Protein AF-A0A158PK05-F1 (afdb_monomer_lite)

Radius of gyration: 30.32 Å; chains: 1; bounding box: 82×63×77 Å

Structure (mmCIF, N/CA/C/O backbone):
data_AF-A0A158PK05-F1
#
_entry.id   AF-A0A158PK05-F1
#
loop_
_atom_site.group_PDB
_atom_site.id
_atom_site.type_symbol
_atom_site.label_atom_id
_atom_site.label_alt_id
_atom_site.label_comp_id
_atom_site.label_asym_id
_atom_site.label_entity_id
_atom_site.label_seq_id
_atom_site.pdbx_PDB_ins_code
_atom_site.Cartn_x
_atom_site.Cartn_y
_atom_site.Cartn_z
_atom_site.occupancy
_atom_site.B_iso_or_equiv
_atom_site.auth_seq_id
_atom_site.auth_comp_id
_atom_site.auth_asym_id
_atom_site.auth_atom_id
_atom_site.pdbx_PDB_model_num
ATOM 1 N N . MET A 1 1 ? 29.310 -20.499 -6.138 1.00 39.72 1 MET A N 1
ATOM 2 C CA . MET A 1 1 ? 27.861 -20.457 -6.446 1.00 39.72 1 MET A CA 1
ATOM 3 C C . MET A 1 1 ? 27.700 -20.170 -7.944 1.00 39.72 1 MET A C 1
ATOM 5 O O . MET A 1 1 ? 26.761 -19.496 -8.342 1.00 39.72 1 MET A O 1
ATOM 9 N N . ASP A 1 2 ? 28.603 -20.720 -8.777 1.00 41.84 2 ASP A N 1
ATOM 10 C CA . ASP A 1 2 ? 29.086 -19.992 -9.966 1.00 41.84 2 ASP A CA 1
ATOM 11 C C . ASP A 1 2 ? 28.727 -20.669 -11.306 1.00 41.84 2 ASP A C 1
ATOM 13 O O . ASP A 1 2 ? 28.604 -19.988 -12.319 1.00 41.84 2 ASP A O 1
ATOM 17 N N . ASP A 1 3 ? 28.425 -21.976 -11.323 1.00 44.12 3 ASP A N 1
ATOM 18 C CA . ASP A 1 3 ? 28.106 -22.715 -12.565 1.00 44.12 3 ASP A CA 1
ATOM 19 C C . ASP A 1 3 ? 26.630 -22.684 -12.991 1.00 44.12 3 ASP A C 1
ATOM 21 O O . ASP A 1 3 ? 26.297 -22.935 -14.155 1.00 44.12 3 ASP A O 1
ATOM 25 N N . ILE A 1 4 ? 25.715 -22.372 -12.068 1.00 48.41 4 ILE A N 1
ATOM 26 C CA . ILE A 1 4 ? 24.276 -22.293 -12.374 1.00 48.41 4 ILE A CA 1
ATOM 27 C C . ILE A 1 4 ? 23.980 -21.051 -13.235 1.00 48.41 4 ILE A C 1
ATOM 29 O O . ILE A 1 4 ? 23.039 -21.058 -14.029 1.00 48.41 4 ILE A O 1
ATOM 33 N N . GLU A 1 5 ? 24.799 -20.003 -13.135 1.00 58.31 5 GLU A N 1
ATOM 34 C CA . GLU A 1 5 ? 24.549 -18.687 -13.742 1.00 58.31 5 GLU A CA 1
ATOM 35 C C . GLU A 1 5 ? 24.821 -18.668 -15.250 1.00 58.31 5 GLU A C 1
ATOM 37 O O . GLU A 1 5 ? 24.042 -18.099 -16.015 1.00 58.31 5 GLU A O 1
ATOM 42 N N . LEU A 1 6 ? 25.864 -19.379 -15.684 1.00 63.91 6 LEU A N 1
ATOM 43 C CA . LEU A 1 6 ? 26.192 -19.594 -17.095 1.00 63.91 6 LEU A CA 1
ATOM 44 C C . LEU A 1 6 ? 25.562 -20.874 -17.664 1.00 63.91 6 LEU A C 1
ATOM 46 O O . LEU A 1 6 ? 25.792 -21.208 -18.822 1.00 63.91 6 LEU A O 1
ATOM 50 N N . SER A 1 7 ? 24.732 -21.588 -16.890 1.00 65.94 7 SER A N 1
ATOM 51 C CA . SER A 1 7 ? 24.124 -22.862 -17.314 1.00 65.94 7 SER A CA 1
ATOM 52 C C . SER A 1 7 ? 23.304 -22.769 -18.603 1.00 65.94 7 SER A C 1
ATOM 54 O O . SER A 1 7 ? 23.146 -23.766 -19.304 1.00 65.94 7 SER A O 1
ATOM 56 N N . ARG A 1 8 ? 22.797 -21.571 -18.915 1.00 68.19 8 ARG A N 1
ATOM 57 C CA . ARG A 1 8 ? 22.002 -21.267 -20.110 1.00 68.19 8 ARG A CA 1
ATOM 58 C C . ARG A 1 8 ? 22.757 -20.441 -21.153 1.00 68.19 8 ARG A C 1
ATOM 60 O O . ARG A 1 8 ? 22.140 -20.077 -22.146 1.00 68.19 8 ARG A O 1
ATOM 67 N N . ALA A 1 9 ? 24.021 -20.097 -20.917 1.00 82.44 9 ALA A N 1
ATOM 68 C CA . ALA A 1 9 ? 24.831 -19.308 -21.837 1.00 82.44 9 ALA A CA 1
ATOM 69 C C . ALA A 1 9 ? 25.669 -20.219 -22.746 1.00 82.44 9 ALA A C 1
ATOM 71 O O . ALA A 1 9 ? 26.063 -21.315 -22.343 1.00 82.44 9 ALA A O 1
ATOM 72 N N . GLU A 1 10 ? 25.927 -19.769 -23.971 1.00 89.62 10 GLU A N 1
ATOM 73 C CA . GLU A 1 10 ? 26.719 -20.507 -24.960 1.00 89.62 10 GLU A CA 1
ATOM 74 C C . GLU A 1 10 ? 28.079 -19.849 -25.198 1.00 89.62 10 GLU A C 1
ATOM 76 O O . GLU A 1 10 ? 28.255 -18.651 -24.971 1.00 89.62 10 GLU A O 1
ATOM 81 N N . VAL A 1 11 ? 29.034 -20.630 -25.709 1.00 94.88 11 VAL A N 1
ATOM 82 C CA . VAL A 1 11 ? 30.303 -20.088 -26.209 1.00 94.88 11 VAL A CA 1
ATOM 83 C C . VAL A 1 11 ? 30.006 -19.029 -27.274 1.00 94.88 11 VAL A C 1
ATOM 85 O O . VAL A 1 11 ? 29.136 -19.206 -28.131 1.00 94.88 11 VAL A O 1
ATOM 88 N N . GLY A 1 12 ? 30.713 -17.909 -27.176 1.00 94.44 12 GLY A N 1
ATOM 89 C CA . GLY A 1 12 ? 30.579 -16.712 -27.996 1.00 94.44 12 GLY A CA 1
ATOM 90 C C . GLY A 1 12 ? 29.423 -15.781 -27.625 1.00 94.44 12 GLY A C 1
ATOM 91 O O . GLY A 1 12 ? 29.354 -14.692 -28.197 1.00 94.44 12 GLY A O 1
ATOM 92 N N . ASP A 1 13 ? 28.549 -16.138 -26.674 1.00 95.44 13 ASP A N 1
ATOM 93 C CA . ASP A 1 13 ? 27.589 -15.178 -26.115 1.00 95.44 13 ASP A CA 1
ATOM 94 C C . ASP A 1 13 ? 28.340 -14.019 -25.427 1.00 95.44 13 ASP A C 1
ATOM 96 O O . ASP A 1 13 ? 29.465 -14.169 -24.938 1.00 95.44 13 ASP A O 1
ATOM 100 N N . LEU A 1 14 ? 27.717 -12.839 -25.406 1.00 96.62 14 LEU A N 1
ATOM 101 C CA . LEU A 1 14 ? 28.330 -11.621 -24.879 1.00 96.62 14 LEU A CA 1
ATOM 102 C C . LEU A 1 14 ? 27.766 -11.278 -23.505 1.00 96.62 14 LEU A C 1
ATOM 104 O O . LEU A 1 14 ? 26.553 -11.324 -23.295 1.00 96.62 14 LEU A O 1
ATOM 108 N N . ILE A 1 15 ? 28.639 -10.867 -22.590 1.00 94.25 15 ILE A N 1
ATOM 109 C CA . ILE A 1 15 ? 28.258 -10.370 -21.269 1.00 94.25 15 ILE A CA 1
ATOM 110 C C . ILE A 1 15 ? 28.493 -8.868 -21.235 1.00 94.25 15 ILE A C 1
ATOM 112 O O . ILE A 1 15 ? 29.621 -8.401 -21.366 1.00 94.25 15 ILE A O 1
ATOM 116 N N . PHE A 1 16 ? 27.429 -8.107 -21.027 1.00 93.12 16 PHE A N 1
ATOM 117 C CA . PHE A 1 16 ? 27.481 -6.667 -20.843 1.00 93.12 16 PHE A CA 1
ATOM 118 C C . PHE A 1 16 ? 27.377 -6.340 -19.364 1.00 93.12 16 PHE A C 1
ATOM 120 O O . PHE A 1 16 ? 26.488 -6.834 -18.666 1.00 93.12 16 PHE A O 1
ATOM 127 N N . LEU A 1 17 ? 28.272 -5.478 -18.899 1.00 91.00 17 LEU A N 1
ATOM 128 C CA . LEU A 1 17 ? 28.229 -4.957 -17.546 1.00 91.00 17 LEU A CA 1
ATOM 129 C C . LEU A 1 17 ? 27.672 -3.549 -17.555 1.00 91.00 17 LEU A C 1
ATOM 131 O O . LEU A 1 17 ? 28.110 -2.691 -18.329 1.00 91.00 17 LEU A O 1
ATOM 135 N N . ALA A 1 18 ? 26.733 -3.318 -16.650 1.00 82.94 18 ALA A N 1
ATOM 136 C CA . ALA A 1 18 ? 26.210 -2.005 -16.363 1.00 82.94 18 ALA A CA 1
ATOM 137 C C . ALA A 1 18 ? 26.573 -1.565 -14.944 1.00 82.94 18 ALA A C 1
ATOM 139 O O . ALA A 1 18 ? 26.436 -2.320 -13.977 1.00 82.94 18 ALA A O 1
ATOM 140 N N . LYS A 1 19 ? 27.002 -0.310 -14.832 1.00 78.00 19 LYS A N 1
ATOM 141 C CA . LYS A 1 19 ? 27.128 0.44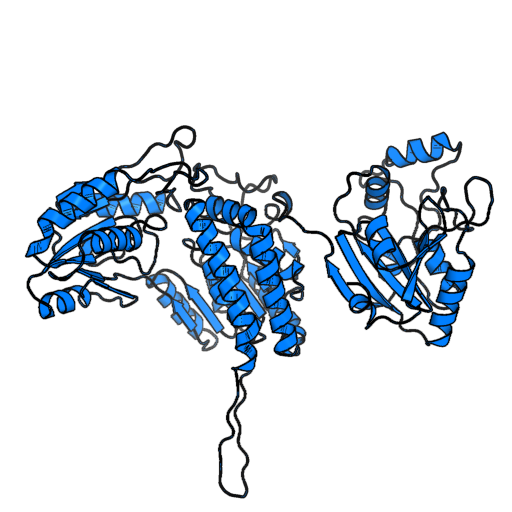3 -13.585 1.00 78.00 19 LYS A CA 1
ATOM 142 C C . LYS A 1 19 ? 26.245 1.679 -13.743 1.00 78.00 19 LYS A C 1
ATOM 144 O O . LYS A 1 19 ? 26.075 2.225 -14.825 1.00 78.00 19 LYS A O 1
ATOM 149 N N . PHE A 1 20 ? 25.611 2.076 -12.655 1.00 64.19 20 PHE A N 1
ATOM 150 C CA . PHE A 1 20 ? 24.653 3.190 -12.642 1.00 64.19 20 PHE A CA 1
ATOM 151 C C . PHE A 1 20 ? 25.165 4.370 -11.810 1.00 64.19 20 PHE A C 1
ATOM 153 O O . PHE A 1 20 ? 24.603 5.453 -11.891 1.00 64.19 20 PHE A O 1
ATOM 160 N N . VAL A 1 21 ? 26.213 4.145 -11.006 1.00 59.41 21 VAL A N 1
ATOM 161 C CA . VAL A 1 21 ? 26.987 5.126 -10.233 1.00 59.41 21 VAL A CA 1
ATOM 162 C C . VAL A 1 21 ? 28.388 4.546 -10.047 1.00 59.41 21 VAL A C 1
ATOM 164 O O . VAL A 1 21 ? 28.521 3.334 -9.900 1.00 59.41 21 VAL A O 1
ATOM 167 N N . THR A 1 22 ? 29.408 5.395 -10.031 1.00 57.25 22 THR A N 1
ATOM 168 C CA . THR A 1 22 ? 30.789 5.008 -9.735 1.00 57.25 22 THR A CA 1
ATOM 169 C C . THR A 1 22 ? 31.480 6.111 -8.932 1.00 57.25 22 THR A C 1
ATOM 171 O O . THR A 1 22 ? 31.166 7.288 -9.094 1.00 57.25 22 THR A O 1
ATOM 174 N N . SER A 1 23 ? 32.385 5.734 -8.029 1.00 55.31 23 SER A N 1
ATOM 175 C CA . SER A 1 23 ? 33.307 6.655 -7.348 1.00 55.31 23 SER A CA 1
ATOM 176 C C . SER A 1 23 ? 34.626 6.830 -8.112 1.00 55.31 23 SER A C 1
ATOM 178 O O . SER A 1 23 ? 35.442 7.673 -7.741 1.00 55.31 23 SER A O 1
ATOM 180 N N . SER A 1 24 ? 34.845 6.051 -9.177 1.00 67.44 24 SER A N 1
ATOM 181 C CA . SER A 1 24 ? 36.038 6.129 -10.014 1.00 67.44 24 SER A CA 1
ATOM 182 C C . SER A 1 24 ? 35.914 7.271 -11.018 1.00 67.44 24 SER A C 1
ATOM 184 O O . SER A 1 24 ? 35.003 7.292 -11.846 1.00 67.44 24 SER A O 1
ATOM 186 N N . LEU A 1 25 ? 36.875 8.201 -10.984 1.00 67.88 25 LEU A N 1
ATOM 187 C CA . LEU A 1 25 ? 36.969 9.306 -11.946 1.00 67.88 25 LEU A CA 1
ATOM 188 C C . LEU A 1 25 ? 37.069 8.803 -13.394 1.00 67.88 25 LEU A C 1
ATOM 190 O O . LEU A 1 25 ? 36.477 9.401 -14.287 1.00 67.88 25 LEU A O 1
ATOM 194 N N . PHE A 1 26 ? 37.762 7.682 -13.616 1.00 70.25 26 PHE A N 1
ATOM 195 C CA . PHE A 1 26 ? 37.892 7.067 -14.937 1.00 70.25 26 PHE A CA 1
ATOM 196 C C . PHE A 1 26 ? 36.560 6.492 -15.427 1.00 70.25 26 PHE A C 1
ATOM 198 O O . PHE A 1 26 ? 36.132 6.783 -16.540 1.00 70.25 26 PHE A O 1
ATOM 205 N N . GLU A 1 27 ? 35.869 5.712 -14.592 1.00 67.62 27 GLU A N 1
ATOM 206 C CA . GLU A 1 27 ? 34.582 5.127 -14.979 1.00 67.62 27 GLU A CA 1
ATOM 207 C C . GLU A 1 27 ? 33.523 6.218 -15.195 1.00 67.62 27 GLU A C 1
ATOM 209 O O . GLU A 1 27 ? 32.768 6.146 -16.162 1.00 67.62 27 GLU A O 1
ATOM 214 N N . GLN A 1 28 ? 33.505 7.263 -14.356 1.00 68.94 28 GLN A N 1
ATOM 215 C CA . GLN A 1 28 ? 32.616 8.415 -14.526 1.00 68.94 28 GLN A CA 1
ATOM 216 C C . GLN A 1 28 ? 32.878 9.133 -15.856 1.00 68.94 28 GLN A C 1
ATOM 218 O O . GLN A 1 28 ? 31.937 9.463 -16.576 1.00 68.94 28 GLN A O 1
ATOM 223 N N . ALA A 1 29 ? 34.148 9.310 -16.227 1.00 70.69 29 ALA A N 1
ATOM 224 C CA . ALA A 1 29 ? 34.514 9.911 -17.501 1.00 70.69 29 ALA A CA 1
ATOM 225 C C . ALA A 1 29 ? 34.097 9.045 -18.705 1.00 70.69 29 ALA A C 1
ATOM 227 O O . ALA A 1 29 ? 33.740 9.596 -19.742 1.00 70.69 29 ALA A O 1
ATOM 228 N N . VAL A 1 30 ? 34.090 7.711 -18.577 1.00 70.00 30 VAL A N 1
ATOM 229 C CA . VAL A 1 30 ? 33.549 6.789 -19.598 1.00 70.00 30 VAL A CA 1
ATOM 230 C C . VAL A 1 30 ? 32.020 6.898 -19.696 1.00 70.00 30 VAL A C 1
ATOM 232 O O . VAL A 1 30 ? 31.480 6.936 -20.804 1.00 70.00 30 VAL A O 1
ATOM 235 N N . PHE A 1 31 ? 31.308 7.011 -18.567 1.00 67.31 31 PHE A N 1
ATOM 236 C CA . PHE A 1 31 ? 29.850 7.213 -18.544 1.00 67.31 31 PHE A CA 1
ATOM 237 C C . PHE A 1 31 ? 29.410 8.458 -19.313 1.00 67.31 31 PHE A C 1
ATOM 239 O O . PHE A 1 31 ? 28.460 8.411 -20.108 1.00 67.31 31 PHE A O 1
ATOM 246 N N . ASP A 1 32 ? 30.119 9.559 -19.085 1.00 68.00 32 ASP A N 1
ATOM 247 C CA . ASP A 1 32 ? 29.810 10.857 -19.675 1.00 68.00 32 ASP A CA 1
ATOM 248 C C . ASP A 1 32 ? 29.960 10.848 -21.210 1.00 68.00 32 ASP A C 1
ATOM 250 O O . ASP A 1 32 ? 29.235 11.570 -21.899 1.00 68.00 32 ASP A O 1
ATOM 254 N N . CYS A 1 33 ? 30.804 9.966 -21.765 1.00 67.94 33 CYS A N 1
ATOM 255 C CA . CYS A 1 33 ? 31.030 9.834 -23.208 1.00 67.94 33 CYS A CA 1
ATOM 256 C C . CYS A 1 33 ? 29.825 9.258 -23.980 1.00 67.94 33 CYS A C 1
ATOM 258 O O . CYS A 1 33 ? 29.550 9.676 -25.110 1.00 67.94 33 CYS A O 1
ATOM 260 N N . ALA A 1 34 ? 29.097 8.295 -23.396 1.00 63.81 34 ALA A N 1
ATOM 261 C CA . ALA A 1 34 ? 28.083 7.504 -24.107 1.00 63.81 34 ALA A CA 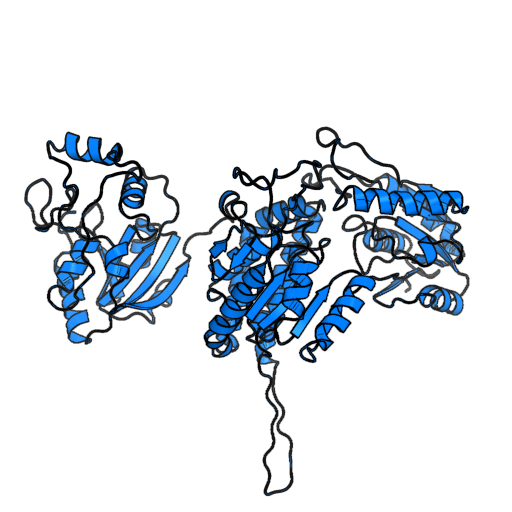1
ATOM 262 C C . ALA A 1 34 ? 26.641 7.675 -23.597 1.00 63.81 34 ALA A C 1
ATOM 264 O O . ALA A 1 34 ? 25.718 7.159 -24.232 1.00 63.81 34 ALA A O 1
ATOM 265 N N . SER A 1 35 ? 26.421 8.381 -22.475 1.00 68.69 35 SER A N 1
ATOM 266 C CA . SER A 1 35 ? 25.092 8.528 -21.844 1.00 68.69 35 SER A CA 1
ATOM 267 C C . SER A 1 35 ? 24.364 7.181 -21.660 1.00 68.69 35 SER A C 1
ATOM 269 O O . SER A 1 35 ? 23.158 7.071 -21.883 1.00 68.69 35 SER A O 1
ATOM 271 N N . SER A 1 36 ? 25.105 6.132 -21.296 1.00 75.88 36 SER A N 1
ATOM 272 C CA . SER A 1 36 ? 24.605 4.760 -21.180 1.00 75.88 36 SER A CA 1
ATOM 273 C C . SER A 1 36 ? 25.179 4.082 -19.937 1.00 75.88 36 SER A C 1
ATOM 275 O O . SER A 1 36 ? 26.353 4.295 -19.649 1.00 75.88 36 SER A O 1
ATOM 277 N N . PRO A 1 37 ? 24.404 3.239 -19.223 1.00 73.38 37 PRO A N 1
ATOM 278 C CA . PRO A 1 37 ? 24.898 2.536 -18.043 1.00 73.38 37 PRO A CA 1
ATOM 279 C C . PRO A 1 37 ? 25.897 1.410 -18.376 1.00 73.38 37 PRO A C 1
ATOM 281 O O . PRO A 1 37 ? 26.565 0.898 -17.481 1.00 73.38 37 PRO A O 1
ATOM 284 N N . PHE A 1 38 ? 26.007 0.999 -19.645 1.00 85.81 38 PHE A N 1
ATOM 285 C CA . PHE A 1 38 ? 26.894 -0.086 -20.067 1.00 85.81 38 PHE A CA 1
ATOM 286 C C . PHE A 1 38 ? 28.310 0.420 -20.316 1.00 85.81 38 PHE A C 1
ATOM 288 O O . PHE A 1 38 ? 28.552 1.107 -21.309 1.00 85.81 38 PHE A O 1
ATOM 295 N N . TYR A 1 39 ? 29.234 0.030 -19.443 1.00 86.25 39 TYR A N 1
ATOM 296 C CA . TYR A 1 39 ? 30.624 0.497 -19.446 1.00 86.25 39 TYR A CA 1
ATOM 297 C C . TYR A 1 39 ? 31.622 -0.594 -19.843 1.00 86.25 39 TYR A C 1
ATOM 299 O O . TYR A 1 39 ? 32.767 -0.286 -20.167 1.00 86.25 39 TYR A O 1
ATOM 307 N N . HIS A 1 40 ? 31.201 -1.865 -19.847 1.00 92.69 40 HIS A N 1
ATOM 308 C CA . HIS A 1 40 ? 32.083 -2.989 -20.154 1.00 92.69 40 HIS A CA 1
ATOM 309 C C . HIS A 1 40 ? 31.369 -4.095 -20.929 1.00 92.69 40 HIS A C 1
ATOM 311 O O . HIS A 1 40 ? 30.158 -4.285 -20.795 1.00 92.69 40 HIS A O 1
ATOM 317 N N . VAL A 1 41 ? 32.131 -4.841 -21.726 1.00 95.75 41 VAL A N 1
ATOM 318 C CA . VAL A 1 41 ? 31.659 -6.029 -22.443 1.00 95.75 41 VAL A CA 1
ATOM 319 C C . VAL A 1 41 ? 32.721 -7.128 -22.405 1.00 95.75 41 VAL A C 1
ATOM 321 O O . VAL A 1 41 ? 33.918 -6.847 -22.405 1.00 95.75 41 VAL A O 1
ATOM 324 N N . ALA A 1 42 ? 32.272 -8.375 -22.360 1.00 97.31 42 ALA A N 1
ATOM 325 C CA . ALA A 1 42 ? 33.099 -9.570 -22.386 1.00 97.31 42 ALA A CA 1
ATOM 326 C C . ALA A 1 42 ? 32.479 -10.637 -23.297 1.00 97.31 42 ALA A C 1
ATOM 328 O O . ALA A 1 42 ? 31.287 -10.572 -23.610 1.00 97.31 42 ALA A O 1
ATOM 329 N N . ILE A 1 43 ? 33.275 -11.628 -23.695 1.00 97.50 43 ILE A N 1
ATOM 330 C CA . ILE A 1 43 ? 32.817 -12.805 -24.443 1.00 97.50 43 ILE A CA 1
ATOM 331 C C . ILE A 1 43 ? 32.970 -14.061 -23.592 1.00 97.50 43 ILE A C 1
ATOM 333 O O . ILE A 1 43 ? 33.944 -14.212 -22.851 1.00 97.50 43 ILE A O 1
ATOM 337 N N . ILE A 1 44 ? 31.997 -14.961 -23.700 1.00 96.06 44 ILE A N 1
ATOM 338 C CA . ILE A 1 44 ? 32.059 -16.286 -23.088 1.00 96.06 44 ILE A CA 1
ATOM 339 C C . ILE A 1 44 ? 32.885 -17.188 -24.001 1.00 96.06 44 ILE A C 1
ATOM 341 O O . ILE A 1 44 ? 32.532 -17.402 -25.158 1.00 96.06 44 ILE A O 1
ATOM 345 N N . ALA A 1 45 ? 33.985 -17.709 -23.482 1.00 93.62 45 ALA A N 1
ATOM 346 C CA . ALA A 1 45 ? 34.882 -18.606 -24.185 1.00 93.62 45 ALA A CA 1
ATOM 347 C C . ALA A 1 45 ? 34.640 -20.075 -23.812 1.00 93.62 45 ALA A C 1
ATOM 349 O O . ALA A 1 45 ? 33.646 -20.418 -23.157 1.00 93.62 45 ALA A O 1
ATOM 350 N N . ASN A 1 46 ? 35.537 -20.951 -24.267 1.00 85.94 46 ASN A N 1
ATOM 351 C CA . ASN A 1 46 ? 35.496 -22.368 -23.933 1.00 85.94 46 ASN A CA 1
ATOM 352 C C . ASN A 1 46 ? 35.557 -22.577 -22.412 1.00 85.94 46 ASN A C 1
ATOM 354 O O . ASN A 1 46 ? 36.014 -21.715 -21.656 1.00 85.94 46 ASN A O 1
ATOM 358 N N . ASP A 1 47 ? 35.003 -23.699 -21.952 1.00 85.62 47 ASP A N 1
ATOM 359 C CA . ASP A 1 47 ? 34.884 -24.033 -20.526 1.00 85.62 47 ASP A CA 1
ATOM 360 C C . ASP A 1 47 ? 34.203 -22.939 -19.680 1.00 85.62 47 ASP A C 1
ATOM 362 O O . ASP A 1 47 ? 34.402 -22.852 -18.469 1.00 85.62 47 ASP A O 1
ATOM 366 N N . ARG A 1 48 ? 33.378 -22.093 -20.322 1.00 85.56 48 ARG A N 1
ATOM 367 C CA . ARG A 1 48 ? 32.645 -20.972 -19.707 1.00 85.56 48 ARG A CA 1
ATOM 368 C C . ARG A 1 48 ? 33.542 -19.931 -19.034 1.00 85.56 48 ARG A C 1
ATOM 370 O O . ARG A 1 48 ? 33.095 -19.211 -18.138 1.00 85.56 48 ARG A O 1
ATOM 377 N N . ARG A 1 49 ? 34.792 -19.813 -19.478 1.00 92.94 49 ARG A N 1
ATOM 378 C CA . ARG A 1 49 ? 35.666 -18.711 -19.067 1.00 92.94 49 ARG A CA 1
ATOM 379 C C . ARG A 1 49 ? 35.241 -17.409 -19.730 1.00 92.94 49 ARG A C 1
ATOM 381 O O . ARG A 1 49 ? 34.632 -17.406 -20.796 1.00 92.94 49 ARG A O 1
ATOM 388 N N . ILE A 1 50 ? 35.560 -16.293 -19.092 1.00 96.12 50 ILE A N 1
ATOM 389 C CA . ILE A 1 50 ? 35.218 -14.956 -19.566 1.00 96.12 50 ILE A CA 1
ATOM 390 C C . ILE A 1 50 ? 36.471 -14.275 -20.083 1.00 96.12 50 ILE A C 1
ATOM 392 O O . ILE A 1 50 ? 37.442 -14.141 -19.336 1.00 96.12 50 ILE A O 1
ATOM 396 N N . VAL A 1 51 ? 36.431 -13.821 -21.337 1.00 97.75 51 VAL A N 1
ATOM 397 C CA . VAL A 1 51 ? 37.523 -13.059 -21.949 1.00 97.75 51 VAL A CA 1
ATOM 398 C C . VAL A 1 51 ? 37.114 -11.601 -22.123 1.00 97.75 51 VAL A C 1
ATOM 400 O O . VAL A 1 51 ? 36.055 -11.293 -22.676 1.00 97.75 51 VAL A O 1
ATOM 403 N N . HIS A 1 52 ? 37.948 -10.691 -21.630 1.00 97.25 52 HIS A N 1
ATOM 404 C CA . HIS A 1 52 ? 37.716 -9.245 -21.644 1.00 97.25 52 HIS A CA 1
ATOM 405 C C . HIS A 1 52 ? 39.034 -8.482 -21.474 1.00 97.25 52 HIS A C 1
ATOM 407 O O . HIS A 1 52 ? 40.059 -9.079 -21.163 1.00 97.25 52 HIS A O 1
ATOM 413 N N . ALA A 1 53 ? 39.015 -7.161 -21.666 1.00 95.81 53 ALA A N 1
ATOM 414 C CA . ALA A 1 53 ? 40.200 -6.318 -21.508 1.00 95.81 53 ALA A CA 1
ATOM 415 C C . ALA A 1 53 ? 39.995 -5.245 -20.433 1.00 95.81 53 ALA A C 1
ATOM 417 O O . ALA A 1 53 ? 39.052 -4.460 -20.527 1.00 95.81 53 ALA A O 1
ATOM 418 N N . LEU A 1 54 ? 40.891 -5.193 -19.450 1.00 91.06 54 LEU A N 1
ATOM 419 C CA . LEU A 1 54 ? 40.959 -4.200 -18.372 1.00 91.06 54 LEU A CA 1
ATOM 420 C C . LEU A 1 54 ? 42.287 -3.434 -18.442 1.00 91.06 54 LEU A C 1
ATOM 422 O O . LEU A 1 54 ? 43.168 -3.860 -19.181 1.00 91.06 54 LEU A O 1
ATOM 426 N N . PRO A 1 55 ? 42.491 -2.341 -17.677 1.00 89.00 55 PRO A N 1
ATOM 427 C CA . PRO A 1 55 ? 43.761 -1.603 -17.680 1.00 89.00 55 PRO A CA 1
ATOM 428 C C . PRO A 1 55 ? 45.016 -2.454 -17.410 1.00 89.00 55 PRO A C 1
ATOM 430 O O . PRO A 1 55 ? 46.109 -2.070 -17.815 1.00 89.00 55 PRO A O 1
ATOM 433 N N . CYS A 1 56 ? 44.869 -3.611 -16.758 1.00 88.69 56 CYS A N 1
ATOM 434 C CA . CYS A 1 56 ? 45.933 -4.593 -16.531 1.00 88.69 56 CYS A CA 1
ATOM 435 C C . CYS A 1 56 ? 46.229 -5.512 -17.739 1.00 88.69 56 CYS A C 1
ATOM 437 O O . CYS A 1 56 ? 47.220 -6.236 -17.704 1.00 88.69 56 CYS A O 1
ATOM 439 N N . GLY A 1 57 ? 45.417 -5.477 -18.802 1.00 94.50 57 GLY A N 1
ATOM 440 C CA . GLY A 1 57 ? 45.568 -6.269 -20.026 1.00 94.50 57 GLY A CA 1
ATOM 441 C C . GLY A 1 57 ? 44.308 -7.049 -20.418 1.00 94.50 57 GLY A C 1
ATOM 442 O O . GLY A 1 57 ? 43.233 -6.896 -19.833 1.00 94.50 57 GLY A O 1
ATOM 443 N N . VAL A 1 58 ? 44.440 -7.897 -21.440 1.00 97.19 58 VAL A N 1
ATOM 444 C CA . VAL A 1 58 ? 43.409 -8.867 -21.833 1.00 97.19 58 VAL A CA 1
ATOM 445 C C . VAL A 1 58 ? 43.482 -10.082 -20.912 1.00 97.19 58 VAL A C 1
ATOM 447 O O . VAL A 1 58 ? 44.506 -10.762 -20.843 1.00 97.19 58 VAL A O 1
ATOM 450 N N . LEU A 1 59 ? 42.382 -10.376 -20.227 1.00 96.62 59 LEU A N 1
ATOM 451 C CA . LEU A 1 59 ? 42.267 -11.454 -19.254 1.00 96.62 59 LEU A CA 1
ATOM 452 C C . LEU A 1 59 ? 41.318 -12.536 -19.762 1.00 96.62 59 LEU A C 1
ATOM 454 O O . LEU A 1 59 ? 40.318 -12.241 -20.416 1.00 96.62 59 LEU A O 1
ATOM 458 N N . CYS A 1 60 ? 41.603 -13.778 -19.383 1.00 96.44 60 CYS A N 1
ATOM 459 C CA . CYS A 1 60 ? 40.679 -14.900 -19.462 1.00 96.44 60 CYS A CA 1
ATOM 460 C C . CYS A 1 60 ? 40.520 -15.441 -18.042 1.00 96.44 60 CYS A C 1
ATOM 462 O O . CYS A 1 60 ? 41.509 -15.874 -17.454 1.00 96.44 60 CYS A O 1
ATOM 464 N N . GLN A 1 61 ? 39.322 -15.418 -17.461 1.00 93.75 61 GLN A N 1
ATOM 465 C CA . GLN A 1 61 ? 39.121 -15.755 -16.043 1.00 93.75 61 GLN A CA 1
ATOM 466 C C . GLN A 1 61 ? 37.759 -16.391 -15.753 1.00 93.75 61 GLN A C 1
ATOM 468 O O . GLN A 1 61 ? 36.945 -16.563 -16.661 1.00 93.75 61 GLN A O 1
ATOM 473 N N . SER A 1 62 ? 37.528 -16.810 -14.505 1.00 90.88 62 SER A N 1
ATOM 474 C CA . SER A 1 62 ? 36.226 -17.340 -14.094 1.00 90.88 62 SER A CA 1
ATOM 475 C C . SER A 1 62 ? 35.167 -16.230 -14.083 1.00 90.88 62 SER A C 1
ATOM 477 O O . SER A 1 62 ? 35.490 -15.044 -13.993 1.00 90.88 62 SER A O 1
ATOM 479 N N . PHE A 1 63 ? 33.883 -16.598 -14.151 1.00 86.06 63 PHE A N 1
ATOM 480 C CA . PHE A 1 63 ? 32.803 -15.613 -14.040 1.00 86.06 63 PHE A CA 1
ATOM 481 C C . PHE A 1 63 ? 32.817 -14.903 -12.678 1.00 86.06 63 PHE A C 1
ATOM 483 O O . PHE A 1 63 ? 32.605 -13.698 -12.624 1.00 86.06 63 PHE A O 1
ATOM 490 N N . GLY A 1 64 ? 33.127 -15.615 -11.590 1.00 77.06 64 GLY A N 1
ATOM 491 C CA . GLY A 1 64 ? 33.216 -15.032 -10.248 1.00 77.06 64 GLY A CA 1
ATOM 492 C C . GLY A 1 64 ? 34.324 -13.984 -10.123 1.00 77.06 64 GLY A C 1
ATOM 493 O O . GLY A 1 64 ? 34.069 -12.890 -9.615 1.00 77.06 64 GLY A O 1
ATOM 494 N N . ASP A 1 65 ? 35.518 -14.276 -10.644 1.00 84.38 65 ASP A N 1
ATOM 495 C CA . ASP A 1 65 ? 36.644 -13.329 -10.640 1.00 84.38 65 ASP A CA 1
ATOM 496 C C . ASP A 1 65 ? 36.328 -12.111 -11.511 1.00 84.38 65 ASP A C 1
ATOM 498 O O . ASP A 1 65 ? 36.494 -10.975 -11.074 1.00 84.38 65 ASP A O 1
ATOM 502 N N . PHE A 1 66 ? 35.737 -12.341 -12.690 1.00 88.88 66 PHE A N 1
ATOM 503 C CA . PHE A 1 66 ? 35.272 -11.281 -13.584 1.00 88.88 66 PHE A CA 1
ATOM 504 C C . PHE A 1 66 ? 34.295 -10.314 -12.900 1.00 88.88 66 PHE A C 1
ATOM 506 O O . PHE A 1 66 ? 34.436 -9.096 -13.028 1.00 88.88 66 PHE A O 1
ATOM 513 N N . LEU A 1 67 ? 33.310 -10.832 -12.157 1.00 83.94 67 LEU A N 1
ATOM 514 C CA . LEU A 1 67 ? 32.366 -9.991 -11.417 1.00 83.94 67 LEU A CA 1
ATOM 515 C C . LEU A 1 67 ? 33.014 -9.290 -10.224 1.00 83.94 67 LEU A C 1
ATOM 517 O O . LEU A 1 67 ? 32.660 -8.149 -9.938 1.00 83.94 67 LEU A O 1
ATOM 521 N N . THR A 1 68 ? 33.945 -9.958 -9.545 1.00 79.38 68 THR A N 1
ATOM 522 C CA . THR A 1 68 ? 34.668 -9.393 -8.399 1.00 79.38 68 THR A CA 1
ATOM 523 C C . THR A 1 68 ? 35.558 -8.236 -8.834 1.00 79.38 68 THR A C 1
ATOM 525 O O . THR A 1 68 ? 35.585 -7.209 -8.173 1.00 79.38 68 THR A O 1
ATOM 528 N N . GLU A 1 69 ? 36.241 -8.368 -9.968 1.00 83.12 69 GLU A N 1
ATOM 529 C CA . GLU A 1 69 ? 37.156 -7.347 -10.475 1.00 83.12 69 GLU A CA 1
ATOM 530 C C . GLU A 1 69 ? 36.417 -6.172 -11.125 1.00 83.12 69 GLU A C 1
ATOM 532 O O . GLU A 1 69 ? 36.804 -5.016 -10.963 1.00 83.12 69 GLU A O 1
ATOM 537 N N . CYS A 1 70 ? 35.332 -6.444 -11.857 1.00 83.88 70 CYS A N 1
ATOM 538 C CA . CYS A 1 70 ? 34.593 -5.386 -12.544 1.00 83.88 70 CYS A CA 1
ATOM 539 C C . CYS A 1 70 ? 33.563 -4.684 -11.646 1.00 83.88 70 CYS A C 1
ATOM 541 O O . CYS A 1 70 ? 33.124 -3.583 -11.987 1.00 83.88 70 CYS A O 1
ATOM 543 N N . GLU A 1 71 ? 33.144 -5.322 -10.549 1.00 82.38 71 GLU A N 1
ATOM 544 C CA . GLU A 1 71 ? 32.126 -4.856 -9.596 1.00 82.38 71 GLU A CA 1
ATOM 545 C C . GLU A 1 71 ? 30.841 -4.292 -10.254 1.00 82.38 71 GLU A C 1
ATOM 547 O O . GLU A 1 71 ? 30.432 -3.162 -9.972 1.00 82.38 71 GLU A O 1
ATOM 552 N N . PRO A 1 72 ? 30.180 -5.014 -11.180 1.00 81.12 72 PRO A N 1
ATOM 553 C CA . PRO A 1 72 ? 29.037 -4.469 -11.905 1.00 81.12 72 PRO A CA 1
ATOM 554 C C . PRO A 1 72 ? 27.770 -4.380 -11.047 1.00 81.12 72 PRO A C 1
ATOM 556 O O . PRO A 1 72 ? 27.484 -5.244 -10.217 1.00 81.12 72 PRO A O 1
ATOM 559 N N . HIS A 1 73 ? 26.922 -3.386 -11.328 1.00 70.81 73 HIS A N 1
ATOM 560 C CA . HIS A 1 73 ? 25.582 -3.320 -10.734 1.00 70.81 73 HIS A CA 1
ATOM 561 C C . HIS A 1 73 ? 24.607 -4.288 -11.408 1.00 70.81 73 HIS A C 1
ATOM 563 O O . HIS A 1 73 ? 23.718 -4.836 -10.755 1.00 70.81 73 HIS A O 1
ATOM 569 N N . CYS A 1 74 ? 24.762 -4.493 -12.713 1.00 77.81 74 CYS A N 1
ATOM 570 C CA . CYS A 1 74 ? 23.938 -5.386 -13.512 1.00 77.81 74 CYS A CA 1
ATOM 571 C C . CYS A 1 74 ? 24.802 -6.112 -14.544 1.00 77.81 74 CYS A C 1
ATOM 573 O O . CYS A 1 74 ? 25.674 -5.510 -15.170 1.00 77.81 74 CYS A O 1
ATOM 575 N N . THR A 1 75 ? 24.526 -7.397 -14.739 1.00 86.69 75 THR A N 1
ATOM 576 C CA . THR A 1 75 ? 25.004 -8.191 -15.867 1.00 86.69 75 THR A CA 1
ATOM 577 C C . THR A 1 75 ? 23.859 -8.505 -16.806 1.00 86.69 75 THR A C 1
ATOM 579 O O . THR A 1 75 ? 22.789 -8.954 -16.392 1.00 86.69 75 THR A O 1
ATOM 582 N N . GLU A 1 76 ? 24.103 -8.324 -18.095 1.00 88.19 76 GLU A N 1
ATOM 583 C CA . GLU A 1 76 ? 23.237 -8.851 -19.138 1.00 88.19 76 GLU A CA 1
ATOM 584 C C . GLU A 1 76 ? 24.016 -9.841 -19.993 1.00 88.19 76 GLU A C 1
ATOM 586 O O . GLU A 1 76 ? 25.072 -9.511 -20.525 1.00 88.19 76 GLU A O 1
ATOM 591 N N . ILE A 1 77 ? 23.483 -11.048 -20.146 1.00 90.06 77 ILE A N 1
ATOM 592 C CA . ILE A 1 77 ? 24.001 -12.033 -21.092 1.00 90.06 77 ILE A CA 1
ATOM 593 C C . ILE A 1 77 ? 23.124 -11.962 -22.334 1.00 90.06 77 ILE A C 1
ATOM 595 O O . ILE A 1 77 ? 21.914 -12.214 -22.273 1.00 90.06 77 ILE A O 1
ATOM 599 N N . LEU A 1 78 ? 23.730 -11.581 -23.452 1.00 88.44 78 LEU A N 1
ATOM 600 C CA . LEU A 1 78 ? 23.079 -11.488 -24.748 1.00 88.44 78 LEU A CA 1
ATOM 601 C C . LEU A 1 78 ? 23.561 -12.642 -25.623 1.00 88.44 78 LEU A C 1
ATOM 603 O O . LEU A 1 78 ? 24.756 -12.822 -25.859 1.00 88.44 78 LEU A O 1
ATOM 607 N N . HIS A 1 79 ? 22.597 -13.405 -26.121 1.00 92.31 79 HIS A N 1
ATOM 608 C CA . HIS A 1 79 ? 22.819 -14.439 -27.107 1.00 92.31 79 HIS A CA 1
ATOM 609 C C . HIS A 1 79 ? 23.183 -13.833 -28.458 1.00 92.31 79 HIS A C 1
ATOM 611 O O . HIS A 1 79 ? 22.467 -12.956 -28.951 1.00 92.31 79 HIS A O 1
ATOM 617 N N . VAL A 1 80 ? 24.246 -14.339 -29.077 1.00 94.75 80 VAL A N 1
ATOM 618 C CA . VAL A 1 80 ? 24.658 -13.928 -30.423 1.00 94.75 80 VAL A CA 1
ATOM 619 C C . VAL A 1 80 ? 24.020 -14.853 -31.462 1.00 94.75 80 VAL A C 1
ATOM 621 O O . VAL A 1 80 ? 24.315 -16.045 -31.511 1.00 94.75 80 VAL A O 1
ATOM 624 N N . LYS A 1 81 ? 23.154 -14.308 -32.322 1.00 93.56 81 LYS A N 1
ATOM 625 C CA . LYS A 1 81 ? 22.395 -15.046 -33.349 1.00 93.56 81 LYS A CA 1
ATOM 626 C C . LYS A 1 81 ? 23.216 -15.310 -34.616 1.00 93.56 81 LYS A C 1
ATOM 628 O O . LYS A 1 81 ? 22.845 -14.886 -35.708 1.00 93.56 81 LYS A O 1
ATOM 633 N N . VAL A 1 82 ? 24.333 -16.012 -34.472 1.00 93.50 82 VAL A N 1
ATOM 634 C CA . VAL A 1 82 ? 25.150 -16.509 -35.592 1.00 93.50 82 VAL A CA 1
ATOM 635 C C . VAL A 1 82 ? 25.410 -18.004 -35.416 1.00 93.50 82 VAL A C 1
ATOM 637 O O . VAL A 1 82 ? 25.118 -18.565 -34.359 1.00 93.50 82 VAL A O 1
ATOM 640 N N . SER A 1 83 ? 25.925 -18.672 -36.451 1.00 95.19 83 SER A N 1
ATOM 641 C CA . SER A 1 83 ? 26.227 -20.104 -36.372 1.00 95.19 83 SER A CA 1
ATOM 642 C C . SER A 1 83 ? 27.239 -20.406 -35.266 1.00 95.19 83 SER A C 1
ATOM 644 O O . SER A 1 83 ? 28.159 -19.628 -35.010 1.00 95.19 83 SER A O 1
ATOM 646 N N . GLU A 1 84 ? 27.098 -21.572 -34.642 1.00 93.75 84 GLU A N 1
ATOM 647 C CA . GLU A 1 84 ? 27.952 -22.025 -33.540 1.00 93.75 84 GLU A CA 1
ATOM 648 C C . GLU A 1 84 ? 29.447 -21.989 -33.893 1.00 93.75 84 GLU A C 1
ATOM 650 O O . GLU A 1 84 ? 30.250 -21.469 -33.124 1.00 93.75 84 GLU A O 1
ATOM 655 N N . GLU A 1 85 ? 29.810 -22.408 -35.109 1.00 95.62 85 GLU A N 1
ATOM 656 C CA . GLU A 1 85 ? 31.185 -22.345 -35.622 1.00 95.62 85 GLU A CA 1
ATOM 657 C C . GLU A 1 85 ? 31.780 -20.925 -35.573 1.00 95.62 85 GLU A C 1
ATOM 659 O O . GLU A 1 85 ? 32.937 -20.736 -35.198 1.00 95.62 85 GLU A O 1
ATOM 664 N N . LEU A 1 86 ? 30.982 -19.901 -35.896 1.00 96.25 86 LEU A N 1
ATOM 665 C CA . LEU A 1 86 ? 31.438 -18.509 -35.899 1.00 96.25 86 LEU A CA 1
ATOM 666 C C . LEU A 1 86 ? 31.592 -17.963 -34.478 1.00 96.25 86 LEU A C 1
ATOM 668 O O . LEU A 1 86 ? 32.498 -17.169 -34.229 1.00 96.25 86 LEU A O 1
ATOM 672 N N . LYS A 1 87 ? 30.747 -18.415 -33.548 1.00 95.88 87 LYS A N 1
ATOM 673 C CA . LYS A 1 87 ? 30.853 -18.077 -32.125 1.00 95.88 87 LYS A CA 1
ATOM 674 C C . LYS A 1 87 ? 32.091 -18.688 -31.482 1.00 95.88 87 LYS A C 1
ATOM 676 O O . LYS A 1 87 ? 32.824 -17.985 -30.793 1.00 95.88 87 LYS A O 1
ATOM 681 N N . ILE A 1 88 ? 32.364 -19.961 -31.769 1.00 95.62 88 ILE A N 1
ATOM 682 C CA . ILE A 1 88 ? 33.580 -20.651 -31.320 1.00 95.62 88 ILE A CA 1
ATOM 683 C C . ILE A 1 88 ? 34.818 -19.961 -31.900 1.00 95.62 88 ILE A C 1
ATOM 685 O O . ILE A 1 88 ? 35.779 -19.705 -31.180 1.00 95.62 88 ILE A O 1
ATOM 689 N N . ARG A 1 89 ? 34.790 -19.580 -33.183 1.00 96.94 89 ARG A N 1
ATOM 690 C CA . ARG A 1 89 ? 35.889 -18.831 -33.804 1.00 96.94 89 ARG A CA 1
ATOM 691 C C . ARG A 1 89 ? 36.144 -17.489 -33.111 1.00 96.94 89 ARG A C 1
ATOM 693 O O . ARG A 1 89 ? 37.301 -17.150 -32.878 1.00 96.94 89 ARG A O 1
ATOM 700 N N . ALA A 1 90 ? 35.088 -16.741 -32.788 1.00 97.12 90 ALA A N 1
ATOM 701 C CA . ALA A 1 90 ? 35.197 -15.470 -32.074 1.00 97.12 90 ALA A CA 1
ATOM 702 C C . ALA A 1 90 ? 35.758 -15.659 -30.653 1.00 97.12 90 ALA A C 1
ATOM 704 O O . ALA A 1 90 ? 36.679 -14.946 -30.263 1.00 97.12 90 ALA A O 1
ATOM 705 N N . ALA A 1 91 ? 35.271 -16.661 -29.916 1.00 96.56 91 ALA A N 1
ATOM 706 C CA . ALA A 1 91 ? 35.801 -17.030 -28.605 1.00 96.56 91 ALA A CA 1
ATOM 707 C C . ALA A 1 91 ? 37.298 -17.387 -28.663 1.00 96.56 91 ALA A C 1
ATOM 709 O O . ALA A 1 91 ? 38.091 -16.793 -27.937 1.00 96.56 91 ALA A O 1
ATOM 710 N N . ASN A 1 92 ? 37.698 -18.270 -29.586 1.00 97.19 92 ASN A N 1
ATOM 711 C CA . ASN A 1 92 ? 39.095 -18.675 -29.773 1.00 97.19 92 ASN A CA 1
ATOM 712 C C . ASN A 1 92 ? 39.993 -17.490 -30.156 1.00 97.19 92 ASN A C 1
ATOM 714 O O . ASN A 1 92 ? 41.131 -17.394 -29.693 1.00 97.19 92 ASN A O 1
ATOM 718 N N . PHE A 1 93 ? 39.490 -16.574 -30.993 1.00 97.56 93 PHE A N 1
ATOM 719 C CA . PHE A 1 93 ? 40.203 -15.341 -31.309 1.00 97.56 93 PHE A CA 1
ATOM 720 C C . PHE A 1 93 ? 40.444 -14.532 -30.036 1.00 97.56 93 PHE A C 1
ATOM 722 O O . PHE A 1 93 ? 41.589 -14.187 -29.762 1.00 97.56 93 PHE A O 1
ATOM 729 N N . SER A 1 94 ? 39.409 -14.265 -29.236 1.00 97.19 94 SER A N 1
ATOM 730 C CA . SER A 1 94 ? 39.563 -13.498 -28.000 1.00 97.19 94 SER A CA 1
ATOM 731 C C . SER A 1 94 ? 40.510 -14.185 -27.012 1.00 97.19 94 SER A C 1
ATOM 733 O O . SER A 1 94 ? 41.382 -13.515 -26.465 1.00 97.19 94 SER A O 1
ATOM 735 N N . GLU A 1 95 ? 40.419 -15.508 -26.836 1.00 96.44 95 GLU A N 1
ATOM 736 C CA . GLU A 1 95 ? 41.347 -16.271 -25.986 1.00 96.44 95 GLU A CA 1
ATOM 737 C C . GLU A 1 95 ? 42.804 -16.122 -26.441 1.00 96.44 95 GLU A C 1
ATOM 739 O O . GLU A 1 95 ? 43.682 -15.924 -25.600 1.00 96.44 95 GLU A O 1
ATOM 744 N N . SER A 1 96 ? 43.063 -16.118 -27.757 1.00 96.94 96 SER A N 1
ATOM 745 C CA . SER A 1 96 ? 44.411 -15.933 -28.325 1.00 96.94 96 SER A CA 1
ATOM 746 C C . SER A 1 96 ? 45.040 -14.571 -28.017 1.00 96.94 96 SER A C 1
ATOM 748 O O . SER A 1 96 ? 46.249 -14.405 -28.168 1.00 96.94 96 SER A O 1
ATOM 750 N N . LYS A 1 97 ? 44.228 -13.595 -27.593 1.00 97.38 97 LYS A N 1
ATOM 751 C CA . LYS A 1 97 ? 44.670 -12.247 -27.216 1.00 97.38 97 LYS A CA 1
ATOM 752 C C . LYS A 1 97 ? 44.952 -12.104 -25.722 1.00 97.38 97 LYS A C 1
ATOM 754 O O . LYS A 1 97 ? 45.406 -11.042 -25.309 1.00 97.38 97 LYS A O 1
ATOM 759 N N . THR A 1 98 ? 44.707 -13.138 -24.915 1.00 96.62 98 THR A N 1
ATOM 760 C CA . THR A 1 98 ? 44.984 -13.117 -23.470 1.00 96.62 98 THR A CA 1
ATOM 761 C C . THR A 1 98 ? 46.453 -12.780 -23.203 1.00 96.62 98 THR A C 1
ATOM 763 O O . THR A 1 98 ? 47.349 -13.367 -23.805 1.00 96.62 98 THR A O 1
ATOM 766 N N . GLY A 1 99 ? 46.703 -11.843 -22.288 1.00 95.56 99 GLY A N 1
ATOM 767 C CA . GLY A 1 99 ? 48.040 -11.353 -21.944 1.00 95.56 99 GLY A CA 1
ATOM 768 C C . GLY A 1 99 ? 48.522 -10.156 -22.770 1.00 95.56 99 GLY A C 1
ATOM 769 O O . GLY A 1 99 ? 49.531 -9.558 -22.404 1.00 95.56 99 GLY A O 1
ATOM 770 N N . LEU A 1 100 ? 47.813 -9.764 -23.836 1.00 97.31 100 LEU A N 1
ATOM 771 C CA . LEU A 1 100 ? 48.117 -8.523 -24.552 1.00 97.31 100 LEU A CA 1
ATOM 772 C C . LEU A 1 100 ? 47.762 -7.282 -23.713 1.00 97.31 100 LEU A C 1
ATOM 774 O O . LEU A 1 100 ? 46.839 -7.337 -22.890 1.00 97.31 100 LEU A O 1
ATOM 778 N N . PRO A 1 101 ? 48.468 -6.154 -23.913 1.00 95.81 101 PRO A N 1
ATOM 779 C CA . PRO A 1 101 ? 48.239 -4.932 -23.154 1.00 95.81 101 PRO A CA 1
ATOM 780 C C . PRO A 1 101 ? 46.874 -4.293 -23.444 1.00 95.81 101 PRO A C 1
ATOM 782 O O . PRO A 1 101 ? 46.212 -4.550 -24.453 1.00 95.81 101 PRO A O 1
ATOM 785 N N . TYR A 1 102 ? 46.457 -3.414 -22.536 1.00 94.56 102 TYR A N 1
ATOM 786 C CA . TYR A 1 102 ? 45.256 -2.600 -22.691 1.00 94.56 102 TYR A CA 1
ATOM 787 C C . TYR A 1 102 ? 45.480 -1.462 -23.690 1.00 94.56 102 TYR A C 1
ATOM 789 O O . TYR A 1 102 ? 46.527 -0.812 -23.670 1.00 94.56 102 TYR A O 1
ATOM 797 N N . ASN A 1 103 ? 44.483 -1.185 -24.533 1.00 93.19 103 ASN A N 1
ATOM 798 C CA . ASN A 1 103 ? 44.530 -0.034 -25.435 1.00 93.19 103 ASN A CA 1
ATOM 799 C C . ASN A 1 103 ? 44.212 1.258 -24.668 1.00 93.19 103 ASN A C 1
ATOM 801 O O . ASN A 1 103 ? 43.061 1.685 -24.579 1.00 93.19 103 ASN A O 1
ATOM 805 N N . ASP A 1 104 ? 45.247 1.883 -24.111 1.00 88.88 104 ASP A N 1
ATOM 806 C CA . ASP A 1 104 ? 45.141 3.071 -23.260 1.00 88.88 104 ASP A CA 1
ATOM 807 C C . ASP A 1 104 ? 44.831 4.366 -24.027 1.00 88.88 104 ASP A C 1
ATOM 809 O O . ASP A 1 104 ? 44.562 5.390 -23.408 1.00 88.88 104 ASP A O 1
ATOM 813 N N . ILE A 1 105 ? 44.851 4.354 -25.357 1.00 89.06 105 ILE A N 1
ATOM 814 C CA . ILE A 1 105 ? 44.519 5.521 -26.195 1.00 89.06 105 ILE A CA 1
ATOM 815 C C . ILE A 1 105 ? 43.293 5.286 -27.075 1.00 89.06 105 ILE A C 1
ATOM 817 O O . ILE A 1 105 ? 42.977 6.123 -27.916 1.00 89.06 105 ILE A O 1
ATOM 821 N N . PHE A 1 106 ? 42.622 4.144 -26.901 1.00 89.38 106 PHE A N 1
ATOM 822 C CA . PHE A 1 106 ? 41.447 3.723 -27.666 1.00 89.38 106 PHE A CA 1
ATOM 823 C C . PHE A 1 106 ? 41.641 3.810 -29.192 1.00 89.38 106 PHE A C 1
ATOM 825 O O . PHE A 1 106 ? 40.687 4.059 -29.928 1.00 89.38 106 PHE A O 1
ATOM 832 N N . SER A 1 107 ? 42.875 3.604 -29.672 1.00 87.44 107 SER A N 1
ATOM 833 C CA . SER A 1 107 ? 43.221 3.723 -31.095 1.00 87.44 107 SER A CA 1
ATOM 834 C C . SER A 1 107 ? 42.400 2.743 -31.941 1.00 87.44 107 SER A C 1
ATOM 836 O O . SER A 1 107 ? 42.363 1.561 -31.574 1.00 87.44 107 SER A O 1
ATOM 838 N N . PRO A 1 108 ? 41.794 3.161 -33.071 1.00 86.69 108 PRO A N 1
ATOM 839 C CA . PRO A 1 108 ? 41.023 2.270 -33.943 1.00 86.69 108 PRO A CA 1
ATOM 840 C C . PRO A 1 108 ? 41.863 1.127 -34.532 1.00 86.69 108 PRO A C 1
ATOM 842 O O . PRO A 1 108 ? 41.319 0.068 -34.837 1.00 86.69 108 PRO A O 1
ATOM 845 N N . ASP A 1 109 ? 43.183 1.301 -34.606 1.00 89.94 109 ASP A N 1
ATOM 846 C CA . ASP A 1 109 ? 44.122 0.298 -35.117 1.00 89.94 109 ASP A CA 1
ATOM 847 C C . ASP A 1 109 ? 44.507 -0.768 -34.072 1.00 89.94 109 ASP A C 1
ATOM 849 O O . ASP A 1 109 ? 45.383 -1.590 -34.328 1.00 89.94 109 ASP A O 1
ATOM 853 N N . CYS A 1 110 ? 43.859 -0.773 -32.898 1.00 93.75 110 CYS A N 1
ATOM 854 C CA . CYS A 1 110 ? 44.119 -1.718 -31.802 1.00 93.75 110 CYS A CA 1
ATOM 855 C C . CYS A 1 110 ? 45.587 -1.699 -31.337 1.00 93.75 110 CYS A C 1
ATOM 857 O O . CYS A 1 110 ? 46.217 -2.736 -31.132 1.00 93.75 110 CYS A O 1
ATOM 859 N N . VAL A 1 111 ? 46.139 -0.493 -31.167 1.00 93.25 111 VAL A N 1
ATOM 860 C CA . VAL A 1 111 ? 47.495 -0.263 -30.650 1.00 93.25 111 VAL A CA 1
ATOM 861 C C . VAL A 1 111 ? 47.494 0.720 -29.485 1.00 93.25 111 VAL A C 1
ATOM 863 O O . VAL A 1 111 ? 46.728 1.686 -29.490 1.00 93.25 111 VAL A O 1
ATOM 866 N N . ASN A 1 112 ? 48.352 0.483 -28.494 1.00 92.38 112 ASN A N 1
ATOM 867 C CA . ASN A 1 112 ? 48.449 1.323 -27.301 1.00 92.38 112 ASN A CA 1
ATOM 868 C C . ASN A 1 112 ? 49.343 2.553 -27.560 1.00 92.38 112 ASN A C 1
ATOM 870 O O . ASN A 1 112 ? 49.866 2.772 -28.659 1.00 92.38 112 ASN A O 1
ATOM 874 N N . SER A 1 113 ? 49.548 3.379 -26.536 1.00 89.38 113 SER A N 1
ATOM 875 C CA . SER A 1 113 ? 50.366 4.593 -26.616 1.00 89.38 113 SER A CA 1
ATOM 876 C C . SER A 1 113 ? 51.832 4.357 -26.993 1.00 89.38 113 SER A C 1
ATOM 878 O O . SER A 1 113 ? 52.453 5.292 -27.515 1.00 89.38 113 SER A O 1
ATOM 880 N N . VAL A 1 114 ? 52.358 3.143 -26.793 1.00 89.69 114 VAL A N 1
ATOM 881 C CA . VAL A 1 114 ? 53.732 2.735 -27.138 1.00 89.69 114 VAL A CA 1
ATOM 882 C C . VAL A 1 114 ? 53.831 1.955 -28.457 1.00 89.69 114 VAL A C 1
ATOM 884 O O . VAL A 1 114 ? 54.936 1.640 -28.890 1.00 89.69 114 VAL A O 1
ATOM 887 N N . GLY A 1 115 ? 52.708 1.725 -29.148 1.00 90.00 115 GLY A N 1
ATOM 888 C CA . GLY A 1 115 ? 52.665 1.103 -30.477 1.00 90.00 115 GLY A CA 1
ATOM 889 C C . GLY A 1 115 ? 52.580 -0.426 -30.477 1.00 90.00 115 GLY A C 1
ATOM 890 O O . GLY A 1 115 ? 52.795 -1.039 -31.519 1.00 90.00 115 GLY A O 1
ATOM 891 N N . GLU A 1 116 ? 52.269 -1.043 -29.339 1.00 94.75 116 GLU A N 1
ATOM 892 C CA . GLU A 1 116 ? 52.061 -2.490 -29.227 1.00 94.75 116 GLU A CA 1
ATOM 893 C C . GLU A 1 116 ? 50.605 -2.860 -29.526 1.00 94.75 116 GLU A C 1
ATOM 895 O O . GLU A 1 116 ? 49.692 -2.084 -29.230 1.00 94.75 116 GLU A O 1
ATOM 900 N N . GLU A 1 117 ? 50.382 -4.062 -30.071 1.00 96.94 117 GLU A N 1
ATOM 901 C CA . GLU A 1 117 ? 49.035 -4.619 -30.244 1.00 96.94 117 GLU A CA 1
ATOM 902 C C . GLU A 1 117 ? 48.320 -4.681 -28.889 1.00 96.94 117 GLU A C 1
ATOM 904 O O . GLU A 1 117 ? 48.840 -5.232 -27.922 1.00 96.94 117 GLU A O 1
ATOM 909 N N . SER A 1 118 ? 47.121 -4.111 -28.817 1.00 96.50 118 SER A N 1
ATOM 910 C CA . SER A 1 118 ? 46.390 -3.926 -27.567 1.00 96.50 118 SER A CA 1
ATOM 911 C C . SER A 1 118 ? 44.890 -3.815 -27.811 1.00 96.50 118 SER A C 1
ATOM 913 O O . SER A 1 118 ? 44.451 -3.433 -28.897 1.00 96.50 118 SER A O 1
ATOM 915 N N . TYR A 1 119 ? 44.084 -4.095 -26.788 1.00 96.56 119 TYR A N 1
ATOM 916 C CA . TYR A 1 119 ? 42.628 -4.077 -26.933 1.00 96.56 119 TYR A CA 1
ATOM 917 C C . TYR A 1 119 ? 41.942 -3.332 -25.790 1.00 96.56 119 TYR A C 1
ATOM 919 O O . TYR A 1 119 ? 42.281 -3.494 -24.620 1.00 96.56 119 TYR A O 1
ATOM 927 N N . TYR A 1 120 ? 40.930 -2.534 -26.136 1.00 94.19 120 TYR A N 1
ATOM 928 C CA . TYR A 1 120 ? 39.855 -2.149 -25.222 1.00 94.19 120 TYR A CA 1
ATOM 929 C C . TYR A 1 120 ? 38.733 -3.199 -25.274 1.00 94.19 120 TYR A C 1
ATOM 931 O O . TYR A 1 120 ? 38.588 -3.909 -26.272 1.00 94.19 120 TYR A O 1
ATOM 939 N N . CYS A 1 121 ? 37.912 -3.308 -24.226 1.00 94.25 121 CYS A N 1
ATOM 940 C CA . CYS A 1 121 ? 36.939 -4.395 -24.098 1.00 94.25 121 CYS A CA 1
ATOM 941 C C . CYS A 1 121 ? 35.961 -4.472 -25.280 1.00 94.25 121 CYS A C 1
ATOM 943 O O . CYS A 1 121 ? 35.714 -5.558 -25.793 1.00 94.25 121 CYS A O 1
ATOM 945 N N . SER A 1 122 ? 35.476 -3.338 -25.793 1.00 94.19 122 SER A N 1
ATOM 946 C CA . SER A 1 122 ? 34.608 -3.316 -26.974 1.00 94.19 122 SER A CA 1
ATOM 947 C C . SER A 1 122 ? 35.352 -3.599 -28.281 1.00 94.19 122 SER A C 1
ATOM 949 O O . SER A 1 122 ? 34.773 -4.224 -29.166 1.00 94.19 122 SER A O 1
ATOM 951 N N . GLN A 1 123 ? 36.628 -3.212 -28.389 1.00 95.50 123 GLN A N 1
ATOM 952 C CA . GLN A 1 123 ? 37.450 -3.503 -29.569 1.00 95.50 123 GLN A CA 1
ATOM 953 C C . GLN A 1 123 ? 37.709 -4.999 -29.702 1.00 95.50 123 GLN A C 1
ATOM 955 O O . GLN A 1 123 ? 37.574 -5.552 -30.787 1.00 95.50 123 GLN A O 1
ATOM 960 N N . LEU A 1 124 ? 37.998 -5.669 -28.583 1.00 96.75 124 LEU A N 1
ATOM 961 C CA . LEU A 1 124 ? 38.185 -7.116 -28.554 1.00 96.75 124 LEU A CA 1
ATOM 962 C C . LEU A 1 124 ? 36.981 -7.852 -29.164 1.00 96.75 124 LEU A C 1
ATOM 964 O O . LEU A 1 124 ? 37.161 -8.792 -29.933 1.00 96.75 124 LEU A O 1
ATOM 968 N N . ILE A 1 125 ? 35.760 -7.387 -28.873 1.00 97.19 125 ILE A N 1
ATOM 969 C CA . ILE A 1 125 ? 34.519 -7.968 -29.403 1.00 97.19 125 ILE A CA 1
ATOM 970 C C . ILE A 1 125 ? 34.299 -7.624 -30.877 1.00 97.19 125 ILE A C 1
ATOM 972 O O . ILE A 1 125 ? 33.938 -8.507 -31.659 1.00 97.19 125 ILE A O 1
ATOM 976 N N . THR A 1 126 ? 34.505 -6.364 -31.277 1.00 95.56 126 THR A N 1
ATOM 977 C CA . THR A 1 126 ? 34.347 -5.971 -32.687 1.00 95.56 126 THR A CA 1
ATOM 978 C C . THR A 1 126 ? 35.335 -6.700 -33.588 1.00 95.56 126 THR A C 1
ATOM 980 O O . THR A 1 126 ? 34.975 -7.070 -34.701 1.00 95.56 126 THR A O 1
ATOM 983 N N . GLU A 1 127 ? 36.544 -6.962 -33.090 1.00 96.25 127 GLU A N 1
ATOM 984 C CA . GLU A 1 127 ? 37.576 -7.716 -33.800 1.00 96.25 127 GLU A CA 1
ATOM 985 C C . GLU A 1 127 ? 37.278 -9.214 -33.853 1.00 96.25 127 GLU A C 1
ATOM 987 O O . GLU A 1 127 ? 37.347 -9.811 -34.927 1.00 96.25 127 GLU A O 1
ATOM 992 N N . ALA A 1 128 ? 36.838 -9.810 -32.740 1.00 96.75 128 ALA A N 1
ATOM 993 C CA . ALA A 1 128 ? 36.464 -11.225 -32.689 1.00 96.75 128 ALA A CA 1
ATOM 994 C C . ALA A 1 128 ? 35.369 -11.593 -33.703 1.00 96.75 128 ALA A C 1
ATOM 996 O O . ALA A 1 128 ? 35.395 -12.667 -34.309 1.00 96.75 128 ALA A O 1
ATOM 997 N N . TYR A 1 129 ? 34.427 -10.676 -33.926 1.00 97.19 129 TYR A N 1
ATOM 998 C CA . TYR A 1 129 ? 33.326 -10.834 -34.875 1.00 97.19 129 TYR A CA 1
ATOM 999 C C . TYR A 1 129 ? 33.509 -10.031 -36.171 1.00 97.19 129 TYR A C 1
ATOM 1001 O O . TYR A 1 129 ? 32.544 -9.854 -36.927 1.00 97.19 129 TYR A O 1
ATOM 1009 N N . ARG A 1 130 ? 34.730 -9.569 -36.475 1.00 94.62 130 ARG A N 1
ATOM 1010 C CA . ARG A 1 130 ? 35.021 -8.814 -37.699 1.00 94.62 130 ARG A CA 1
ATOM 1011 C C . ARG A 1 130 ? 34.617 -9.628 -38.933 1.00 94.62 130 ARG A C 1
ATOM 1013 O O . ARG A 1 130 ? 34.960 -10.801 -39.078 1.00 94.62 130 ARG A O 1
ATOM 1020 N N . GLY A 1 131 ? 33.845 -8.999 -39.819 1.00 91.88 131 GLY A N 1
ATOM 1021 C CA . GLY A 1 131 ? 33.303 -9.640 -41.024 1.00 91.88 131 GLY A CA 1
ATOM 1022 C C . GLY A 1 131 ? 32.147 -10.621 -40.778 1.00 91.88 131 GLY A C 1
ATOM 1023 O O . GLY A 1 131 ? 31.679 -11.229 -41.734 1.00 91.88 131 GLY A O 1
ATOM 1024 N N . VAL A 1 132 ? 31.679 -10.773 -39.532 1.00 93.62 132 VAL A N 1
ATOM 1025 C CA . VAL A 1 132 ? 30.525 -11.616 -39.166 1.00 93.62 132 VAL A CA 1
ATOM 1026 C C . VAL A 1 132 ? 29.347 -10.766 -38.722 1.00 93.62 132 VAL A C 1
ATOM 1028 O O . VAL A 1 132 ? 28.257 -10.898 -39.268 1.00 93.62 132 VAL A O 1
ATOM 1031 N N . ILE A 1 133 ? 29.566 -9.892 -37.738 1.00 92.62 133 ILE A N 1
ATOM 1032 C CA . ILE A 1 133 ? 28.535 -9.008 -37.191 1.00 92.62 133 ILE A CA 1
ATOM 1033 C C . ILE A 1 133 ? 28.876 -7.583 -37.587 1.00 92.62 133 ILE A C 1
ATOM 1035 O O . ILE A 1 133 ? 29.991 -7.108 -37.359 1.00 92.62 133 ILE A O 1
ATOM 1039 N N . LYS A 1 134 ? 27.901 -6.875 -38.154 1.00 91.19 134 LYS A N 1
ATOM 1040 C CA . LYS A 1 134 ? 28.034 -5.447 -38.424 1.00 91.19 134 LYS A CA 1
ATOM 1041 C C . LYS A 1 134 ? 27.545 -4.659 -37.210 1.00 91.19 134 LYS A C 1
ATOM 1043 O O . LYS A 1 134 ? 26.397 -4.223 -37.165 1.00 91.19 134 LYS A O 1
ATOM 1048 N N . PHE A 1 135 ? 28.418 -4.487 -36.217 1.00 91.69 135 PHE A N 1
ATOM 1049 C CA . PHE A 1 135 ? 28.089 -3.668 -35.051 1.00 91.69 135 PHE A CA 1
ATOM 1050 C C . PHE A 1 135 ? 27.803 -2.210 -35.452 1.00 91.69 135 PHE A C 1
ATOM 1052 O O . PHE A 1 135 ? 28.413 -1.707 -36.400 1.00 91.69 135 PHE A O 1
ATOM 1059 N N . PRO A 1 136 ? 26.894 -1.513 -34.744 1.00 88.38 136 PRO A N 1
ATOM 1060 C CA . PRO A 1 136 ? 26.635 -0.099 -34.983 1.00 88.38 136 PRO A CA 1
ATOM 1061 C C . PRO A 1 136 ? 27.911 0.740 -34.883 1.00 88.38 136 PRO A C 1
ATOM 1063 O O . PRO A 1 136 ? 28.681 0.585 -33.933 1.00 88.38 136 PRO A O 1
ATOM 1066 N N . GLU A 1 137 ? 28.101 1.655 -35.835 1.00 85.75 137 GLU A N 1
ATOM 1067 C CA . GLU A 1 137 ? 29.224 2.592 -35.809 1.00 85.75 137 GLU A CA 1
ATOM 1068 C C . GLU A 1 137 ? 29.200 3.440 -34.531 1.00 85.75 137 GLU A C 1
ATOM 1070 O O . GLU A 1 137 ? 28.144 3.875 -34.056 1.00 85.75 137 GLU A O 1
ATOM 1075 N N . HIS A 1 138 ? 30.383 3.692 -33.978 1.00 86.94 138 HIS A N 1
ATOM 1076 C CA . HIS A 1 138 ? 30.566 4.557 -32.825 1.00 86.94 138 HIS A CA 1
ATOM 1077 C C . HIS A 1 138 ? 31.681 5.557 -33.117 1.00 86.94 138 HIS A C 1
ATOM 1079 O O . HIS A 1 138 ? 32.752 5.184 -33.594 1.00 86.94 138 HIS A O 1
ATOM 1085 N N . LYS A 1 139 ? 31.418 6.829 -32.823 1.00 88.44 139 LYS A N 1
ATOM 1086 C CA . LYS A 1 139 ? 32.432 7.880 -32.824 1.00 88.44 139 LYS A CA 1
ATOM 1087 C C . LYS A 1 139 ? 32.834 8.161 -31.391 1.00 88.44 139 LYS A C 1
ATOM 1089 O O . LYS A 1 139 ? 31.954 8.304 -30.540 1.00 88.44 139 LYS A O 1
ATOM 1094 N N . LEU A 1 140 ? 34.134 8.243 -31.147 1.00 86.50 140 LEU A N 1
ATOM 1095 C CA . LEU A 1 140 ? 34.662 8.600 -29.841 1.00 86.50 140 LEU A CA 1
ATOM 1096 C C . LEU A 1 140 ? 34.197 10.010 -29.473 1.00 86.50 140 LEU A C 1
ATOM 1098 O O . LEU A 1 140 ? 34.350 10.953 -30.250 1.00 86.50 140 LEU A O 1
ATOM 1102 N N . ASN A 1 141 ? 33.610 10.151 -28.289 1.00 86.88 141 ASN A N 1
ATOM 1103 C CA . ASN A 1 141 ? 33.075 11.419 -27.821 1.00 86.88 141 ASN A CA 1
ATOM 1104 C C . ASN A 1 141 ? 33.531 11.692 -26.392 1.00 86.88 141 ASN A C 1
ATOM 1106 O O . ASN A 1 141 ? 33.043 11.053 -25.474 1.00 86.88 141 ASN A O 1
ATOM 1110 N N . PHE A 1 142 ? 34.415 12.668 -26.213 1.00 87.94 142 PHE A N 1
ATOM 1111 C CA . PHE A 1 142 ? 34.995 13.060 -24.927 1.00 87.94 142 PHE A CA 1
ATOM 1112 C C . PHE A 1 142 ? 34.476 14.426 -24.453 1.00 87.94 142 PHE A C 1
ATOM 1114 O O . PHE A 1 142 ? 35.113 15.092 -23.633 1.00 87.94 142 PHE A O 1
ATOM 1121 N N . ARG A 1 143 ? 33.333 14.870 -24.991 1.00 85.81 143 ARG A N 1
ATOM 1122 C CA . ARG A 1 143 ? 32.681 16.134 -24.637 1.00 85.81 143 ARG A CA 1
ATOM 1123 C C . ARG A 1 143 ? 31.463 15.928 -23.746 1.00 85.81 143 ARG A C 1
ATOM 1125 O O . ARG A 1 143 ? 30.699 14.979 -23.910 1.00 85.81 143 ARG A O 1
ATOM 1132 N N . LYS A 1 144 ? 31.245 16.894 -22.856 1.00 78.31 144 LYS A N 1
ATOM 1133 C CA . LYS A 1 144 ? 30.003 17.091 -22.106 1.00 78.31 144 LYS A CA 1
ATOM 1134 C C . LYS A 1 144 ? 28.877 17.543 -23.044 1.00 78.31 144 LYS A C 1
ATOM 1136 O O . LYS A 1 144 ? 29.100 17.964 -24.180 1.00 78.31 144 LYS A O 1
ATOM 1141 N N . LYS A 1 145 ? 27.640 17.522 -22.538 1.00 72.06 145 LYS A N 1
ATOM 1142 C CA . LYS A 1 145 ? 26.441 17.969 -23.279 1.00 72.06 145 LYS A CA 1
ATOM 1143 C C . LYS A 1 145 ? 26.469 19.448 -23.688 1.00 72.06 145 LYS A C 1
ATOM 1145 O O . LYS A 1 145 ? 25.768 19.818 -24.620 1.00 72.06 145 LYS A O 1
ATOM 1150 N N . ASP A 1 146 ? 27.252 20.274 -23.001 1.00 77.50 146 ASP A N 1
ATOM 1151 C CA . ASP A 1 146 ? 27.455 21.696 -23.313 1.00 77.50 146 ASP A CA 1
ATOM 1152 C C . ASP A 1 146 ? 28.541 21.940 -24.384 1.00 77.50 146 ASP A C 1
ATOM 1154 O O . ASP A 1 146 ? 28.780 23.082 -24.770 1.00 77.50 146 ASP A O 1
ATOM 1158 N N . GLY A 1 147 ? 29.174 20.876 -24.894 1.00 79.06 147 GLY A N 1
ATOM 1159 C CA . GLY A 1 147 ? 30.185 20.929 -25.948 1.00 79.06 147 GLY A CA 1
ATOM 1160 C C . GLY A 1 147 ? 31.625 21.110 -25.461 1.00 79.06 147 GLY A C 1
ATOM 1161 O O . GLY A 1 147 ? 32.534 21.052 -26.290 1.00 79.06 147 GLY A O 1
ATOM 1162 N N . GLN A 1 148 ? 31.860 21.287 -24.157 1.00 85.00 148 GLN A N 1
ATOM 1163 C CA . GLN A 1 148 ? 33.211 21.343 -23.587 1.00 85.00 148 GLN A CA 1
ATOM 1164 C C . GLN A 1 148 ? 33.804 19.941 -23.428 1.00 85.00 148 GLN A C 1
ATOM 1166 O O . GLN A 1 148 ? 33.067 18.971 -23.245 1.00 85.00 148 GLN A O 1
ATOM 1171 N N . PHE A 1 149 ? 35.131 19.815 -23.477 1.00 87.38 149 PHE A N 1
ATOM 1172 C CA . PHE A 1 149 ? 35.784 18.549 -23.154 1.00 87.38 149 PHE A CA 1
ATOM 1173 C C . PHE A 1 149 ? 35.597 18.196 -21.674 1.00 87.38 149 PHE A C 1
ATOM 1175 O O . PHE A 1 149 ? 35.429 19.052 -20.803 1.00 87.38 149 PHE A O 1
ATOM 1182 N N . ILE A 1 150 ? 35.549 16.899 -21.393 1.00 86.38 150 ILE A N 1
ATOM 1183 C CA . ILE A 1 150 ? 35.532 16.398 -20.024 1.00 86.38 150 ILE A CA 1
ATOM 1184 C C . ILE A 1 150 ? 36.958 16.531 -19.480 1.00 86.38 150 ILE A C 1
ATOM 1186 O O . ILE A 1 150 ? 37.880 15.922 -20.017 1.00 86.38 150 ILE A O 1
ATOM 1190 N N . GLU A 1 151 ? 37.114 17.289 -18.394 1.00 87.44 151 GLU A N 1
ATOM 1191 C CA . GLU A 1 151 ? 38.403 17.638 -17.773 1.00 87.44 151 GLU A CA 1
ATOM 1192 C C . GLU A 1 151 ? 39.323 16.426 -17.549 1.00 87.44 151 GLU A C 1
ATOM 1194 O O . GLU A 1 151 ? 40.525 16.490 -17.806 1.00 87.44 151 GLU A O 1
ATOM 1199 N N . PHE A 1 152 ? 38.751 15.287 -17.141 1.00 88.06 152 PHE A N 1
ATOM 1200 C CA . PHE A 1 152 ? 39.494 14.036 -16.989 1.00 88.06 152 PHE A CA 1
ATOM 1201 C C . PHE A 1 152 ? 40.224 13.634 -18.279 1.00 88.06 152 PHE A C 1
ATOM 1203 O O . PHE A 1 152 ? 41.404 13.294 -18.242 1.00 88.06 152 PHE A O 1
ATOM 1210 N N . TRP A 1 153 ? 39.539 13.680 -19.427 1.00 87.81 153 TRP A N 1
ATOM 1211 C CA . TRP A 1 153 ? 40.109 13.271 -20.710 1.00 87.81 153 TRP A CA 1
ATOM 1212 C C . TRP A 1 153 ? 41.136 14.275 -21.235 1.00 87.81 153 TRP A C 1
ATOM 1214 O O . TRP A 1 153 ? 42.112 13.863 -21.860 1.00 87.81 153 TRP A O 1
ATOM 1224 N N . GLU A 1 154 ? 40.977 15.565 -20.936 1.00 89.62 154 GLU A N 1
ATOM 1225 C CA . GLU A 1 154 ? 41.993 16.578 -21.247 1.00 89.62 154 GLU A CA 1
ATOM 1226 C C . GLU A 1 154 ? 43.312 16.263 -20.541 1.00 89.62 154 GLU A C 1
ATOM 1228 O O . GLU A 1 154 ? 44.333 16.069 -21.202 1.00 89.62 154 GLU A O 1
ATOM 1233 N N . GLN A 1 155 ? 43.264 16.074 -19.220 1.00 90.06 155 GLN A N 1
ATOM 1234 C CA . GLN A 1 155 ? 44.439 15.711 -18.423 1.00 90.06 155 GLN A CA 1
ATOM 1235 C C . GLN A 1 155 ? 45.025 14.356 -18.854 1.00 90.06 155 GLN A C 1
ATOM 1237 O O . GLN A 1 155 ? 46.244 14.183 -18.932 1.00 90.06 155 GLN A O 1
ATOM 1242 N N . TYR A 1 156 ? 44.160 13.388 -19.175 1.00 88.69 156 TYR A N 1
ATOM 1243 C CA . TYR A 1 156 ? 44.553 12.038 -19.574 1.00 88.69 156 TYR A CA 1
ATOM 1244 C C . TYR A 1 156 ? 45.402 12.006 -20.856 1.00 88.69 156 TYR A C 1
ATOM 1246 O O . TYR A 1 156 ? 46.418 11.299 -20.910 1.00 88.69 156 TYR A O 1
ATOM 1254 N N . TYR A 1 157 ? 44.989 12.754 -21.885 1.00 89.38 157 TYR A N 1
ATOM 1255 C CA . TYR A 1 157 ? 45.691 12.822 -23.170 1.00 89.38 157 TYR A CA 1
ATOM 1256 C C . TYR A 1 157 ? 46.873 13.800 -23.145 1.00 89.38 157 TYR A C 1
ATOM 1258 O O . TYR A 1 157 ? 47.902 13.522 -23.771 1.00 89.38 157 TYR A O 1
ATOM 1266 N N . GLU A 1 158 ? 46.785 14.884 -22.367 1.00 89.81 158 GLU A N 1
ATOM 1267 C CA . GLU A 1 158 ? 47.893 15.821 -22.156 1.00 89.81 158 GLU A CA 1
ATOM 1268 C C . GLU A 1 158 ? 49.097 15.133 -21.498 1.00 89.81 158 GLU A C 1
ATOM 1270 O O . GLU A 1 158 ? 50.216 15.228 -22.009 1.00 89.81 158 GLU A O 1
ATOM 1275 N N . ALA A 1 159 ? 48.869 14.340 -20.443 1.00 87.56 159 ALA A N 1
ATOM 1276 C CA . ALA A 1 159 ? 49.918 13.563 -19.775 1.00 87.56 159 ALA A CA 1
ATOM 1277 C C . ALA A 1 159 ? 50.657 12.602 -20.728 1.00 87.56 159 ALA A C 1
ATOM 1279 O O . ALA A 1 159 ? 51.820 12.259 -20.509 1.00 87.56 159 ALA A O 1
ATOM 1280 N N . ARG A 1 160 ? 49.996 12.193 -21.816 1.00 86.25 160 ARG A N 1
ATOM 1281 C CA . ARG A 1 160 ? 50.530 11.303 -22.856 1.00 86.25 160 ARG A CA 1
ATOM 1282 C C . ARG A 1 160 ? 51.065 12.048 -24.079 1.00 86.25 160 ARG A C 1
ATOM 1284 O O . ARG A 1 160 ? 51.477 11.399 -25.037 1.00 86.25 160 ARG A O 1
ATOM 1291 N N . LYS A 1 161 ? 51.075 13.388 -24.061 1.00 89.12 161 LYS A N 1
ATOM 1292 C CA . LYS A 1 161 ? 51.499 14.259 -25.173 1.00 89.12 161 LYS A CA 1
ATOM 1293 C C . LYS A 1 161 ? 50.771 13.940 -26.486 1.00 89.12 161 LYS A C 1
ATOM 1295 O O . LYS A 1 161 ? 51.378 13.933 -27.557 1.00 89.12 161 LYS A O 1
ATOM 1300 N N . ARG A 1 162 ? 49.470 13.647 -26.406 1.00 86.25 162 ARG A N 1
ATOM 1301 C CA . ARG A 1 162 ? 48.621 13.292 -27.554 1.00 86.25 162 ARG A CA 1
ATOM 1302 C C . ARG A 1 162 ? 47.394 14.198 -27.626 1.00 86.25 162 ARG A C 1
ATOM 1304 O O . ARG A 1 162 ? 46.958 14.746 -26.620 1.00 86.25 162 ARG A O 1
ATOM 1311 N N . ARG A 1 163 ? 46.824 14.346 -28.828 1.00 90.31 163 ARG A N 1
ATOM 1312 C CA . ARG A 1 163 ? 45.523 15.012 -28.996 1.00 90.31 163 ARG A CA 1
ATOM 1313 C C . ARG A 1 163 ? 44.399 14.069 -28.570 1.00 90.31 163 ARG A C 1
ATOM 1315 O O . ARG A 1 163 ? 44.508 12.865 -28.787 1.00 90.31 163 ARG A O 1
ATOM 1322 N N . ILE A 1 164 ? 43.307 14.629 -28.059 1.00 89.69 164 ILE A N 1
ATOM 1323 C CA . ILE A 1 164 ? 42.066 13.885 -27.817 1.00 89.69 164 ILE A CA 1
ATOM 1324 C C . ILE A 1 164 ? 41.477 13.456 -29.177 1.00 89.69 164 ILE A C 1
ATOM 1326 O O . ILE A 1 164 ? 41.236 14.333 -30.015 1.00 89.69 164 ILE A O 1
ATOM 1330 N N . PRO A 1 165 ? 41.223 12.157 -29.420 1.00 90.00 165 PRO A N 1
ATOM 1331 C CA . PRO A 1 165 ? 40.693 11.647 -30.686 1.00 90.00 165 PRO A CA 1
ATOM 1332 C C . PRO A 1 165 ? 39.168 11.836 -30.765 1.00 90.00 165 PRO A C 1
ATOM 1334 O O . PRO A 1 165 ? 38.397 10.889 -30.881 1.00 90.00 165 PRO A O 1
ATOM 1337 N N . GLN A 1 166 ? 38.711 13.083 -30.639 1.00 90.12 166 GLN A N 1
ATOM 1338 C CA . GLN A 1 166 ? 37.295 13.441 -30.716 1.00 90.12 166 GLN A CA 1
ATOM 1339 C C . GLN A 1 166 ? 36.743 13.210 -32.129 1.00 90.12 166 GLN A C 1
ATOM 1341 O O . GLN A 1 166 ? 37.361 13.612 -33.112 1.00 90.12 166 GLN A O 1
ATOM 1346 N N . ASP A 1 167 ? 35.549 12.621 -32.211 1.00 88.38 167 ASP A N 1
ATOM 1347 C CA . ASP A 1 167 ? 34.810 12.300 -33.440 1.00 88.38 167 ASP A CA 1
ATOM 1348 C C . ASP A 1 167 ? 35.489 11.270 -34.365 1.00 88.38 167 ASP A C 1
ATOM 1350 O O . ASP A 1 167 ? 34.971 10.977 -35.450 1.00 88.38 167 ASP A O 1
ATOM 1354 N N . GLU A 1 168 ? 36.607 10.680 -33.932 1.00 89.81 168 GLU A N 1
ATOM 1355 C CA . GLU A 1 168 ? 37.289 9.592 -34.634 1.00 89.81 168 GLU A CA 1
ATOM 1356 C C . GLU A 1 168 ? 36.513 8.263 -34.496 1.00 89.81 168 GLU A C 1
ATOM 1358 O O . GLU A 1 168 ? 35.739 8.087 -33.544 1.00 89.81 168 GLU A O 1
ATOM 1363 N N . PRO A 1 169 ? 36.674 7.313 -35.439 1.00 89.12 169 PRO A N 1
ATOM 1364 C CA . PRO A 1 169 ? 36.058 5.992 -35.335 1.00 89.12 169 PRO A CA 1
ATOM 1365 C C . PRO A 1 169 ? 36.508 5.251 -34.072 1.00 89.12 169 PRO A C 1
ATOM 1367 O O . PRO A 1 169 ? 37.689 5.235 -33.738 1.00 89.12 169 PRO A O 1
ATOM 1370 N N . GLY A 1 170 ? 35.573 4.587 -33.395 1.00 88.69 170 GLY A N 1
ATOM 1371 C CA . GLY A 1 170 ? 35.866 3.794 -32.207 1.00 88.69 170 GLY A CA 1
ATOM 1372 C C . GLY A 1 170 ? 34.821 2.716 -31.943 1.00 88.69 170 GLY A C 1
ATOM 1373 O O . GLY A 1 170 ? 34.011 2.365 -32.800 1.00 88.69 170 GLY A O 1
ATOM 1374 N N . SER A 1 171 ? 34.825 2.184 -30.724 1.00 89.00 171 SER A N 1
ATOM 1375 C CA . SER A 1 171 ? 33.825 1.223 -30.254 1.00 89.00 171 SER A CA 1
ATOM 1376 C C . SER A 1 171 ? 33.440 1.530 -28.810 1.00 89.00 171 SER A C 1
ATOM 1378 O O . SER A 1 171 ? 34.219 2.120 -28.067 1.00 89.00 171 SER A O 1
ATOM 1380 N N . HIS A 1 172 ? 32.225 1.146 -28.419 1.00 89.00 172 HIS A N 1
ATOM 1381 C CA . HIS A 1 172 ? 31.752 1.291 -27.044 1.00 89.00 172 HIS A CA 1
ATOM 1382 C C . HIS A 1 172 ? 30.750 0.178 -26.716 1.00 89.00 172 HIS A C 1
ATOM 1384 O O . HIS A 1 172 ? 29.906 -0.124 -27.573 1.00 89.00 172 HIS A O 1
ATOM 1390 N N . PRO A 1 173 ? 30.765 -0.400 -25.499 1.00 90.31 173 PRO A N 1
ATOM 1391 C CA . PRO A 1 173 ? 29.833 -1.459 -25.099 1.00 90.31 173 PRO A CA 1
ATOM 1392 C C . PRO A 1 173 ? 28.365 -1.116 -25.388 1.00 90.31 173 PRO A C 1
ATOM 1394 O O . PRO A 1 173 ? 27.656 -1.896 -26.019 1.00 90.31 173 PRO A O 1
ATOM 1397 N N . ALA A 1 174 ? 27.927 0.098 -25.039 1.00 86.06 174 ALA A N 1
ATOM 1398 C CA . ALA A 1 174 ? 26.573 0.586 -25.332 1.00 86.06 174 ALA A CA 1
ATOM 1399 C C . ALA A 1 174 ? 26.187 0.566 -26.826 1.00 86.06 174 ALA A C 1
ATOM 1401 O O . ALA A 1 174 ? 25.026 0.330 -27.160 1.00 86.06 174 ALA A O 1
ATOM 1402 N N . SER A 1 175 ? 27.138 0.815 -27.732 1.00 87.94 175 SER A N 1
ATOM 1403 C CA . SER A 1 175 ? 26.890 0.771 -29.178 1.00 87.94 175 SER A CA 1
ATOM 1404 C C . SER A 1 175 ? 26.772 -0.666 -29.668 1.00 87.94 175 SER A C 1
ATOM 1406 O O . SER A 1 175 ? 25.797 -0.988 -30.344 1.00 87.94 175 SER A O 1
ATOM 1408 N N . ILE A 1 176 ? 27.705 -1.530 -29.256 1.00 91.50 176 ILE A N 1
ATOM 1409 C CA . ILE A 1 176 ? 27.721 -2.965 -29.587 1.00 91.50 176 ILE A CA 1
ATOM 1410 C C . ILE A 1 176 ? 26.417 -3.630 -29.142 1.00 91.50 176 ILE A C 1
ATOM 1412 O O . ILE A 1 176 ? 25.803 -4.362 -29.913 1.00 91.50 176 ILE A O 1
ATOM 1416 N N . ARG A 1 177 ? 25.941 -3.307 -27.934 1.00 90.25 177 ARG A N 1
ATOM 1417 C CA . ARG A 1 177 ? 24.712 -3.858 -27.348 1.00 90.25 177 ARG A CA 1
ATOM 1418 C C . ARG A 1 177 ? 23.448 -3.617 -28.192 1.00 90.25 177 ARG A C 1
ATOM 1420 O O . ARG A 1 177 ? 22.444 -4.293 -27.993 1.00 90.25 177 ARG A O 1
ATOM 1427 N N . ARG A 1 178 ? 23.454 -2.638 -29.104 1.00 85.69 178 ARG A N 1
ATOM 1428 C CA . ARG A 1 178 ? 22.313 -2.322 -29.987 1.00 85.69 178 ARG A CA 1
ATOM 1429 C C . ARG A 1 178 ? 22.294 -3.144 -31.280 1.00 85.69 178 ARG A C 1
ATOM 1431 O O . ARG A 1 178 ? 21.399 -2.935 -32.094 1.00 85.69 178 ARG A O 1
ATOM 1438 N N . ALA A 1 179 ? 23.264 -4.034 -31.492 1.00 88.69 179 ALA A N 1
ATOM 1439 C CA . ALA A 1 179 ? 23.299 -4.870 -32.684 1.00 88.69 179 ALA A CA 1
ATOM 1440 C C . ALA A 1 179 ? 22.070 -5.802 -32.762 1.00 88.69 179 ALA A C 1
ATOM 1442 O O . ALA A 1 179 ? 21.734 -6.451 -31.766 1.00 88.69 179 ALA A O 1
ATOM 1443 N N . PRO A 1 180 ? 21.394 -5.886 -33.923 1.00 85.81 180 PRO A N 1
ATOM 1444 C CA . PRO A 1 180 ? 20.181 -6.693 -34.093 1.00 85.81 180 PRO A CA 1
ATOM 1445 C C . PRO A 1 180 ? 20.427 -8.207 -33.965 1.00 85.81 180 PRO A C 1
ATOM 1447 O O . PRO A 1 180 ? 19.502 -8.972 -33.669 1.00 85.81 180 PRO A O 1
ATOM 1450 N N . GLU A 1 181 ? 21.672 -8.642 -34.151 1.00 91.50 181 GLU A N 1
ATOM 1451 C CA . GLU A 1 181 ? 22.125 -10.021 -33.974 1.00 91.50 181 GLU A CA 1
ATOM 1452 C C . GLU A 1 181 ? 22.180 -10.439 -32.498 1.00 91.50 181 GLU A C 1
ATOM 1454 O O . GLU A 1 181 ? 22.339 -11.622 -32.210 1.00 91.50 181 GLU A O 1
ATOM 1459 N N . LEU A 1 182 ? 22.018 -9.509 -31.553 1.00 88.62 182 LEU A N 1
ATOM 1460 C CA . LEU A 1 182 ? 22.008 -9.811 -30.127 1.00 88.62 182 LEU A CA 1
ATOM 1461 C C . LEU A 1 182 ? 20.573 -9.986 -29.611 1.00 88.62 182 LEU A C 1
ATOM 1463 O O . LEU A 1 182 ? 19.704 -9.138 -29.813 1.00 88.62 182 LEU A O 1
ATOM 1467 N N . ALA A 1 183 ? 20.307 -11.088 -28.911 1.00 81.31 183 ALA A N 1
ATOM 1468 C CA . ALA A 1 183 ? 19.064 -11.307 -28.171 1.00 81.31 183 ALA A CA 1
ATOM 1469 C C . ALA A 1 183 ? 19.331 -11.388 -26.674 1.00 81.31 183 ALA A C 1
ATOM 1471 O O . ALA A 1 183 ? 20.181 -12.149 -26.230 1.00 81.31 183 ALA A O 1
ATOM 1472 N N . MET A 1 184 ? 18.551 -10.659 -25.880 1.00 79.94 184 MET A N 1
ATOM 1473 C CA . MET A 1 184 ? 18.586 -10.778 -24.425 1.00 79.94 184 MET A CA 1
ATOM 1474 C C . MET A 1 184 ? 18.322 -12.230 -24.003 1.00 79.94 184 MET A C 1
ATOM 1476 O O . MET A 1 184 ? 17.300 -12.806 -24.378 1.00 79.94 184 MET A O 1
ATOM 1480 N N . ARG A 1 185 ? 19.238 -12.806 -23.220 1.00 76.38 185 ARG A N 1
ATOM 1481 C CA . ARG A 1 185 ? 19.130 -14.180 -22.714 1.00 76.38 185 ARG A CA 1
ATOM 1482 C C . ARG A 1 185 ? 18.934 -14.222 -21.207 1.00 76.38 185 ARG A C 1
ATOM 1484 O O . ARG A 1 185 ? 18.087 -14.964 -20.715 1.00 76.38 185 ARG A O 1
ATOM 1491 N N . LEU A 1 186 ? 19.706 -13.418 -20.483 1.00 72.88 186 LEU A N 1
ATOM 1492 C CA . LEU A 1 186 ? 19.643 -13.314 -19.031 1.00 72.88 186 LEU A CA 1
ATOM 1493 C C . LEU A 1 186 ? 19.939 -11.875 -18.609 1.00 72.88 186 LEU A C 1
ATOM 1495 O O . LEU A 1 186 ? 20.849 -11.253 -19.148 1.00 72.88 186 LEU A O 1
ATOM 1499 N N . ILE A 1 187 ? 19.206 -11.373 -17.619 1.00 70.69 187 ILE A N 1
ATOM 1500 C CA . ILE A 1 187 ? 19.538 -10.137 -16.904 1.00 70.69 187 ILE A CA 1
ATOM 1501 C C . ILE A 1 187 ? 19.649 -10.477 -15.427 1.00 70.69 187 ILE A C 1
ATOM 1503 O O . ILE A 1 187 ? 18.787 -11.173 -14.880 1.00 70.69 187 ILE A O 1
ATOM 1507 N N . ARG A 1 188 ? 20.692 -9.967 -14.775 1.00 63.94 188 ARG A N 1
ATOM 1508 C CA . ARG A 1 188 ? 20.879 -10.107 -13.339 1.00 63.94 188 ARG A CA 1
ATOM 1509 C C . ARG A 1 188 ? 21.403 -8.821 -12.721 1.00 63.94 188 ARG A C 1
ATOM 1511 O O . ARG A 1 188 ? 22.488 -8.351 -13.031 1.00 63.94 188 ARG A O 1
ATOM 1518 N N . ASN A 1 189 ? 20.648 -8.309 -11.759 1.00 63.38 189 ASN A N 1
ATOM 1519 C CA . ASN A 1 189 ? 21.098 -7.236 -10.883 1.00 63.38 189 ASN A CA 1
ATOM 1520 C C . ASN A 1 189 ? 21.995 -7.846 -9.794 1.00 63.38 189 ASN A C 1
ATOM 1522 O O . ASN A 1 189 ? 21.548 -8.716 -9.044 1.00 63.38 189 ASN A O 1
ATOM 1526 N N . LEU A 1 190 ? 23.269 -7.450 -9.763 1.00 57.03 190 LEU A N 1
ATOM 1527 C CA . LEU A 1 190 ? 24.324 -8.067 -8.950 1.00 57.03 190 LEU A CA 1
ATOM 1528 C C . LEU A 1 190 ? 24.664 -7.284 -7.681 1.00 57.03 190 LEU A C 1
ATOM 1530 O O . LEU A 1 190 ? 25.056 -7.898 -6.692 1.00 57.03 190 LEU A O 1
ATOM 1534 N N . GLN A 1 191 ? 24.436 -5.969 -7.659 1.00 49.03 191 GLN A N 1
ATOM 1535 C CA . GLN A 1 191 ? 24.544 -5.173 -6.439 1.00 49.03 191 GLN A CA 1
ATOM 1536 C C . GLN A 1 191 ? 23.222 -4.524 -6.045 1.00 49.03 191 GLN A C 1
ATOM 1538 O O . GLN A 1 191 ? 22.428 -4.070 -6.871 1.00 49.03 191 GLN A O 1
ATOM 1543 N N . GLN A 1 192 ? 23.031 -4.514 -4.725 1.00 46.00 192 GLN A N 1
ATOM 1544 C CA . GLN A 1 192 ? 21.954 -3.895 -3.971 1.00 46.00 192 GLN A CA 1
ATOM 1545 C C . GLN A 1 192 ? 21.771 -2.441 -4.416 1.00 46.00 192 GLN A C 1
ATOM 1547 O O . GLN A 1 192 ? 22.466 -1.544 -3.941 1.00 46.00 192 GLN A O 1
ATOM 1552 N N . GLN A 1 193 ? 20.800 -2.165 -5.286 1.00 43.69 193 GLN A N 1
ATOM 1553 C CA . GLN A 1 193 ? 20.216 -0.835 -5.244 1.00 43.69 193 GLN A CA 1
ATOM 1554 C C . GLN A 1 193 ? 19.480 -0.725 -3.910 1.00 43.69 193 GLN A C 1
ATOM 1556 O O . GLN A 1 193 ? 18.363 -1.216 -3.754 1.00 43.69 193 GLN A O 1
ATOM 1561 N N . VAL A 1 194 ? 20.151 -0.073 -2.957 1.00 49.72 194 VAL A N 1
ATOM 1562 C CA . VAL A 1 194 ? 19.478 0.819 -2.019 1.00 49.72 194 VAL A CA 1
ATOM 1563 C C . VAL A 1 194 ? 18.574 1.687 -2.879 1.00 49.72 194 VAL A C 1
ATOM 1565 O O . VAL A 1 194 ? 19.049 2.301 -3.837 1.00 49.72 194 VAL A O 1
ATOM 1568 N N . LEU A 1 195 ? 17.280 1.684 -2.584 1.00 55.53 195 LEU A N 1
ATOM 1569 C CA . LEU A 1 195 ? 16.330 2.651 -3.115 1.00 55.53 195 LEU A CA 1
ATOM 1570 C C . LEU A 1 195 ? 16.919 4.059 -2.932 1.00 55.53 195 LEU A C 1
ATOM 1572 O O . LEU A 1 195 ? 16.885 4.618 -1.841 1.00 55.53 195 LEU A O 1
ATOM 1576 N N . LYS A 1 196 ? 17.556 4.616 -3.970 1.00 53.34 196 LYS A N 1
ATOM 1577 C CA . LYS A 1 196 ? 18.200 5.924 -3.853 1.00 53.34 196 LYS A CA 1
ATOM 1578 C C . LYS A 1 196 ? 17.104 6.976 -3.805 1.00 53.34 196 LYS A C 1
ATOM 1580 O O . LYS A 1 196 ? 16.336 7.117 -4.753 1.00 53.34 196 LYS A O 1
ATOM 1585 N N . VAL A 1 197 ? 17.094 7.758 -2.726 1.00 50.72 197 VAL A N 1
ATOM 1586 C CA . VAL A 1 197 ? 16.173 8.884 -2.482 1.00 50.72 197 VAL A CA 1
ATOM 1587 C C . VAL A 1 197 ? 15.986 9.766 -3.726 1.00 50.72 197 VAL A C 1
ATOM 1589 O O . VAL A 1 197 ? 14.868 10.169 -4.032 1.00 50.72 197 VAL A O 1
ATOM 1592 N N . ASN A 1 198 ? 17.060 10.023 -4.481 1.00 50.56 198 ASN A N 1
ATOM 1593 C CA . ASN A 1 198 ? 17.018 10.888 -5.662 1.00 50.56 198 ASN A CA 1
ATOM 1594 C C . ASN A 1 198 ? 16.247 10.287 -6.857 1.00 50.56 198 ASN A C 1
ATOM 1596 O O . ASN A 1 198 ? 15.766 11.054 -7.680 1.00 50.56 198 ASN A O 1
ATOM 1600 N N . ASP A 1 199 ? 16.104 8.962 -6.975 1.00 57.25 199 ASP A N 1
ATOM 1601 C CA . ASP A 1 199 ? 15.416 8.328 -8.116 1.00 57.25 199 ASP A CA 1
ATOM 1602 C C . ASP A 1 199 ? 13.897 8.234 -7.916 1.00 57.25 199 ASP A C 1
ATOM 1604 O O . ASP A 1 199 ? 13.138 8.190 -8.885 1.00 57.25 199 ASP A O 1
ATOM 1608 N N . ILE A 1 200 ? 13.446 8.219 -6.659 1.00 62.47 200 ILE A N 1
ATOM 1609 C CA . ILE A 1 200 ? 12.032 8.078 -6.282 1.00 62.47 200 ILE A CA 1
ATOM 1610 C C . ILE A 1 200 ? 11.282 9.404 -6.441 1.00 62.47 200 ILE A C 1
ATOM 1612 O O . ILE A 1 200 ? 10.098 9.421 -6.767 1.00 62.47 200 ILE A O 1
ATOM 1616 N N . THR A 1 201 ? 11.974 10.525 -6.236 1.00 64.12 201 THR A N 1
ATOM 1617 C CA . THR A 1 201 ? 11.343 11.838 -6.057 1.00 64.12 201 THR A CA 1
ATOM 1618 C C . THR A 1 201 ? 11.524 12.771 -7.251 1.00 64.12 201 THR A C 1
ATOM 1620 O O . THR A 1 201 ? 11.232 13.959 -7.167 1.00 64.12 201 THR A O 1
ATOM 1623 N N . ASN A 1 202 ? 11.977 12.251 -8.394 1.00 68.19 202 ASN A N 1
ATOM 1624 C CA . ASN A 1 202 ? 12.069 13.021 -9.640 1.00 68.19 202 ASN A CA 1
ATOM 1625 C C . ASN A 1 202 ? 10.749 13.060 -10.419 1.00 68.19 202 ASN A C 1
ATOM 1627 O O . ASN A 1 202 ? 10.499 14.008 -11.164 1.00 68.19 202 ASN A O 1
ATOM 1631 N N . ALA A 1 203 ? 9.929 12.018 -10.285 1.00 79.62 203 ALA A N 1
ATOM 1632 C CA . ALA A 1 203 ? 8.638 11.895 -10.943 1.00 79.62 203 ALA A CA 1
ATOM 1633 C C . ALA A 1 203 ? 7.783 10.852 -10.218 1.00 79.62 203 ALA A C 1
ATOM 1635 O O . ALA A 1 203 ? 8.277 9.781 -9.871 1.00 79.62 203 ALA A O 1
ATOM 1636 N N . LEU A 1 204 ? 6.496 11.151 -10.022 1.00 88.00 204 LEU A N 1
ATOM 1637 C CA . LEU A 1 204 ? 5.582 10.255 -9.305 1.00 88.00 204 LEU A CA 1
ATOM 1638 C C . LEU A 1 204 ? 4.722 9.363 -10.207 1.00 88.00 204 LEU A C 1
ATOM 1640 O O . LEU A 1 204 ? 4.067 8.446 -9.708 1.00 88.00 204 LEU A O 1
ATOM 1644 N N . HIS A 1 205 ? 4.688 9.613 -11.518 1.00 90.31 205 HIS A N 1
ATOM 1645 C CA . HIS A 1 205 ? 4.079 8.670 -12.459 1.00 90.31 205 HIS A CA 1
ATOM 1646 C C . HIS A 1 205 ? 5.119 7.641 -12.887 1.00 90.31 205 HIS A C 1
ATOM 1648 O O . HIS A 1 205 ? 6.306 7.951 -12.977 1.00 90.31 205 HIS A O 1
ATOM 1654 N N . PHE A 1 206 ? 4.675 6.422 -13.180 1.00 90.56 206 PHE A N 1
ATOM 1655 C CA . PHE A 1 206 ? 5.548 5.342 -13.632 1.00 90.56 206 PHE A CA 1
ATOM 1656 C C . PHE A 1 206 ? 4.871 4.582 -14.768 1.00 90.56 206 PHE A C 1
ATOM 1658 O O . PHE A 1 206 ? 3.851 3.939 -14.547 1.00 90.56 206 PHE A O 1
ATOM 1665 N N . ILE A 1 207 ? 5.392 4.664 -15.989 1.00 90.62 207 ILE A N 1
ATOM 1666 C CA . ILE A 1 207 ? 4.776 4.028 -17.161 1.00 90.62 207 ILE A CA 1
ATOM 1667 C C . ILE A 1 207 ? 5.861 3.340 -17.975 1.00 90.62 207 ILE A C 1
ATOM 1669 O O . ILE A 1 207 ? 6.903 3.934 -18.247 1.00 90.62 207 ILE A O 1
ATOM 1673 N N . GLY A 1 208 ? 5.622 2.084 -18.358 1.00 84.56 208 GLY A N 1
ATOM 1674 C CA . GLY A 1 208 ? 6.524 1.356 -19.254 1.00 84.56 208 GLY A CA 1
ATOM 1675 C C . GLY A 1 208 ? 7.938 1.181 -18.696 1.00 84.56 208 GLY A C 1
ATOM 1676 O O . GLY A 1 208 ? 8.894 1.230 -19.457 1.00 84.56 208 GLY A O 1
ATOM 1677 N N . GLY A 1 209 ? 8.082 1.043 -17.373 1.00 83.88 209 GLY A N 1
ATOM 1678 C CA . GLY A 1 209 ? 9.392 0.890 -16.727 1.00 83.88 209 GLY A CA 1
ATOM 1679 C C . GLY A 1 209 ? 10.113 2.204 -16.396 1.00 83.88 209 GLY A C 1
ATOM 1680 O O . GLY A 1 209 ? 11.190 2.187 -15.800 1.00 83.88 209 GLY A O 1
ATOM 1681 N N . ALA A 1 210 ? 9.547 3.361 -16.734 1.00 81.94 210 ALA A N 1
ATOM 1682 C CA . ALA A 1 210 ? 10.190 4.651 -16.506 1.00 81.94 210 ALA A CA 1
ATOM 1683 C C . ALA A 1 210 ? 9.359 5.551 -15.593 1.00 81.94 210 ALA A C 1
ATOM 1685 O O . ALA A 1 210 ? 8.130 5.526 -15.622 1.00 81.94 210 ALA A O 1
ATOM 1686 N N . ALA A 1 211 ? 10.042 6.382 -14.805 1.00 83.81 211 ALA A N 1
ATOM 1687 C CA . ALA A 1 211 ? 9.399 7.474 -14.087 1.00 83.81 211 ALA A CA 1
ATOM 1688 C C . ALA A 1 211 ? 9.074 8.599 -15.089 1.00 83.81 211 ALA A C 1
ATOM 1690 O O . ALA A 1 211 ? 9.915 8.943 -15.921 1.00 83.81 211 ALA A O 1
ATOM 1691 N N . VAL A 1 212 ? 7.857 9.144 -15.046 1.00 83.62 212 VAL A N 1
ATOM 1692 C CA . VAL A 1 212 ? 7.341 10.080 -16.059 1.00 83.62 212 VAL A CA 1
ATOM 1693 C C . VAL A 1 212 ? 6.804 11.345 -15.398 1.00 83.62 212 VAL A C 1
ATOM 1695 O O . VAL A 1 212 ? 6.034 11.284 -14.443 1.00 83.62 212 VAL A O 1
ATOM 1698 N N . ASN A 1 213 ? 7.178 12.507 -15.931 1.00 84.12 213 ASN A N 1
ATOM 1699 C CA . ASN A 1 213 ? 6.585 13.784 -15.548 1.00 84.12 213 ASN A CA 1
ATOM 1700 C C . ASN A 1 213 ? 5.532 14.206 -16.572 1.00 84.12 213 ASN A C 1
ATOM 1702 O O . ASN A 1 213 ? 5.763 14.148 -17.780 1.00 84.12 213 ASN A O 1
ATOM 1706 N N . PHE A 1 214 ? 4.385 14.649 -16.070 1.00 85.25 214 PHE A N 1
ATOM 1707 C CA . PHE A 1 214 ? 3.315 15.235 -16.868 1.00 85.25 214 PHE A CA 1
ATOM 1708 C C . PHE A 1 214 ? 3.269 16.744 -16.662 1.00 85.25 214 PHE A C 1
ATOM 1710 O O . PHE A 1 214 ? 3.650 17.245 -15.606 1.00 85.25 214 PHE A O 1
ATOM 1717 N N . THR A 1 215 ? 2.795 17.457 -17.681 1.00 82.94 215 THR A N 1
ATOM 1718 C CA . THR A 1 215 ? 2.733 18.928 -17.706 1.00 82.94 215 THR A CA 1
ATOM 1719 C C . THR A 1 215 ? 1.342 19.467 -18.042 1.00 82.94 215 THR A C 1
ATOM 1721 O O . THR A 1 215 ? 1.164 20.679 -18.110 1.00 82.94 215 THR A O 1
ATOM 1724 N N . THR A 1 216 ? 0.356 18.594 -18.286 1.00 82.31 216 THR A N 1
ATOM 1725 C CA . THR A 1 216 ? -0.933 18.994 -18.879 1.00 82.31 216 THR A CA 1
ATOM 1726 C C . THR A 1 216 ? -2.116 18.973 -17.913 1.00 82.31 216 THR A C 1
ATOM 1728 O O . THR A 1 216 ? -3.054 19.748 -18.088 1.00 82.31 216 THR A O 1
ATOM 1731 N N . GLY A 1 217 ? -2.104 18.108 -16.896 1.00 88.06 217 GLY A N 1
ATOM 1732 C CA . GLY A 1 217 ? -3.201 18.017 -15.932 1.00 88.06 217 GLY A CA 1
ATOM 1733 C C . GLY A 1 217 ? -3.153 19.063 -14.820 1.00 88.06 217 GLY A C 1
ATOM 1734 O O . GLY A 1 217 ? -2.165 19.763 -14.631 1.00 88.06 217 GLY A O 1
ATOM 1735 N N . GLN A 1 218 ? -4.228 19.160 -14.037 1.00 92.25 218 GLN A N 1
ATOM 1736 C CA . GLN A 1 218 ? -4.249 20.057 -12.882 1.00 92.25 218 GLN A CA 1
ATOM 1737 C C . GLN A 1 218 ? -3.172 19.659 -11.864 1.00 92.25 218 GLN A C 1
ATOM 1739 O O . GLN A 1 218 ? -3.040 18.485 -11.514 1.00 92.25 218 GLN A O 1
ATOM 1744 N N . LYS A 1 219 ? -2.432 20.654 -11.380 1.00 90.44 219 LYS A N 1
ATOM 1745 C CA . LYS A 1 219 ? -1.426 20.510 -10.330 1.00 90.44 219 LYS A CA 1
ATOM 1746 C C . LYS A 1 219 ? -2.052 20.194 -8.975 1.00 90.44 219 LYS A C 1
ATOM 1748 O O . LYS A 1 219 ? -3.119 20.714 -8.648 1.00 90.44 219 LYS A O 1
ATOM 1753 N N . PHE A 1 220 ? -1.358 19.395 -8.180 1.00 88.75 220 PHE A N 1
ATOM 1754 C CA . PHE A 1 220 ? -1.652 19.196 -6.772 1.00 88.75 220 PHE A CA 1
ATOM 1755 C C . PHE A 1 220 ? -0.371 19.086 -5.945 1.00 88.75 220 PHE A C 1
ATOM 1757 O O . PHE A 1 220 ? 0.659 18.589 -6.412 1.00 88.75 220 PHE A O 1
ATOM 1764 N N . GLU A 1 221 ? -0.473 19.553 -4.704 1.00 86.88 221 GLU A N 1
ATOM 1765 C CA . GLU A 1 221 ? 0.621 19.556 -3.739 1.00 86.88 221 GLU A CA 1
ATOM 1766 C C . GLU A 1 221 ? 0.744 18.187 -3.061 1.00 86.88 221 GLU A C 1
ATOM 1768 O O . GLU A 1 221 ? -0.261 17.546 -2.736 1.00 86.88 221 GLU A O 1
ATOM 1773 N N . VAL A 1 222 ? 1.983 17.775 -2.788 1.00 86.88 222 VAL A N 1
ATOM 1774 C CA . VAL A 1 222 ? 2.283 16.634 -1.915 1.00 86.88 222 VAL A CA 1
ATOM 1775 C C . VAL A 1 222 ? 2.871 17.185 -0.624 1.00 86.88 222 VAL A C 1
ATOM 1777 O O . VAL A 1 222 ? 3.871 17.910 -0.637 1.00 86.88 222 VAL A O 1
ATOM 1780 N N . VAL A 1 223 ? 2.230 16.872 0.497 1.00 89.88 223 VAL A N 1
ATOM 1781 C CA . VAL A 1 223 ? 2.550 17.450 1.806 1.00 89.88 223 VAL A CA 1
ATOM 1782 C C . VAL A 1 223 ? 3.054 16.353 2.727 1.00 89.88 223 VAL A C 1
ATOM 1784 O O . VAL A 1 223 ? 2.375 15.350 2.900 1.00 89.88 223 VAL A O 1
ATOM 1787 N N . GLU A 1 224 ? 4.219 16.560 3.340 1.00 92.31 224 GLU A N 1
ATOM 1788 C CA . GLU A 1 224 ? 4.749 15.654 4.364 1.00 92.31 224 GLU A CA 1
ATOM 1789 C C . GLU A 1 224 ? 3.949 15.851 5.669 1.00 92.31 224 GLU A C 1
ATOM 1791 O O . GLU A 1 224 ? 4.052 16.924 6.280 1.00 92.31 224 GLU A O 1
ATOM 1796 N N . PRO A 1 225 ? 3.179 14.856 6.153 1.00 95.31 225 PRO A N 1
ATOM 1797 C CA . PRO A 1 225 ? 2.281 15.050 7.296 1.00 95.31 225 PRO A CA 1
ATOM 1798 C C . PRO A 1 225 ? 3.011 15.394 8.601 1.00 95.31 225 PRO A C 1
ATOM 1800 O O . PRO A 1 225 ? 2.545 16.201 9.408 1.00 95.31 225 PRO A O 1
ATOM 1803 N N . ARG A 1 226 ? 4.204 14.812 8.772 1.00 95.00 226 ARG A N 1
ATOM 1804 C CA . ARG A 1 226 ? 5.099 15.004 9.919 1.00 95.00 226 ARG A CA 1
ATOM 1805 C C . ARG A 1 226 ? 5.487 16.467 10.134 1.00 95.00 226 ARG A C 1
ATOM 1807 O O . ARG A 1 226 ? 5.547 16.928 11.269 1.00 95.00 226 ARG A O 1
ATOM 1814 N N . SER A 1 227 ? 5.802 17.195 9.070 1.00 93.62 227 SER A N 1
ATOM 1815 C CA . SER A 1 227 ? 6.349 18.554 9.173 1.00 93.62 227 SER A CA 1
ATOM 1816 C C . SER A 1 227 ? 5.383 19.627 8.675 1.00 93.62 227 SER A C 1
ATOM 1818 O O . SER A 1 227 ? 5.637 20.813 8.877 1.00 93.62 227 SER A O 1
ATOM 1820 N N . GLY A 1 228 ? 4.314 19.232 7.975 1.00 91.69 228 GLY A N 1
ATOM 1821 C CA . GLY A 1 228 ? 3.437 20.137 7.234 1.00 91.69 228 GLY A CA 1
ATOM 1822 C C . GLY A 1 228 ? 4.124 20.814 6.046 1.00 91.69 228 GLY A C 1
ATOM 1823 O O . GLY A 1 228 ? 3.528 21.685 5.407 1.00 91.69 228 GLY A O 1
ATOM 1824 N N . ARG A 1 229 ? 5.380 20.452 5.743 1.00 86.62 229 ARG A N 1
ATOM 1825 C CA . ARG A 1 229 ? 6.127 21.032 4.631 1.00 86.62 229 ARG A CA 1
ATOM 1826 C C . ARG A 1 229 ? 5.580 20.494 3.322 1.00 86.62 229 ARG A C 1
ATOM 1828 O O . ARG A 1 229 ? 5.390 19.292 3.132 1.00 86.62 229 ARG A O 1
ATOM 1835 N N . ARG A 1 230 ? 5.375 21.416 2.394 1.00 80.88 230 ARG A N 1
ATOM 1836 C CA . ARG A 1 230 ? 5.048 21.100 1.008 1.00 80.88 230 ARG A CA 1
ATOM 1837 C C . ARG A 1 230 ? 6.323 20.668 0.301 1.00 80.88 230 ARG A C 1
ATOM 1839 O O . ARG A 1 230 ? 7.379 21.253 0.539 1.00 80.88 230 ARG A O 1
ATOM 1846 N N . ASN A 1 231 ? 6.218 19.656 -0.550 1.00 63.50 231 ASN A N 1
ATOM 1847 C CA . ASN A 1 231 ? 7.232 19.293 -1.537 1.00 63.50 231 ASN A CA 1
ATOM 1848 C C . ASN A 1 231 ? 8.616 18.906 -0.985 1.00 63.50 231 ASN A C 1
ATOM 1850 O O . ASN A 1 231 ? 9.544 18.753 -1.768 1.00 63.50 231 ASN A O 1
ATOM 1854 N N . LEU A 1 232 ? 8.779 18.668 0.326 1.00 54.38 232 LEU A N 1
ATOM 1855 C CA . LEU A 1 232 ? 10.074 18.265 0.900 1.00 54.38 232 LEU A CA 1
ATOM 1856 C C . LEU A 1 232 ? 10.535 16.877 0.426 1.00 54.38 232 LEU A C 1
ATOM 1858 O O . LEU A 1 232 ? 11.721 16.558 0.485 1.00 54.38 232 LEU A O 1
ATOM 1862 N N . ILE A 1 233 ? 9.594 16.059 -0.051 1.00 56.12 233 ILE A N 1
ATOM 1863 C CA . ILE A 1 233 ? 9.887 14.775 -0.685 1.00 56.12 233 ILE A CA 1
ATOM 1864 C C . ILE A 1 233 ? 10.619 15.002 -2.018 1.00 56.12 233 ILE A C 1
ATOM 1866 O O . ILE A 1 233 ? 11.560 14.280 -2.331 1.00 56.12 233 ILE A O 1
ATOM 1870 N N . PHE A 1 234 ? 10.277 16.047 -2.771 1.00 54.47 234 PHE A N 1
ATOM 1871 C CA . PHE A 1 234 ? 10.900 16.366 -4.051 1.00 54.47 234 PHE A CA 1
ATOM 1872 C C . PHE A 1 234 ? 12.161 17.210 -3.847 1.00 54.47 234 PHE A C 1
ATOM 1874 O O . PHE A 1 234 ? 12.105 18.363 -3.436 1.00 54.47 234 PHE A O 1
ATOM 1881 N N . ARG A 1 235 ? 13.333 16.660 -4.186 1.00 48.16 235 ARG A N 1
ATOM 1882 C CA . ARG A 1 235 ? 14.573 17.457 -4.301 1.00 48.16 235 ARG A CA 1
ATOM 1883 C C . ARG A 1 235 ? 14.674 18.220 -5.627 1.00 48.16 235 ARG A C 1
ATOM 1885 O O . ARG A 1 235 ? 15.565 19.053 -5.782 1.00 48.16 235 ARG A O 1
ATOM 1892 N N . SER A 1 236 ? 13.805 17.921 -6.594 1.00 42.91 236 SER A N 1
ATOM 1893 C CA . SER A 1 236 ? 13.781 18.595 -7.894 1.00 42.91 236 SER A CA 1
ATOM 1894 C C . SER A 1 236 ? 12.912 19.858 -7.846 1.00 42.91 236 SER A C 1
ATOM 1896 O O . SER A 1 236 ? 11.961 19.926 -7.077 1.00 42.91 236 SER A O 1
ATOM 1898 N N . LYS A 1 237 ? 13.205 20.844 -8.707 1.00 43.03 237 LYS A N 1
ATOM 1899 C CA . LYS A 1 237 ? 12.438 22.098 -8.903 1.00 43.03 237 LYS A CA 1
ATOM 1900 C C . LYS A 1 237 ? 10.995 21.895 -9.421 1.00 43.03 237 LYS A C 1
ATOM 1902 O O . LYS A 1 237 ? 10.411 22.809 -9.999 1.00 43.03 237 LYS A O 1
ATOM 1907 N N . VAL A 1 238 ? 10.444 20.688 -9.326 1.00 46.81 238 VAL A N 1
ATOM 1908 C CA . VAL A 1 238 ? 9.076 20.385 -9.744 1.00 46.81 238 VAL A CA 1
ATOM 1909 C C . VAL A 1 238 ? 8.195 20.557 -8.514 1.00 46.81 238 VAL A C 1
ATOM 1911 O O . VAL A 1 238 ? 7.937 19.608 -7.784 1.00 46.81 238 VAL A O 1
ATOM 1914 N N . ASP A 1 239 ? 7.774 21.798 -8.271 1.00 53.31 239 ASP A N 1
ATOM 1915 C CA . ASP A 1 239 ? 7.000 22.177 -7.083 1.00 53.31 239 ASP A CA 1
ATOM 1916 C C . ASP A 1 239 ? 5.594 21.537 -7.025 1.00 53.31 239 ASP A C 1
ATOM 1918 O O . ASP A 1 239 ? 4.931 21.651 -6.005 1.00 53.31 239 ASP A O 1
ATOM 1922 N N . ASP A 1 240 ? 5.118 20.842 -8.070 1.00 70.38 240 ASP A N 1
ATOM 1923 C CA . ASP A 1 240 ? 3.780 20.231 -8.090 1.00 70.38 240 ASP A CA 1
ATOM 1924 C C . ASP A 1 240 ? 3.709 18.948 -8.935 1.00 70.38 240 ASP A C 1
ATOM 1926 O O . ASP A 1 240 ? 4.243 18.884 -10.050 1.00 70.38 240 ASP A O 1
ATOM 1930 N N . CYS A 1 241 ? 2.940 17.953 -8.476 1.00 84.94 241 CYS A N 1
ATOM 1931 C CA . CYS A 1 241 ? 2.563 16.807 -9.305 1.00 84.94 241 CYS A CA 1
ATOM 1932 C C . CYS A 1 241 ? 1.326 17.155 -10.144 1.00 84.94 241 CYS A C 1
ATOM 1934 O O . CYS A 1 241 ? 0.399 17.795 -9.658 1.00 84.94 241 CYS A O 1
ATOM 1936 N N . HIS A 1 242 ? 1.280 16.735 -11.409 1.00 90.50 242 HIS A N 1
ATOM 1937 C CA . HIS A 1 242 ? 0.104 16.941 -12.259 1.00 90.50 242 HIS A CA 1
ATOM 1938 C C . HIS A 1 242 ? -0.783 15.696 -12.229 1.00 90.50 242 HIS A C 1
ATOM 1940 O O . HIS A 1 242 ? -0.285 14.571 -12.338 1.00 90.50 242 HIS A O 1
ATOM 1946 N N . ASN A 1 243 ? -2.098 15.896 -12.122 1.00 94.94 243 ASN A N 1
ATOM 1947 C CA . ASN A 1 243 ? -3.087 14.850 -12.356 1.00 94.94 243 ASN A CA 1
ATOM 1948 C C . ASN A 1 243 ? -2.852 14.230 -13.741 1.00 94.94 243 ASN A C 1
ATOM 1950 O O . ASN A 1 243 ? -2.682 14.952 -14.718 1.00 94.94 243 ASN A O 1
ATOM 1954 N N . ALA A 1 244 ? -2.914 12.907 -13.854 1.00 96.94 244 ALA A N 1
ATOM 1955 C CA . ALA A 1 244 ? -2.963 12.264 -15.155 1.00 96.94 244 ALA A CA 1
ATOM 1956 C C . ALA A 1 244 ? -4.324 12.549 -15.806 1.00 96.94 244 ALA A C 1
ATOM 1958 O O . ALA A 1 244 ? -5.384 12.223 -15.257 1.00 96.94 244 ALA A O 1
ATOM 1959 N N . THR A 1 245 ? -4.290 13.165 -16.979 1.00 97.56 245 THR A N 1
ATOM 1960 C CA . THR A 1 245 ? -5.435 13.378 -17.863 1.00 97.56 245 THR A CA 1
ATOM 1961 C C . THR A 1 245 ? -5.965 12.049 -18.403 1.00 97.56 245 THR A C 1
ATOM 1963 O O . THR A 1 245 ? -5.299 11.015 -18.341 1.00 97.56 245 THR A O 1
ATOM 1966 N N . ALA A 1 246 ? -7.159 12.060 -19.002 1.00 97.75 246 ALA A N 1
ATOM 1967 C CA . ALA A 1 246 ? -7.719 10.861 -19.628 1.00 97.75 246 ALA A CA 1
ATOM 1968 C C . ALA A 1 246 ? -6.789 10.254 -20.700 1.00 97.75 246 ALA A C 1
ATOM 1970 O O . ALA A 1 246 ? -6.698 9.033 -20.798 1.00 97.75 246 ALA A O 1
ATOM 1971 N N . ASN A 1 247 ? -6.050 11.087 -21.443 1.00 97.00 247 ASN A N 1
ATOM 1972 C CA . ASN A 1 247 ? -5.084 10.632 -22.447 1.00 97.00 247 ASN A CA 1
ATOM 1973 C C . ASN A 1 247 ? -3.856 9.970 -21.808 1.00 97.00 247 ASN A C 1
ATOM 1975 O O . ASN A 1 247 ? -3.389 8.939 -22.283 1.00 97.00 247 ASN A O 1
ATOM 1979 N N . GLU A 1 248 ? -3.338 10.531 -20.716 1.00 97.31 248 GLU A N 1
ATOM 1980 C CA . GLU A 1 248 ? -2.213 9.943 -19.976 1.00 97.31 248 GLU A CA 1
ATOM 1981 C C . GLU A 1 248 ? -2.610 8.621 -19.303 1.00 97.31 248 GLU A C 1
ATOM 1983 O O . GLU A 1 248 ? -1.836 7.663 -19.321 1.00 97.31 248 GLU A O 1
ATOM 1988 N N . VAL A 1 249 ? -3.846 8.523 -18.799 1.00 98.62 249 VAL A N 1
ATOM 1989 C CA . VAL A 1 249 ? -4.420 7.254 -18.327 1.00 98.62 249 VAL A CA 1
ATOM 1990 C C . VAL A 1 249 ? -4.560 6.248 -19.474 1.00 98.62 249 VAL A C 1
ATOM 1992 O O . VAL A 1 249 ? -4.189 5.091 -19.288 1.00 98.62 249 VAL A O 1
ATOM 1995 N N . SER A 1 250 ? -5.038 6.670 -20.653 1.00 98.25 250 SER A N 1
ATOM 1996 C CA . SER A 1 250 ? -5.135 5.810 -21.848 1.00 98.25 250 SER A CA 1
ATOM 1997 C C . SER A 1 250 ? -3.779 5.205 -22.194 1.00 98.25 250 SER A C 1
ATOM 1999 O O . SER A 1 250 ? -3.655 3.986 -22.268 1.00 98.25 250 SER A O 1
ATOM 2001 N N . ARG A 1 251 ? -2.733 6.040 -22.258 1.00 96.62 251 ARG A N 1
ATOM 2002 C CA . ARG A 1 251 ? -1.352 5.605 -22.518 1.00 96.62 251 ARG A CA 1
ATOM 2003 C C . ARG A 1 251 ? -0.877 4.562 -21.507 1.00 96.62 251 ARG A C 1
ATOM 2005 O O . ARG A 1 251 ? -0.347 3.530 -21.903 1.00 96.62 251 ARG A O 1
ATOM 2012 N N . ALA A 1 252 ? -1.096 4.791 -20.209 1.00 98.06 252 ALA A N 1
ATOM 2013 C CA . ALA A 1 252 ? -0.713 3.829 -19.173 1.00 98.06 252 ALA A CA 1
ATOM 2014 C C . ALA A 1 252 ? -1.453 2.488 -19.316 1.00 98.06 252 ALA A C 1
ATOM 2016 O O . ALA A 1 252 ? -0.864 1.423 -19.127 1.00 98.06 252 ALA A O 1
ATOM 2017 N N . VAL A 1 253 ? -2.744 2.526 -19.661 1.00 98.81 253 VAL A N 1
ATOM 2018 C CA . VAL A 1 253 ? -3.555 1.320 -19.858 1.00 98.81 253 VAL A CA 1
ATOM 2019 C C . VAL A 1 253 ? -3.166 0.573 -21.134 1.00 98.81 253 VAL A C 1
ATOM 2021 O O . VAL A 1 253 ? -3.124 -0.655 -21.114 1.00 98.81 253 VAL A O 1
ATOM 2024 N N . GLU A 1 254 ? -2.872 1.275 -22.224 1.00 97.75 254 GLU A N 1
ATOM 2025 C CA . GLU A 1 254 ? -2.392 0.691 -23.482 1.00 97.75 254 GLU A CA 1
ATOM 2026 C C . GLU A 1 254 ? -1.035 0.007 -23.281 1.00 97.75 254 GLU A C 1
ATOM 2028 O O . GLU A 1 254 ? -0.895 -1.173 -23.600 1.00 97.75 254 GLU A O 1
ATOM 2033 N N . THR A 1 255 ? -0.089 0.672 -22.607 1.00 93.06 255 THR A N 1
ATOM 2034 C CA . THR A 1 255 ? 1.190 0.064 -22.203 1.00 93.06 255 THR A CA 1
ATOM 2035 C C . THR A 1 255 ? 0.977 -1.192 -21.349 1.00 93.06 255 THR A C 1
ATOM 2037 O O . THR A 1 255 ? 1.590 -2.232 -21.599 1.00 93.06 255 THR A O 1
ATOM 2040 N N . ALA A 1 256 ? 0.060 -1.143 -20.374 1.00 98.31 256 ALA A N 1
ATOM 2041 C CA . ALA A 1 256 ? -0.295 -2.312 -19.572 1.00 98.31 256 ALA A CA 1
ATOM 2042 C C . ALA A 1 256 ? -0.905 -3.440 -20.409 1.00 98.31 256 ALA A C 1
ATOM 2044 O O . ALA A 1 256 ? -0.660 -4.620 -20.144 1.00 98.31 256 ALA A O 1
ATOM 2045 N N . HIS A 1 257 ? -1.728 -3.099 -21.395 1.00 98.31 257 HIS A N 1
ATOM 2046 C CA . HIS A 1 257 ? -2.394 -4.057 -22.263 1.00 98.31 257 HIS A CA 1
ATOM 2047 C C . HIS A 1 257 ? -1.395 -4.814 -23.146 1.00 98.31 257 HIS A C 1
ATOM 2049 O O . HIS A 1 257 ? -1.484 -6.039 -23.250 1.00 98.31 257 HIS A O 1
ATOM 2055 N N . GLU A 1 258 ? -0.424 -4.105 -23.719 1.00 93.94 258 GLU A N 1
ATOM 2056 C CA . GLU A 1 258 ? 0.641 -4.677 -24.547 1.00 93.94 258 GLU A CA 1
ATOM 2057 C C . GLU A 1 258 ? 1.577 -5.572 -23.722 1.00 93.94 258 GLU A C 1
ATOM 2059 O O . GLU A 1 258 ? 1.753 -6.752 -24.038 1.00 93.94 258 GLU A O 1
ATOM 2064 N N . ALA A 1 259 ? 2.097 -5.065 -22.598 1.00 89.75 259 ALA A N 1
ATOM 2065 C CA . ALA A 1 259 ? 3.036 -5.795 -21.740 1.00 89.75 259 ALA A CA 1
ATOM 2066 C C . ALA A 1 259 ? 2.443 -7.092 -21.154 1.00 89.75 259 ALA A C 1
ATOM 2068 O O . ALA A 1 259 ? 3.145 -8.093 -20.958 1.00 89.75 259 ALA A O 1
ATOM 2069 N N . ARG A 1 260 ? 1.122 -7.116 -20.920 1.00 94.31 260 ARG A N 1
ATOM 2070 C CA . ARG A 1 260 ? 0.396 -8.291 -20.412 1.00 94.31 260 ARG A CA 1
ATOM 2071 C C . ARG A 1 260 ? 0.560 -9.518 -21.306 1.00 94.31 260 ARG A C 1
ATOM 2073 O O . ARG A 1 260 ? 0.539 -10.637 -20.792 1.00 94.31 260 ARG A O 1
ATOM 2080 N N . GLN A 1 261 ? 0.698 -9.352 -22.622 1.00 89.31 261 GLN A N 1
ATOM 2081 C CA . GLN A 1 261 ? 0.777 -10.492 -23.542 1.00 89.31 261 GLN A CA 1
ATOM 2082 C C . GLN A 1 261 ? 1.968 -11.398 -23.217 1.00 89.31 261 GLN A C 1
ATOM 2084 O O . GLN A 1 261 ? 1.815 -12.616 -23.168 1.00 89.31 261 GLN A O 1
ATOM 2089 N N . ASN A 1 262 ? 3.121 -10.808 -22.904 1.00 88.00 262 ASN A N 1
ATOM 2090 C CA . ASN A 1 262 ? 4.310 -11.561 -22.513 1.00 88.00 262 ASN A CA 1
ATOM 2091 C C . ASN A 1 262 ? 4.188 -12.090 -21.078 1.00 88.00 262 ASN A C 1
ATOM 2093 O O . ASN A 1 262 ? 4.437 -13.267 -20.828 1.00 88.00 262 ASN A O 1
ATOM 2097 N N . TRP A 1 263 ? 3.713 -11.260 -20.145 1.00 94.00 263 TRP A N 1
ATOM 2098 C CA . TRP A 1 263 ? 3.579 -11.640 -18.733 1.00 94.00 263 TRP A CA 1
ATOM 2099 C C . TRP A 1 263 ? 2.603 -12.802 -18.488 1.00 94.00 263 TRP A C 1
ATOM 2101 O O . TRP A 1 263 ? 2.864 -13.711 -17.698 1.00 94.00 263 TRP A O 1
ATOM 2111 N N . SER A 1 264 ? 1.468 -12.799 -19.186 1.00 94.12 264 SER A N 1
ATOM 2112 C CA . SER A 1 264 ? 0.448 -13.845 -19.056 1.00 94.12 264 SER A CA 1
ATOM 2113 C C . SER A 1 264 ? 0.876 -15.190 -19.650 1.00 94.12 264 SER A C 1
ATOM 2115 O O . SER A 1 264 ? 0.365 -16.221 -19.216 1.00 94.12 264 SER A O 1
ATOM 2117 N N . ARG A 1 265 ? 1.828 -15.192 -20.596 1.00 90.69 265 ARG A N 1
ATOM 2118 C CA . ARG A 1 265 ? 2.394 -16.408 -21.206 1.00 90.69 265 ARG A CA 1
ATOM 2119 C C . ARG A 1 265 ? 3.448 -17.091 -20.338 1.00 90.69 265 ARG A C 1
ATOM 2121 O O . ARG A 1 265 ? 3.677 -18.281 -20.527 1.00 90.69 265 ARG A O 1
ATOM 2128 N N . MET A 1 266 ? 4.064 -16.371 -19.400 1.00 90.31 266 MET A N 1
ATOM 2129 C CA . MET A 1 266 ? 4.993 -16.969 -18.439 1.00 90.31 266 MET A CA 1
ATOM 2130 C C . MET A 1 266 ? 4.286 -18.047 -17.607 1.00 90.31 266 MET A C 1
ATOM 2132 O O . MET A 1 266 ? 3.107 -17.920 -17.265 1.00 90.31 266 MET A O 1
ATOM 2136 N N . GLY A 1 267 ? 4.998 -19.112 -17.256 1.00 87.50 267 GLY A N 1
ATOM 2137 C CA . GLY A 1 267 ? 4.470 -20.144 -16.369 1.00 87.50 267 GLY A CA 1
ATOM 2138 C C . GLY A 1 267 ? 4.230 -19.614 -14.950 1.00 87.50 267 GLY A C 1
ATOM 2139 O O . GLY A 1 267 ? 4.845 -18.637 -14.516 1.00 87.50 267 GLY A O 1
ATOM 2140 N N . TRP A 1 268 ? 3.371 -20.292 -14.183 1.00 90.62 268 TRP A N 1
ATOM 2141 C CA . TRP A 1 268 ? 3.108 -19.954 -12.774 1.00 90.62 268 TRP A CA 1
ATOM 2142 C C . TRP A 1 268 ? 4.391 -19.892 -11.938 1.00 90.62 268 TRP A C 1
ATOM 2144 O O . TRP A 1 268 ? 4.573 -18.963 -11.159 1.00 90.62 268 TRP A O 1
ATOM 2154 N N . LEU A 1 269 ? 5.302 -20.847 -12.157 1.00 90.12 269 LEU A N 1
ATOM 2155 C CA . LEU A 1 269 ? 6.611 -20.902 -11.501 1.00 90.12 269 LEU A CA 1
ATOM 2156 C C . LEU A 1 269 ? 7.490 -19.693 -11.839 1.00 90.12 269 LEU A C 1
ATOM 2158 O O . LEU A 1 269 ? 8.146 -19.138 -10.964 1.00 90.12 269 LEU A O 1
ATOM 2162 N N . GLU A 1 270 ? 7.498 -19.260 -13.099 1.00 89.38 270 GLU A N 1
ATOM 2163 C CA . GLU A 1 270 ? 8.321 -18.131 -13.539 1.00 89.38 270 GLU A CA 1
ATOM 2164 C C . GLU A 1 270 ? 7.817 -16.817 -12.943 1.00 89.38 270 GLU A C 1
ATOM 2166 O O . GLU A 1 270 ? 8.612 -16.041 -12.409 1.00 89.38 270 GLU A O 1
ATOM 2171 N N . ARG A 1 271 ? 6.494 -16.599 -12.955 1.00 94.56 271 ARG A N 1
ATOM 2172 C CA . ARG A 1 271 ? 5.880 -15.455 -12.267 1.00 94.56 271 ARG A CA 1
ATOM 2173 C C . ARG A 1 271 ? 6.128 -15.509 -10.761 1.00 94.56 271 ARG A C 1
ATOM 2175 O O . ARG A 1 271 ? 6.521 -14.503 -10.178 1.00 94.56 271 ARG A O 1
ATOM 2182 N N . GLY A 1 272 ? 5.963 -16.679 -10.144 1.00 94.75 272 GLY A N 1
ATOM 2183 C CA . GLY A 1 272 ? 6.226 -16.889 -8.721 1.00 94.75 272 GLY A CA 1
ATOM 2184 C C . GLY A 1 272 ? 7.663 -16.544 -8.331 1.00 94.75 272 GLY A C 1
ATOM 2185 O O . GLY A 1 272 ? 7.883 -15.841 -7.349 1.00 94.75 272 GLY A O 1
ATOM 2186 N N . ASN A 1 273 ? 8.646 -16.924 -9.152 1.00 91.94 273 ASN A N 1
ATOM 2187 C CA . ASN A 1 273 ? 10.050 -16.570 -8.934 1.00 91.94 273 ASN A CA 1
ATOM 2188 C C . ASN A 1 273 ? 10.300 -15.054 -8.981 1.00 91.94 273 ASN A C 1
ATOM 2190 O O . ASN A 1 273 ? 11.119 -14.555 -8.210 1.00 91.94 273 ASN A O 1
ATOM 2194 N N . VAL A 1 274 ? 9.601 -14.309 -9.846 1.00 91.88 274 VAL A N 1
ATOM 2195 C CA . VAL A 1 274 ? 9.647 -12.835 -9.839 1.00 91.88 274 VAL A CA 1
ATOM 2196 C C . VAL A 1 274 ? 9.091 -12.304 -8.518 1.00 91.88 274 VAL A C 1
ATOM 2198 O O . VAL A 1 274 ? 9.776 -11.541 -7.845 1.00 91.88 274 V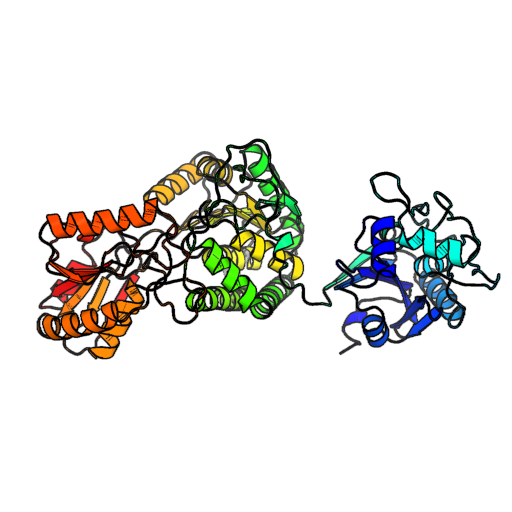AL A O 1
ATOM 2201 N N . LEU A 1 275 ? 7.899 -12.744 -8.099 1.00 97.56 275 LEU A N 1
ATOM 2202 C CA . LEU A 1 275 ? 7.268 -12.279 -6.854 1.00 97.56 275 LEU A CA 1
ATOM 2203 C C . LEU A 1 275 ? 8.090 -12.628 -5.603 1.00 97.56 275 LEU A C 1
ATOM 2205 O O . LEU A 1 275 ? 8.193 -11.817 -4.686 1.00 97.56 275 LEU A O 1
ATOM 2209 N N . LYS A 1 276 ? 8.753 -13.786 -5.586 1.00 94.88 276 LYS A N 1
ATOM 2210 C CA . LYS A 1 276 ? 9.690 -14.150 -4.518 1.00 94.88 276 LYS A CA 1
ATOM 2211 C C . LYS A 1 276 ? 10.878 -13.185 -4.458 1.00 94.88 276 LYS A C 1
ATOM 2213 O O . LYS A 1 276 ? 11.209 -12.689 -3.38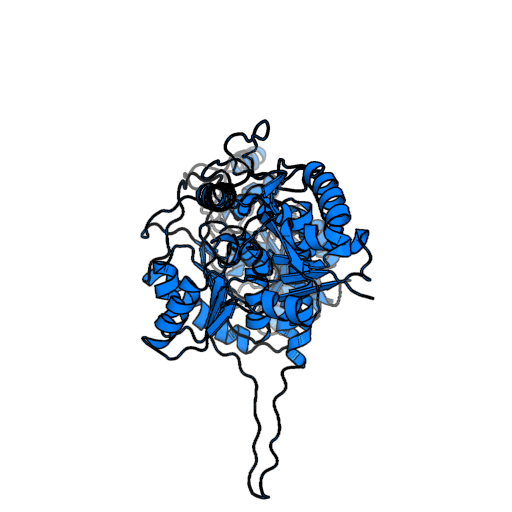4 1.00 94.88 276 LYS A O 1
ATOM 2218 N N . ARG A 1 277 ? 11.478 -12.845 -5.606 1.00 92.19 277 ARG A N 1
ATOM 2219 C CA . ARG A 1 277 ? 12.538 -11.824 -5.658 1.00 92.19 277 ARG A CA 1
ATOM 2220 C C . ARG A 1 277 ? 12.037 -10.448 -5.232 1.00 92.19 277 ARG A C 1
ATOM 2222 O O . ARG A 1 277 ? 12.814 -9.672 -4.695 1.00 92.19 277 ARG A O 1
ATOM 2229 N N . VAL A 1 278 ? 10.768 -10.110 -5.467 1.00 96.12 278 VAL A N 1
ATOM 2230 C CA . VAL A 1 278 ? 10.164 -8.861 -4.962 1.00 96.12 278 VAL A CA 1
ATOM 2231 C C . VAL A 1 278 ? 10.162 -8.865 -3.439 1.00 96.12 278 VAL A C 1
ATOM 2233 O O . VAL A 1 278 ? 10.682 -7.932 -2.835 1.00 96.12 278 VAL A O 1
ATOM 2236 N N . ALA A 1 279 ? 9.668 -9.938 -2.818 1.00 97.06 279 ALA A N 1
ATOM 2237 C CA . ALA A 1 279 ? 9.668 -10.094 -1.364 1.00 97.06 279 ALA A CA 1
ATOM 2238 C C . ALA A 1 279 ? 11.087 -9.979 -0.768 1.00 97.06 279 ALA A C 1
ATOM 2240 O O . ALA A 1 279 ? 11.298 -9.272 0.218 1.00 97.06 279 ALA A O 1
ATOM 2241 N N . GLU A 1 280 ? 12.078 -10.617 -1.398 1.00 90.81 280 GLU A N 1
ATOM 2242 C CA . GLU A 1 280 ? 13.488 -10.525 -0.999 1.00 90.81 280 GLU A CA 1
ATOM 2243 C C . GLU A 1 280 ? 14.041 -9.097 -1.125 1.00 90.81 280 GLU A C 1
ATOM 2245 O O . GLU A 1 280 ? 14.726 -8.628 -0.215 1.00 90.81 280 GLU A O 1
ATOM 2250 N N . THR A 1 281 ? 13.735 -8.387 -2.216 1.00 87.44 281 THR A N 1
ATOM 2251 C CA . THR A 1 281 ? 14.164 -6.994 -2.423 1.00 87.44 281 THR A CA 1
ATOM 2252 C C . THR A 1 281 ? 13.532 -6.047 -1.405 1.00 87.44 281 THR A C 1
ATOM 2254 O O . THR A 1 281 ? 14.242 -5.199 -0.865 1.00 87.44 281 THR A O 1
ATOM 2257 N N . ILE A 1 282 ? 12.239 -6.205 -1.095 1.00 95.44 282 ILE A N 1
ATOM 2258 C CA . ILE A 1 282 ? 11.564 -5.417 -0.050 1.00 95.44 282 ILE A CA 1
ATOM 2259 C C . ILE A 1 282 ? 12.247 -5.658 1.296 1.00 95.44 282 ILE A C 1
ATOM 2261 O O . ILE A 1 282 ? 12.646 -4.705 1.956 1.00 95.44 282 ILE A O 1
ATOM 2265 N N . ARG A 1 283 ? 12.455 -6.926 1.678 1.00 93.38 283 ARG A N 1
ATOM 2266 C CA . ARG A 1 283 ? 13.084 -7.281 2.958 1.00 93.38 283 ARG A CA 1
ATOM 2267 C C . ARG A 1 283 ? 14.495 -6.704 3.092 1.00 93.38 283 ARG A C 1
ATOM 2269 O O . ARG A 1 283 ? 14.845 -6.204 4.154 1.00 93.38 283 ARG A O 1
ATOM 2276 N N . LYS A 1 284 ? 15.294 -6.743 2.021 1.00 87.06 284 LYS A N 1
ATOM 2277 C CA . LYS A 1 284 ? 16.648 -6.158 1.994 1.00 87.06 284 LYS A CA 1
ATOM 2278 C C . LYS A 1 284 ? 16.652 -4.635 2.161 1.00 87.06 284 LYS A C 1
ATOM 2280 O O . LYS A 1 284 ? 17.645 -4.094 2.627 1.00 87.06 284 LYS A O 1
ATOM 2285 N N . ASN A 1 285 ? 15.565 -3.960 1.789 1.00 88.62 285 ASN A N 1
ATOM 2286 C CA . ASN A 1 285 ? 15.425 -2.504 1.846 1.00 88.62 285 ASN A CA 1
ATOM 2287 C C . ASN A 1 285 ? 14.411 -2.046 2.912 1.00 88.62 285 ASN A C 1
ATOM 2289 O O . ASN A 1 285 ? 13.896 -0.934 2.819 1.00 88.62 285 ASN A O 1
ATOM 2293 N N . LEU A 1 286 ? 14.115 -2.891 3.909 1.00 91.50 286 LEU A N 1
ATOM 2294 C CA . LEU A 1 286 ? 13.059 -2.670 4.902 1.00 91.50 286 LEU A CA 1
ATOM 2295 C C . LEU A 1 286 ? 13.114 -1.270 5.524 1.00 91.50 286 LEU A C 1
ATOM 2297 O O . LEU A 1 286 ? 12.113 -0.560 5.509 1.00 91.50 286 LEU A O 1
ATOM 2301 N N . GLU A 1 287 ? 14.276 -0.865 6.034 1.00 92.38 287 GLU A N 1
ATOM 2302 C CA . GLU A 1 287 ? 14.434 0.405 6.751 1.00 92.38 287 GLU A CA 1
ATOM 2303 C C . GLU A 1 287 ? 14.175 1.621 5.858 1.00 92.38 287 GLU A C 1
ATOM 2305 O O . GLU A 1 287 ? 13.439 2.528 6.240 1.00 92.38 287 GLU A O 1
ATOM 2310 N N . GLU A 1 288 ? 14.716 1.617 4.639 1.00 89.88 288 GLU A N 1
ATOM 2311 C CA . GLU A 1 288 ? 14.543 2.730 3.703 1.00 89.88 288 GLU A CA 1
ATOM 2312 C C . GLU A 1 288 ? 13.085 2.837 3.240 1.00 89.88 288 GLU A C 1
ATOM 2314 O O . GLU A 1 288 ? 12.508 3.923 3.239 1.00 89.88 288 GLU A O 1
ATOM 2319 N N . ILE A 1 289 ? 12.449 1.708 2.910 1.00 93.50 289 ILE A N 1
ATOM 2320 C CA . ILE A 1 289 ? 11.032 1.686 2.521 1.00 93.50 289 ILE A CA 1
ATOM 2321 C C . ILE A 1 289 ? 10.151 2.162 3.683 1.00 93.50 289 ILE A C 1
ATOM 2323 O O . ILE A 1 289 ? 9.238 2.957 3.471 1.00 93.50 289 ILE A O 1
ATOM 2327 N N . SER A 1 290 ? 10.438 1.720 4.910 1.00 95.81 290 SER A N 1
ATOM 2328 C CA . SER A 1 290 ? 9.667 2.096 6.103 1.00 95.81 290 SER A CA 1
ATOM 2329 C C . SER A 1 290 ? 9.804 3.582 6.415 1.00 95.81 290 SER A C 1
ATOM 2331 O O . SER A 1 290 ? 8.821 4.237 6.760 1.00 95.81 290 SER A O 1
ATOM 2333 N N . ARG A 1 291 ? 11.005 4.146 6.238 1.00 93.69 291 ARG A N 1
ATOM 2334 C CA . ARG A 1 291 ? 11.238 5.587 6.353 1.00 93.69 291 ARG A CA 1
ATOM 2335 C C . ARG A 1 291 ? 10.381 6.360 5.354 1.00 93.69 291 ARG A C 1
ATOM 2337 O O . ARG A 1 291 ? 9.758 7.344 5.738 1.00 93.69 291 ARG A O 1
ATOM 2344 N N . TRP A 1 292 ? 10.317 5.921 4.099 1.00 91.75 292 TRP A N 1
ATOM 2345 C CA . TRP A 1 292 ? 9.470 6.563 3.093 1.00 91.75 292 TRP A CA 1
ATOM 2346 C C . TRP A 1 292 ? 7.983 6.438 3.391 1.00 91.75 292 TRP A C 1
ATOM 2348 O O . TRP A 1 292 ? 7.278 7.435 3.307 1.00 91.75 292 TRP A O 1
ATOM 2358 N N . GLU A 1 293 ? 7.517 5.258 3.789 1.00 94.38 293 GLU A N 1
ATOM 2359 C CA . GLU A 1 293 ? 6.123 5.047 4.189 1.00 94.38 293 GLU A CA 1
ATOM 2360 C C . GLU A 1 293 ? 5.743 5.967 5.363 1.00 94.38 293 GLU A C 1
ATOM 2362 O O . GLU A 1 293 ? 4.676 6.578 5.361 1.00 94.38 293 GLU A O 1
ATOM 2367 N N . CYS A 1 294 ? 6.641 6.129 6.337 1.00 94.12 294 CYS A N 1
ATOM 2368 C CA . CYS A 1 294 ? 6.499 7.055 7.459 1.00 94.12 294 CYS A CA 1
ATOM 2369 C C . CYS A 1 294 ? 6.411 8.522 6.991 1.00 94.12 294 CYS A C 1
ATOM 2371 O O . CYS A 1 294 ? 5.504 9.245 7.402 1.00 94.12 294 CYS A O 1
ATOM 2373 N N . LEU A 1 295 ? 7.291 8.954 6.081 1.00 92.06 295 LEU A N 1
ATOM 2374 C CA . LEU A 1 295 ? 7.272 10.308 5.507 1.00 92.06 295 LEU A CA 1
ATOM 2375 C C . LEU A 1 295 ? 6.017 10.589 4.662 1.00 92.06 295 LEU A C 1
ATOM 2377 O O . LEU A 1 295 ? 5.512 11.709 4.680 1.00 92.06 295 LEU A O 1
ATOM 2381 N N . ASP A 1 296 ? 5.525 9.587 3.933 1.00 91.12 296 ASP A N 1
ATOM 2382 C CA . ASP A 1 296 ? 4.383 9.695 3.014 1.00 91.12 296 ASP A CA 1
ATOM 2383 C C . ASP A 1 296 ? 3.029 9.642 3.746 1.00 91.12 296 ASP A C 1
ATOM 2385 O O . ASP A 1 296 ? 2.028 10.134 3.232 1.00 91.12 296 ASP A O 1
ATOM 2389 N N . SER A 1 297 ? 2.977 9.056 4.950 1.00 94.19 297 SER A N 1
ATOM 2390 C CA . SER A 1 297 ? 1.717 8.820 5.679 1.00 94.19 297 SER A CA 1
ATOM 2391 C C . SER A 1 297 ? 1.628 9.438 7.076 1.00 94.19 297 SER A C 1
ATOM 2393 O O . SER A 1 297 ? 0.525 9.611 7.592 1.00 94.19 297 SER A O 1
ATOM 2395 N N . GLY A 1 298 ? 2.759 9.785 7.696 1.00 95.62 298 GLY A N 1
ATOM 2396 C CA . GLY A 1 298 ? 2.823 10.303 9.064 1.00 95.62 298 GLY A CA 1
ATOM 2397 C C . GLY A 1 298 ? 2.806 9.235 10.163 1.00 95.62 298 GLY A C 1
ATOM 2398 O O . GLY A 1 298 ? 2.891 9.596 11.339 1.00 95.62 298 GLY A O 1
ATOM 2399 N N . LYS A 1 299 ? 2.733 7.939 9.820 1.00 96.75 299 LYS A N 1
ATOM 2400 C CA . LYS A 1 299 ? 2.696 6.851 10.812 1.00 96.75 299 LYS A CA 1
ATOM 2401 C C . LYS A 1 299 ? 4.055 6.622 11.485 1.00 96.75 299 LYS A C 1
ATOM 2403 O O . LYS A 1 299 ? 5.080 6.802 10.829 1.00 96.75 299 LYS A O 1
ATOM 2408 N N . PRO A 1 300 ? 4.099 6.188 12.757 1.00 98.00 300 PRO A N 1
ATOM 2409 C CA . PRO A 1 300 ? 5.339 5.848 13.445 1.00 98.00 300 PRO A CA 1
ATOM 2410 C C . PRO A 1 300 ? 6.176 4.810 12.688 1.00 98.00 300 PRO A C 1
ATOM 2412 O O . PRO A 1 300 ? 5.641 3.852 12.128 1.00 98.00 300 PRO A O 1
ATOM 2415 N N . ILE A 1 301 ? 7.500 4.961 12.730 1.00 98.00 301 ILE A N 1
ATOM 2416 C CA . ILE A 1 301 ? 8.452 4.118 11.997 1.00 98.00 301 ILE A CA 1
ATOM 2417 C C . ILE A 1 301 ? 8.335 2.636 12.366 1.00 98.00 301 ILE A C 1
ATOM 2419 O O . ILE A 1 301 ? 8.462 1.771 11.500 1.00 98.00 301 ILE A O 1
ATOM 2423 N N . TYR A 1 302 ? 8.021 2.329 13.628 1.00 96.62 302 TYR A N 1
ATOM 2424 C CA . TYR A 1 302 ? 7.819 0.949 14.065 1.00 96.62 302 TYR A CA 1
ATOM 2425 C C . TYR A 1 302 ? 6.615 0.295 13.363 1.00 96.62 302 TYR A C 1
ATOM 2427 O O . TYR A 1 302 ? 6.711 -0.864 12.971 1.00 96.62 302 TYR A O 1
ATOM 2435 N N . GLU A 1 303 ? 5.517 1.031 13.145 1.00 97.19 303 GLU A N 1
ATOM 2436 C CA . GLU A 1 303 ? 4.341 0.534 12.414 1.00 97.19 303 GLU A CA 1
ATOM 2437 C C . GLU A 1 303 ? 4.637 0.422 10.922 1.00 97.19 303 GLU A C 1
ATOM 2439 O O . GLU A 1 303 ? 4.313 -0.589 10.307 1.00 97.19 303 GLU A O 1
ATOM 2444 N N . ALA A 1 304 ? 5.333 1.411 10.353 1.00 97.75 304 ALA A N 1
ATOM 2445 C CA . ALA A 1 304 ? 5.749 1.371 8.956 1.00 97.75 304 ALA A CA 1
ATOM 2446 C C . ALA A 1 304 ? 6.583 0.114 8.643 1.00 97.75 304 ALA A C 1
ATOM 2448 O O . ALA A 1 304 ? 6.369 -0.521 7.612 1.00 97.75 304 ALA A O 1
ATOM 2449 N N . ARG A 1 305 ? 7.474 -0.313 9.552 1.00 97.88 305 ARG A N 1
ATOM 2450 C CA . ARG A 1 305 ? 8.213 -1.581 9.401 1.00 97.88 305 ARG A CA 1
ATOM 2451 C C . ARG A 1 305 ? 7.290 -2.793 9.348 1.00 97.88 305 ARG A C 1
ATOM 2453 O O . ARG A 1 305 ? 7.517 -3.686 8.532 1.00 97.88 305 ARG A O 1
ATOM 2460 N N . LEU A 1 306 ? 6.255 -2.833 10.186 1.00 97.69 306 LEU A N 1
ATOM 2461 C CA . LEU A 1 306 ? 5.274 -3.922 10.179 1.00 97.69 306 LEU A CA 1
ATOM 2462 C C . LEU A 1 306 ? 4.490 -3.957 8.860 1.00 97.69 306 LEU A C 1
ATOM 2464 O O . LEU A 1 306 ? 4.311 -5.033 8.289 1.00 97.69 306 LEU A O 1
ATOM 2468 N N . ASP A 1 307 ? 4.112 -2.798 8.322 1.00 97.25 307 ASP A N 1
ATOM 2469 C CA . ASP A 1 307 ? 3.423 -2.702 7.030 1.00 97.25 307 ASP A CA 1
ATOM 2470 C C . ASP A 1 307 ? 4.297 -3.210 5.878 1.00 97.25 307 ASP A C 1
ATOM 2472 O O . ASP A 1 307 ? 3.844 -3.974 5.017 1.00 97.25 307 ASP A O 1
ATOM 2476 N N . VAL A 1 308 ? 5.578 -2.833 5.871 1.00 98.19 308 VAL A N 1
ATOM 2477 C CA . VAL A 1 308 ? 6.540 -3.281 4.858 1.00 98.19 308 VAL A CA 1
ATOM 2478 C C . VAL A 1 308 ? 6.807 -4.783 4.979 1.00 98.19 308 VAL A C 1
ATOM 2480 O O . VAL A 1 308 ? 6.844 -5.481 3.964 1.00 98.19 308 VAL A O 1
ATOM 2483 N N . LEU A 1 309 ? 6.924 -5.321 6.195 1.00 98.31 309 LEU A N 1
ATOM 2484 C CA . LEU A 1 309 ? 7.043 -6.766 6.417 1.00 98.31 309 LEU A CA 1
ATOM 2485 C C . LEU A 1 309 ? 5.786 -7.520 5.962 1.00 98.31 309 LEU A C 1
ATOM 2487 O O . LEU A 1 309 ? 5.901 -8.545 5.293 1.00 98.31 309 LEU A O 1
ATOM 2491 N N . SER A 1 310 ? 4.593 -6.974 6.199 1.00 98.12 310 SER A N 1
ATOM 2492 C CA . SER A 1 310 ? 3.347 -7.542 5.673 1.00 98.12 310 SER A CA 1
ATOM 2493 C C . SER A 1 310 ? 3.334 -7.592 4.137 1.00 98.12 310 SER A C 1
ATOM 2495 O O . SER A 1 310 ? 2.805 -8.539 3.541 1.00 98.12 310 SER A O 1
ATOM 2497 N N . CYS A 1 311 ? 3.970 -6.626 3.464 1.00 98.56 311 CYS A N 1
ATOM 2498 C CA . CYS A 1 311 ? 4.155 -6.673 2.013 1.00 98.56 311 CYS A CA 1
ATOM 2499 C C . CYS A 1 311 ? 5.053 -7.846 1.591 1.00 98.56 311 CYS A C 1
ATOM 2501 O O . CYS A 1 311 ? 4.735 -8.542 0.624 1.00 98.56 311 CYS A O 1
ATOM 2503 N N . VAL A 1 312 ? 6.141 -8.100 2.327 1.00 98.56 312 VAL A N 1
ATOM 2504 C CA . VAL A 1 312 ? 7.025 -9.258 2.102 1.00 98.56 312 VAL A CA 1
ATOM 2505 C C . VAL A 1 312 ? 6.236 -10.563 2.201 1.00 98.56 312 VAL A C 1
ATOM 2507 O O . VAL A 1 312 ? 6.324 -11.404 1.304 1.00 98.56 312 VAL A O 1
ATOM 2510 N N . ASP A 1 313 ? 5.433 -10.718 3.252 1.00 98.50 313 ASP A N 1
ATOM 2511 C CA . ASP A 1 313 ? 4.623 -11.919 3.466 1.00 98.50 313 ASP A CA 1
ATOM 2512 C C . ASP A 1 313 ? 3.563 -12.090 2.376 1.00 98.50 313 ASP A C 1
ATOM 2514 O O . ASP A 1 313 ? 3.387 -13.186 1.843 1.00 98.50 313 ASP A O 1
ATOM 2518 N N . THR A 1 314 ? 2.930 -10.993 1.955 1.00 98.62 314 THR A N 1
ATOM 2519 C CA . THR A 1 314 ? 1.952 -10.996 0.859 1.00 98.62 314 THR A CA 1
ATOM 2520 C C . THR A 1 314 ? 2.578 -11.483 -0.450 1.00 98.62 314 THR A C 1
ATOM 2522 O O . THR A 1 314 ? 2.024 -12.360 -1.117 1.00 98.62 314 THR A O 1
ATOM 2525 N N . PHE A 1 315 ? 3.741 -10.951 -0.839 1.00 98.56 315 PHE A N 1
ATOM 2526 C CA . PHE A 1 315 ? 4.417 -11.398 -2.059 1.00 98.56 315 PHE A CA 1
ATOM 2527 C C . PHE A 1 315 ? 4.897 -12.848 -1.960 1.00 98.56 315 PHE A C 1
ATOM 2529 O O . PHE A 1 315 ? 4.756 -13.583 -2.935 1.00 98.56 315 PHE A O 1
ATOM 2536 N N . ASN A 1 316 ? 5.396 -13.287 -0.799 1.00 98.00 316 ASN A N 1
ATOM 2537 C CA . ASN A 1 316 ? 5.769 -14.688 -0.577 1.00 98.00 316 ASN A CA 1
ATOM 2538 C C . ASN A 1 316 ? 4.568 -15.629 -0.711 1.00 98.00 316 ASN A C 1
ATOM 2540 O O . ASN A 1 316 ? 4.668 -16.660 -1.376 1.00 98.00 316 ASN A O 1
ATOM 2544 N N . TYR A 1 317 ? 3.423 -15.259 -0.133 1.00 98.06 317 TYR A N 1
ATOM 2545 C CA . TYR A 1 317 ? 2.191 -16.029 -0.258 1.00 98.06 317 TYR A CA 1
ATOM 2546 C C . TYR A 1 317 ? 1.780 -16.171 -1.730 1.00 98.06 317 TYR A C 1
ATOM 2548 O O . TYR A 1 317 ? 1.635 -17.284 -2.241 1.00 98.06 317 TYR A O 1
ATOM 2556 N N . TYR A 1 318 ? 1.677 -15.054 -2.456 1.00 97.88 318 TYR A N 1
ATOM 2557 C CA . TYR A 1 318 ? 1.247 -15.072 -3.857 1.00 97.88 318 TYR A CA 1
ATOM 2558 C C . TYR A 1 318 ? 2.295 -15.627 -4.832 1.00 97.88 318 TYR A C 1
ATOM 2560 O O . TYR A 1 318 ? 1.927 -16.070 -5.922 1.00 97.88 318 TYR A O 1
ATOM 2568 N N . ALA A 1 319 ? 3.573 -15.686 -4.444 1.00 96.12 319 ALA A N 1
ATOM 2569 C CA . ALA A 1 319 ? 4.606 -16.390 -5.198 1.00 96.12 319 ALA A CA 1
ATOM 2570 C C . ALA A 1 319 ? 4.342 -17.906 -5.272 1.00 96.12 319 ALA A C 1
ATOM 2572 O O . ALA A 1 319 ? 4.644 -18.523 -6.293 1.00 96.12 319 ALA A O 1
ATOM 2573 N N . GLY A 1 320 ? 3.763 -18.495 -4.217 1.00 93.19 320 GLY A N 1
ATOM 2574 C CA . GLY A 1 320 ? 3.397 -19.916 -4.164 1.00 93.19 320 GLY A CA 1
ATOM 2575 C C . GLY A 1 320 ? 1.942 -20.209 -4.547 1.00 93.19 320 GLY A C 1
ATOM 2576 O O . GLY A 1 320 ? 1.651 -21.271 -5.095 1.00 93.19 320 GLY A O 1
ATOM 2577 N N . ALA A 1 321 ? 1.026 -19.264 -4.317 1.00 92.25 321 ALA A N 1
ATOM 2578 C CA . ALA A 1 321 ? -0.414 -19.491 -4.472 1.00 92.25 321 ALA A CA 1
ATOM 2579 C C . ALA A 1 321 ? -0.855 -19.813 -5.912 1.00 92.25 321 ALA A C 1
ATOM 2581 O O . ALA A 1 321 ? -1.881 -20.460 -6.110 1.00 92.25 321 ALA A O 1
ATOM 2582 N N . GLY A 1 322 ? -0.087 -19.397 -6.928 1.00 83.50 322 GLY A N 1
ATOM 2583 C CA . GLY A 1 322 ? -0.456 -19.582 -8.336 1.00 83.50 322 GLY A CA 1
ATOM 2584 C C . GLY A 1 322 ? -0.685 -21.043 -8.745 1.00 83.50 322 GLY A C 1
ATOM 2585 O O . GLY A 1 322 ? -1.550 -21.306 -9.573 1.00 83.50 322 GLY A O 1
ATOM 2586 N N . GLN A 1 323 ? 0.033 -21.999 -8.144 1.00 83.00 323 GLN A N 1
ATOM 2587 C CA . GLN A 1 323 ? -0.133 -23.430 -8.447 1.00 83.00 323 GLN A CA 1
ATOM 2588 C C . GLN A 1 323 ? -1.462 -24.007 -7.940 1.00 83.00 323 GLN A C 1
ATOM 2590 O O . GLN A 1 323 ? -1.956 -24.978 -8.504 1.00 83.00 323 GLN A O 1
ATOM 2595 N N . ALA A 1 324 ? -2.053 -23.400 -6.908 1.00 88.06 324 ALA A N 1
ATOM 2596 C CA . ALA A 1 324 ? -3.336 -23.824 -6.357 1.00 88.06 324 ALA A CA 1
ATOM 2597 C C . ALA A 1 324 ? -4.535 -23.355 -7.205 1.00 88.06 324 ALA A C 1
ATOM 2599 O O . ALA A 1 324 ? -5.662 -23.787 -6.971 1.00 88.06 324 ALA A O 1
ATOM 2600 N N . LEU A 1 325 ? -4.315 -22.489 -8.203 1.00 87.62 325 LEU A N 1
ATOM 2601 C CA . LEU A 1 325 ? -5.355 -21.986 -9.105 1.00 87.62 325 LEU A CA 1
ATOM 2602 C C . LEU A 1 325 ? -5.673 -23.005 -10.206 1.00 87.62 325 LEU A C 1
ATOM 2604 O O . LEU A 1 325 ? -5.427 -22.775 -11.392 1.00 87.62 325 LEU A O 1
ATOM 2608 N N . VAL A 1 326 ? -6.225 -24.144 -9.800 1.00 89.81 326 VAL A N 1
ATOM 2609 C CA . VAL A 1 326 ? -6.612 -25.222 -10.710 1.00 89.81 326 VAL A CA 1
ATOM 2610 C C . VAL A 1 326 ? -7.989 -24.975 -11.326 1.00 89.81 326 VAL A C 1
ATOM 2612 O O . VAL A 1 326 ? -8.854 -24.293 -10.769 1.00 89.81 326 VAL A O 1
ATOM 2615 N N . GLY A 1 327 ? -8.159 -25.500 -12.535 1.00 92.25 327 GLY A N 1
ATOM 2616 C CA . GLY A 1 327 ? -9.470 -25.703 -13.133 1.00 92.25 327 GLY A CA 1
ATOM 2617 C C . GLY A 1 327 ? -10.096 -27.014 -12.666 1.00 92.25 327 GLY A C 1
ATOM 2618 O O . GLY A 1 327 ? -9.485 -27.775 -11.919 1.00 92.25 327 GLY A O 1
ATOM 2619 N N . GLU A 1 328 ? -11.294 -27.296 -13.154 1.00 95.56 328 GLU A N 1
ATOM 2620 C CA . GLU A 1 328 ? -12.034 -28.518 -12.845 1.00 95.56 328 GLU A CA 1
ATOM 2621 C C . GLU A 1 328 ? -12.364 -29.264 -14.133 1.00 95.56 328 GLU A C 1
ATOM 2623 O O . GLU A 1 328 ? -12.724 -28.642 -15.132 1.00 95.56 328 GLU A O 1
ATOM 2628 N N . HIS A 1 329 ? -12.267 -30.592 -14.110 1.00 94.75 329 HIS A N 1
ATOM 2629 C CA . HIS A 1 329 ? -12.871 -31.441 -15.131 1.00 94.75 329 HIS A CA 1
ATOM 2630 C C . HIS A 1 329 ? -14.321 -31.727 -14.734 1.00 94.75 329 HIS A C 1
ATOM 2632 O O . HIS A 1 329 ? -14.582 -32.139 -13.605 1.00 94.75 329 HIS A O 1
ATOM 2638 N N . ILE A 1 330 ? -15.253 -31.510 -15.658 1.00 96.12 330 ILE A N 1
ATOM 2639 C CA . ILE A 1 330 ? -16.685 -31.688 -15.430 1.00 96.12 330 ILE A CA 1
ATOM 2640 C C . ILE A 1 330 ? -17.106 -32.970 -16.158 1.00 96.12 330 ILE A C 1
ATOM 2642 O O . ILE A 1 330 ? -17.102 -32.980 -17.392 1.00 96.12 330 ILE A O 1
ATOM 2646 N N . PRO A 1 331 ? -17.459 -34.051 -15.434 1.00 91.25 331 PRO A N 1
ATOM 2647 C CA . PRO A 1 331 ? -17.885 -35.292 -16.063 1.00 91.25 331 PRO A CA 1
ATOM 2648 C C . PRO A 1 331 ? -19.250 -35.083 -16.726 1.00 91.25 331 PRO A C 1
ATOM 2650 O O . PRO A 1 331 ? -20.255 -34.863 -16.052 1.00 91.25 331 PRO A O 1
ATOM 2653 N N . LEU A 1 332 ? -19.269 -35.138 -18.054 1.00 93.06 332 LEU A N 1
ATOM 2654 C CA . LEU A 1 332 ? -20.486 -35.156 -18.859 1.00 93.06 332 LEU A CA 1
ATOM 2655 C C . LEU A 1 332 ? -20.713 -36.569 -19.423 1.00 93.06 332 LEU A C 1
ATOM 2657 O O . LEU A 1 332 ? -19.898 -37.471 -19.232 1.00 93.06 332 LEU A O 1
ATOM 2661 N N . ASP A 1 333 ? -21.844 -36.762 -20.097 1.00 92.38 333 ASP A N 1
ATOM 2662 C CA . ASP A 1 333 ? -22.219 -37.992 -20.803 1.00 92.38 333 ASP A CA 1
ATOM 2663 C C . ASP A 1 333 ? -21.124 -38.416 -21.803 1.00 92.38 333 ASP A C 1
ATOM 2665 O O . ASP A 1 333 ? -20.306 -37.594 -22.214 1.00 92.38 333 ASP A O 1
ATOM 2669 N N . GLN A 1 334 ? -21.139 -39.683 -22.236 1.00 84.00 334 GLN A N 1
ATOM 2670 C CA . GLN A 1 334 ? -20.008 -40.351 -22.909 1.00 84.00 334 GLN A CA 1
ATOM 2671 C C . GLN A 1 334 ? -19.406 -39.610 -24.120 1.00 84.00 334 GLN A C 1
ATOM 2673 O O . GLN A 1 334 ? -18.212 -39.750 -24.372 1.00 84.00 334 GLN A O 1
ATOM 2678 N N . ASP A 1 335 ? -20.185 -38.785 -24.819 1.00 92.69 335 ASP A N 1
ATOM 2679 C CA . ASP A 1 335 ? -19.752 -38.077 -26.030 1.00 92.69 335 ASP A CA 1
ATOM 2680 C C . ASP A 1 335 ? -19.322 -36.615 -25.786 1.00 92.69 335 ASP A C 1
ATOM 2682 O O . ASP A 1 335 ? -19.155 -35.846 -26.736 1.00 92.69 335 ASP A O 1
ATOM 2686 N N . ARG A 1 336 ? -19.181 -36.175 -24.525 1.00 94.31 336 ARG A N 1
ATOM 2687 C CA . ARG A 1 336 ? -18.892 -34.771 -24.184 1.00 94.31 336 ARG A CA 1
ATOM 2688 C C . ARG A 1 336 ? -17.747 -34.641 -23.182 1.00 94.31 336 ARG A C 1
ATOM 2690 O O . ARG A 1 336 ? -17.715 -35.306 -22.155 1.00 94.31 336 ARG A O 1
ATOM 2697 N N . PHE A 1 337 ? -16.842 -33.702 -23.451 1.00 94.50 337 PHE A N 1
ATOM 2698 C CA . PHE A 1 337 ? -15.726 -33.350 -22.573 1.00 94.50 337 PHE A CA 1
ATOM 2699 C C . PHE A 1 337 ? -15.839 -31.882 -22.160 1.00 94.50 337 PHE A C 1
ATOM 2701 O O . PHE A 1 337 ? -15.957 -31.006 -23.019 1.00 94.50 337 PHE A O 1
ATOM 2708 N N . ALA A 1 338 ? -15.795 -31.605 -20.858 1.00 96.56 338 ALA A N 1
ATOM 2709 C CA . ALA A 1 338 ? -15.840 -30.246 -20.335 1.00 96.56 338 ALA A CA 1
ATOM 2710 C C . ALA A 1 338 ? -14.803 -30.039 -19.233 1.00 96.56 338 ALA A C 1
ATOM 2712 O O . ALA A 1 338 ? -14.594 -30.887 -18.368 1.00 96.56 338 ALA A O 1
ATOM 2713 N N . PHE A 1 339 ? -14.166 -28.873 -19.253 1.00 96.62 339 PHE A N 1
ATOM 2714 C CA . PHE A 1 339 ? -13.260 -28.439 -18.202 1.00 96.62 339 PHE A CA 1
ATOM 2715 C C . PHE A 1 339 ? -13.316 -26.922 -18.044 1.00 96.62 339 PHE A C 1
ATOM 2717 O O . PHE A 1 339 ? -13.707 -26.196 -18.960 1.00 96.62 339 PHE A O 1
ATOM 2724 N N . THR A 1 340 ? -12.902 -26.436 -16.882 1.00 96.88 340 THR A N 1
ATOM 2725 C CA . THR A 1 340 ? -12.709 -25.010 -16.621 1.00 96.88 340 THR A CA 1
ATOM 2726 C C . THR A 1 340 ? -11.225 -24.695 -16.514 1.00 96.88 340 THR A C 1
ATOM 2728 O O . THR A 1 340 ? -10.402 -25.555 -16.210 1.00 96.88 340 THR A O 1
ATOM 2731 N N . LYS A 1 341 ? -10.860 -23.440 -16.771 1.00 93.12 341 LYS A N 1
ATOM 2732 C CA . LYS A 1 341 ? -9.500 -22.935 -16.583 1.00 93.12 341 LYS A CA 1
ATOM 2733 C C . LYS A 1 341 ? -9.566 -21.547 -15.969 1.00 93.12 341 LYS A C 1
ATOM 2735 O O . LYS A 1 341 ? -10.421 -20.739 -16.326 1.00 93.12 341 LYS A O 1
ATOM 2740 N N . ARG A 1 342 ? -8.648 -21.260 -15.047 1.00 93.62 342 ARG A N 1
ATOM 2741 C CA . ARG A 1 342 ? -8.453 -19.913 -14.507 1.00 93.62 342 ARG A CA 1
ATOM 2742 C C . ARG A 1 342 ? -7.511 -19.147 -15.430 1.00 93.62 342 ARG A C 1
ATOM 2744 O O . ARG A 1 342 ? -6.352 -19.520 -15.590 1.00 93.62 342 ARG A O 1
ATOM 2751 N N . GLU A 1 343 ? -8.018 -18.087 -16.050 1.00 93.19 343 GLU A N 1
ATOM 2752 C CA . GLU A 1 343 ? -7.243 -17.224 -16.944 1.00 93.19 343 GLU A CA 1
ATOM 2753 C C . GLU A 1 343 ? -7.144 -15.801 -16.379 1.00 93.19 343 GLU A C 1
ATOM 2755 O O . GLU A 1 343 ? -8.059 -15.351 -15.681 1.00 93.19 343 GLU A O 1
ATOM 2760 N N . PRO A 1 344 ? -6.052 -15.066 -16.665 1.00 95.38 344 PRO A N 1
ATOM 2761 C CA . PRO A 1 344 ? -5.971 -13.664 -16.293 1.00 95.38 344 PRO A CA 1
ATOM 2762 C C . PRO A 1 344 ? -7.100 -12.865 -16.951 1.00 95.38 344 PRO A C 1
ATOM 2764 O O . PRO A 1 344 ? -7.401 -13.050 -18.132 1.00 95.38 344 PRO A O 1
ATOM 2767 N N . LEU A 1 345 ? -7.663 -11.907 -16.219 1.00 96.31 345 LEU A N 1
ATOM 2768 C CA . LEU A 1 345 ? -8.716 -11.024 -16.714 1.00 96.31 345 LEU A CA 1
ATOM 2769 C C . LEU A 1 345 ? -8.191 -10.064 -17.787 1.00 96.31 345 LEU A C 1
ATOM 2771 O O . LEU A 1 345 ? -8.856 -9.845 -18.796 1.00 96.31 345 LEU A O 1
ATOM 2775 N N . GLY A 1 346 ? -7.007 -9.481 -17.587 1.00 97.69 346 GLY A N 1
ATOM 2776 C CA . GLY A 1 346 ? -6.459 -8.452 -18.474 1.00 97.69 346 GLY A CA 1
ATOM 2777 C C . GLY A 1 346 ? -5.729 -7.357 -17.718 1.00 97.69 346 GLY A C 1
ATOM 2778 O O . GLY A 1 346 ? -4.931 -7.651 -16.833 1.00 97.69 346 GLY A O 1
ATOM 2779 N N . VAL A 1 347 ? -6.005 -6.102 -18.079 1.00 98.69 347 VAL A N 1
ATOM 2780 C CA . VAL A 1 347 ? -5.552 -4.947 -17.300 1.00 98.69 347 VAL A CA 1
ATOM 2781 C C . VAL A 1 347 ? -6.487 -4.772 -16.108 1.00 98.69 347 VAL A C 1
ATOM 2783 O O . VAL A 1 347 ? -7.703 -4.638 -16.282 1.00 98.69 347 VAL A O 1
ATOM 2786 N N . VAL A 1 348 ? -5.933 -4.757 -14.901 1.00 98.75 348 VAL A N 1
ATOM 2787 C CA . VAL A 1 348 ? -6.667 -4.471 -13.665 1.00 98.75 348 VAL A CA 1
ATOM 2788 C C . VAL A 1 348 ? -6.366 -3.036 -13.239 1.00 98.75 348 VAL A C 1
ATOM 2790 O O . VAL A 1 348 ? -5.210 -2.661 -13.060 1.00 98.75 348 VAL A O 1
ATOM 2793 N N . GLY A 1 349 ? -7.410 -2.223 -13.091 1.00 98.69 349 GLY A N 1
ATOM 2794 C CA . GLY A 1 349 ? -7.296 -0.888 -12.513 1.00 98.69 349 GLY A CA 1
ATOM 2795 C C . GLY A 1 349 ? -7.380 -0.982 -10.994 1.00 98.69 349 GLY A C 1
ATOM 2796 O O . GLY A 1 349 ? -8.380 -1.449 -10.448 1.00 98.69 349 GLY A O 1
ATOM 2797 N N . CYS A 1 350 ? -6.338 -0.546 -10.303 1.00 98.69 350 CYS A N 1
ATOM 2798 C CA . CYS A 1 350 ? -6.259 -0.607 -8.850 1.00 98.69 350 CYS A CA 1
ATOM 2799 C C . CYS A 1 350 ? -6.209 0.815 -8.290 1.00 98.69 350 CYS A C 1
ATOM 2801 O O . CYS A 1 350 ? -5.390 1.619 -8.716 1.00 98.69 350 CYS A O 1
ATOM 2803 N N . ILE A 1 351 ? -7.081 1.143 -7.342 1.00 98.56 351 ILE A N 1
ATOM 2804 C CA . ILE A 1 351 ? -7.147 2.471 -6.726 1.00 98.56 351 ILE A CA 1
ATOM 2805 C C . ILE A 1 351 ? -6.921 2.311 -5.221 1.00 98.56 351 ILE A C 1
ATOM 2807 O O . ILE A 1 351 ? -7.653 1.570 -4.558 1.00 98.56 351 ILE A O 1
ATOM 2811 N N . GLY A 1 352 ? -5.877 2.965 -4.714 1.00 96.38 352 GLY A N 1
ATOM 2812 C CA . GLY A 1 352 ? -5.396 2.829 -3.338 1.00 96.38 352 GLY A CA 1
ATOM 2813 C C . GLY A 1 352 ? -5.902 3.897 -2.376 1.00 96.38 352 GLY A C 1
ATOM 2814 O O . GLY A 1 352 ? -6.225 5.014 -2.788 1.00 96.38 352 GLY A O 1
ATOM 2815 N N . ALA A 1 353 ? -5.913 3.548 -1.090 1.00 95.69 353 ALA A N 1
ATOM 2816 C CA . ALA A 1 353 ? -6.148 4.473 0.014 1.00 95.69 353 ALA A CA 1
ATOM 2817 C C . ALA A 1 353 ? -4.820 5.054 0.532 1.00 95.69 353 ALA A C 1
ATOM 2819 O O . ALA A 1 353 ? -3.743 4.605 0.146 1.00 95.69 353 ALA A O 1
ATOM 2820 N N . TRP A 1 354 ? -4.905 6.070 1.389 1.00 96.31 354 TRP A N 1
ATOM 2821 C CA . TRP A 1 354 ? -3.744 6.811 1.895 1.00 96.31 354 TRP A CA 1
ATOM 2822 C C . TRP A 1 354 ? -3.234 6.371 3.265 1.00 96.31 354 TRP A C 1
ATOM 2824 O O . TRP A 1 354 ? -2.174 6.804 3.694 1.00 96.31 354 TRP A O 1
ATOM 2834 N N . ASN A 1 355 ? -3.992 5.552 3.984 1.00 96.62 355 ASN A N 1
ATOM 2835 C CA . ASN A 1 355 ? -3.667 5.162 5.353 1.00 96.62 355 ASN A CA 1
ATOM 2836 C C . ASN A 1 355 ? -2.636 4.024 5.427 1.00 96.62 355 ASN A C 1
ATOM 2838 O O . ASN A 1 355 ? -1.788 4.007 6.314 1.00 96.62 355 ASN A O 1
ATOM 2842 N N . TYR A 1 356 ? -2.659 3.115 4.449 1.00 96.94 356 TYR A N 1
ATOM 2843 C CA . TYR A 1 356 ? -1.626 2.093 4.247 1.00 96.94 356 TYR A CA 1
ATOM 2844 C C . TYR A 1 356 ? -1.144 2.080 2.786 1.00 96.94 356 TYR A C 1
ATOM 2846 O O . TYR A 1 356 ? -1.468 1.147 2.040 1.00 96.94 356 TYR A O 1
ATOM 2854 N N . PRO A 1 357 ? -0.437 3.130 2.325 1.00 96.19 357 PRO A N 1
ATOM 2855 C CA . PRO A 1 357 ? -0.074 3.301 0.917 1.00 96.19 357 PRO A CA 1
ATOM 2856 C C . PRO A 1 357 ? 0.649 2.098 0.301 1.00 96.19 357 PRO A C 1
ATOM 2858 O O . PRO A 1 357 ? 0.218 1.600 -0.747 1.00 96.19 357 PRO A O 1
ATOM 2861 N N . ILE A 1 358 ? 1.711 1.591 0.943 1.00 96.56 358 ILE A N 1
ATOM 2862 C CA . ILE A 1 358 ? 2.468 0.454 0.397 1.00 96.56 358 ILE A CA 1
ATOM 2863 C C . ILE A 1 358 ? 1.694 -0.863 0.491 1.00 96.56 358 ILE A C 1
ATOM 2865 O O . ILE A 1 358 ? 1.690 -1.662 -0.453 1.00 96.56 358 ILE A O 1
ATOM 2869 N N . GLN A 1 359 ? 0.995 -1.075 1.605 1.00 96.56 359 GLN A N 1
ATOM 2870 C CA . GLN A 1 359 ? 0.299 -2.325 1.891 1.00 96.56 359 GLN A CA 1
ATOM 2871 C C . GLN A 1 359 ? -0.932 -2.493 0.997 1.00 96.56 359 GLN A C 1
ATOM 2873 O O . GLN A 1 359 ? -1.097 -3.531 0.359 1.00 96.56 359 GLN A O 1
ATOM 2878 N N . THR A 1 360 ? -1.751 -1.446 0.851 1.00 95.50 360 THR A N 1
ATOM 2879 C CA . THR A 1 360 ? -2.931 -1.471 -0.031 1.00 95.50 360 THR A CA 1
ATOM 2880 C C . THR A 1 360 ? -2.551 -1.611 -1.501 1.00 95.50 360 THR A C 1
ATOM 2882 O O . THR A 1 360 ? -3.282 -2.254 -2.257 1.00 95.50 360 THR A O 1
ATOM 2885 N N . CYS A 1 361 ? -1.401 -1.068 -1.915 1.00 98.06 361 CYS A N 1
ATOM 2886 C CA . CYS A 1 361 ? -0.843 -1.339 -3.234 1.00 98.06 361 CYS A CA 1
ATOM 2887 C C . CYS A 1 361 ? -0.496 -2.829 -3.362 1.00 98.06 361 CYS A C 1
ATOM 2889 O O . CYS A 1 361 ? -1.007 -3.520 -4.247 1.00 98.06 361 CYS A O 1
ATOM 2891 N N . THR A 1 362 ? 0.292 -3.353 -2.422 1.00 98.50 362 THR A N 1
ATOM 2892 C CA . THR A 1 362 ? 0.771 -4.741 -2.418 1.00 98.50 362 THR A CA 1
ATOM 2893 C C . THR A 1 362 ? -0.365 -5.766 -2.420 1.00 98.50 362 THR A C 1
ATOM 2895 O O . THR A 1 362 ? -0.375 -6.656 -3.274 1.00 98.50 362 THR A O 1
ATOM 2898 N N . TRP A 1 363 ? -1.374 -5.609 -1.556 1.00 97.81 363 TRP A N 1
ATOM 2899 C CA . TRP A 1 363 ? -2.552 -6.485 -1.494 1.00 97.81 363 TRP A CA 1
ATOM 2900 C C . TRP A 1 363 ? -3.332 -6.555 -2.806 1.00 97.81 363 TRP A C 1
ATOM 2902 O O . TRP A 1 363 ? -3.987 -7.557 -3.085 1.00 97.81 363 TRP A O 1
ATOM 2912 N N . LYS A 1 364 ? -3.274 -5.504 -3.630 1.00 98.25 364 LYS A N 1
ATOM 2913 C CA . LYS A 1 364 ? -3.946 -5.476 -4.933 1.00 98.25 364 LYS A CA 1
ATOM 2914 C C . LYS A 1 364 ? -3.078 -6.072 -6.029 1.00 98.25 364 LYS A C 1
ATOM 2916 O O . LYS A 1 364 ? -3.580 -6.824 -6.865 1.00 98.25 364 LYS A O 1
ATOM 2921 N N . ILE A 1 365 ? -1.796 -5.719 -6.061 1.00 98.06 365 ILE A N 1
ATOM 2922 C CA . ILE A 1 365 ? -0.941 -6.072 -7.193 1.00 98.06 365 ILE A CA 1
ATOM 2923 C C . ILE A 1 365 ? -0.368 -7.478 -7.081 1.00 98.06 365 ILE A C 1
ATOM 2925 O O . ILE A 1 365 ? -0.305 -8.159 -8.096 1.00 98.06 365 ILE A O 1
ATOM 2929 N N . ALA A 1 366 ? -0.017 -7.957 -5.886 1.00 98.31 366 ALA A N 1
ATOM 2930 C CA . ALA A 1 366 ? 0.527 -9.301 -5.711 1.00 98.31 366 ALA A CA 1
ATOM 2931 C C . ALA A 1 366 ? -0.405 -10.399 -6.275 1.00 98.31 366 ALA A C 1
ATOM 2933 O O . ALA A 1 366 ? 0.051 -11.153 -7.141 1.00 98.31 366 ALA A O 1
ATOM 2934 N N . PRO A 1 367 ? -1.712 -10.458 -5.924 1.00 97.62 367 PRO A N 1
ATOM 2935 C CA . PRO A 1 367 ? -2.628 -11.420 -6.540 1.00 97.62 367 PRO A CA 1
ATOM 2936 C C . PRO A 1 367 ? -2.836 -11.175 -8.038 1.00 97.62 367 PRO A C 1
ATOM 2938 O O . PRO A 1 367 ? -2.904 -12.127 -8.816 1.00 97.62 367 PRO A O 1
ATOM 2941 N N . ALA A 1 368 ? -2.938 -9.915 -8.475 1.00 98.00 368 ALA A N 1
ATOM 2942 C CA . ALA A 1 368 ? -3.155 -9.598 -9.886 1.00 98.00 368 ALA A CA 1
ATOM 2943 C C . ALA A 1 368 ? -1.987 -10.092 -10.757 1.00 98.00 368 ALA A C 1
ATOM 2945 O O . ALA A 1 368 ? -2.218 -10.765 -11.768 1.00 98.00 368 ALA A O 1
ATOM 2946 N N . LEU A 1 369 ? -0.754 -9.813 -10.330 1.00 98.12 369 LEU A N 1
ATOM 2947 C CA . LEU A 1 369 ? 0.478 -10.218 -10.996 1.00 98.12 369 LEU A CA 1
ATOM 2948 C C . LEU A 1 369 ? 0.656 -11.739 -10.967 1.00 98.12 369 LEU A C 1
ATOM 2950 O O . LEU A 1 369 ? 0.945 -12.315 -12.014 1.00 98.12 369 LEU A O 1
ATOM 2954 N N . ALA A 1 370 ? 0.415 -12.400 -9.827 1.00 97.12 370 ALA A N 1
ATOM 2955 C CA . ALA A 1 370 ? 0.475 -13.863 -9.713 1.00 97.12 370 ALA A CA 1
ATOM 2956 C C . ALA A 1 370 ? -0.460 -14.552 -10.721 1.00 97.12 370 ALA A C 1
ATOM 2958 O O . ALA A 1 370 ? -0.064 -15.491 -11.420 1.00 97.12 370 ALA A O 1
ATOM 2959 N N . CYS A 1 371 ? -1.669 -14.005 -10.875 1.00 96.38 371 CYS A N 1
ATOM 2960 C CA . CYS A 1 371 ? -2.676 -14.448 -11.835 1.00 96.38 371 CYS A CA 1
ATOM 2961 C C . CYS A 1 371 ? -2.373 -14.076 -13.300 1.00 96.38 371 CYS A C 1
ATOM 2963 O O . CYS A 1 371 ? -3.183 -14.388 -14.165 1.00 96.38 371 CYS A O 1
ATOM 2965 N N . GLY A 1 372 ? -1.248 -13.416 -13.603 1.00 96.56 372 GLY A N 1
ATOM 2966 C CA . GLY A 1 372 ? -0.839 -13.057 -14.968 1.00 96.56 372 GLY A CA 1
ATOM 2967 C C . GLY A 1 372 ? -1.520 -11.807 -15.541 1.00 96.56 372 GLY A C 1
ATOM 2968 O O . GLY A 1 372 ? -1.547 -11.622 -16.759 1.00 96.56 372 GLY A O 1
ATOM 2969 N N . ASN A 1 373 ? -2.102 -10.958 -14.691 1.00 98.44 373 ASN A N 1
ATOM 2970 C CA . ASN A 1 373 ? -2.659 -9.668 -15.101 1.00 98.44 373 ASN A CA 1
ATOM 2971 C C . ASN A 1 373 ? -1.567 -8.595 -15.141 1.00 98.44 373 ASN A C 1
ATOM 2973 O O . ASN A 1 373 ? -0.575 -8.692 -14.421 1.00 98.44 373 ASN A O 1
ATOM 2977 N N . SER A 1 374 ? -1.788 -7.551 -15.937 1.00 98.75 374 SER A N 1
ATOM 2978 C CA . SER A 1 374 ? -1.087 -6.276 -15.781 1.00 98.75 374 SER A CA 1
ATOM 2979 C C . SER A 1 374 ? -1.946 -5.310 -14.971 1.00 98.75 374 SER A C 1
ATOM 2981 O O . SER A 1 374 ? -3.161 -5.493 -14.835 1.00 98.75 374 SER A O 1
ATOM 2983 N N . VAL A 1 375 ? -1.319 -4.293 -14.393 1.00 98.81 375 VAL A N 1
ATOM 2984 C CA . VAL A 1 375 ? -1.960 -3.390 -13.441 1.00 98.81 375 VAL A CA 1
ATOM 2985 C C . VAL A 1 375 ? -1.648 -1.938 -13.780 1.00 98.81 375 VAL A C 1
ATOM 2987 O O . VAL A 1 375 ? -0.502 -1.576 -14.048 1.00 98.81 375 VAL A O 1
ATOM 2990 N N . VAL A 1 376 ? -2.679 -1.097 -13.701 1.00 98.88 376 VAL A N 1
ATOM 2991 C CA . VAL A 1 376 ? -2.534 0.358 -13.598 1.00 98.88 376 VAL A CA 1
ATOM 2992 C C . VAL A 1 376 ? -3.027 0.773 -12.218 1.00 98.88 376 VAL A C 1
ATOM 2994 O O . VAL A 1 376 ? -4.200 0.583 -11.889 1.00 98.88 376 VAL A O 1
ATOM 2997 N N . TYR A 1 377 ? -2.123 1.301 -11.398 1.00 98.81 377 TYR A N 1
ATOM 2998 C CA . TYR A 1 377 ? -2.400 1.724 -10.033 1.00 98.81 377 TYR A CA 1
ATOM 2999 C C . TYR A 1 377 ? -2.539 3.241 -9.934 1.00 98.81 377 TYR A C 1
ATOM 3001 O O . TYR A 1 377 ? -1.694 3.988 -10.422 1.00 98.81 377 TYR A O 1
ATOM 3009 N N . LYS A 1 378 ? -3.602 3.697 -9.272 1.00 98.50 378 LYS A N 1
ATOM 3010 C CA . LYS A 1 378 ? -3.813 5.099 -8.916 1.00 98.50 378 LYS A CA 1
ATOM 3011 C C . LYS A 1 378 ? -3.765 5.245 -7.391 1.00 98.50 378 LYS A C 1
ATOM 3013 O O . LYS A 1 378 ? -4.778 4.960 -6.740 1.00 98.50 378 LYS A O 1
ATOM 3018 N N . PRO A 1 379 ? -2.637 5.671 -6.800 1.00 96.81 379 PRO A N 1
ATOM 3019 C CA . PRO A 1 379 ? -2.567 5.936 -5.365 1.00 96.81 379 PRO A CA 1
ATOM 3020 C C . PRO A 1 379 ? -3.440 7.141 -4.979 1.00 96.81 379 PRO A C 1
ATOM 3022 O O . PRO A 1 379 ? -3.994 7.857 -5.829 1.00 96.81 379 PRO A O 1
ATOM 3025 N N . SER A 1 380 ? -3.573 7.363 -3.674 1.00 95.88 380 SER A N 1
ATOM 3026 C CA . SER A 1 380 ? -4.111 8.614 -3.151 1.00 95.88 380 SER A CA 1
ATOM 3027 C C . SER A 1 380 ? -3.127 9.767 -3.402 1.00 95.88 380 SER A C 1
ATOM 3029 O O . SER A 1 380 ? -1.938 9.595 -3.140 1.00 95.88 380 SER A O 1
ATOM 3031 N N . PRO A 1 381 ? -3.600 10.956 -3.818 1.00 93.00 381 PRO A N 1
ATOM 3032 C CA . PRO A 1 381 ? -2.770 12.161 -3.894 1.00 93.00 381 PRO A CA 1
ATOM 3033 C C . PRO A 1 381 ? -2.135 12.579 -2.560 1.00 93.00 381 PRO A C 1
ATOM 3035 O O . PRO A 1 381 ? -1.153 13.309 -2.568 1.00 93.00 381 PRO A O 1
ATOM 3038 N N . LEU A 1 382 ? -2.693 12.127 -1.429 1.00 93.94 382 LEU A N 1
ATOM 3039 C CA . LEU A 1 382 ? -2.167 12.426 -0.092 1.00 93.94 382 LEU A CA 1
ATOM 3040 C C . LEU A 1 382 ? -0.909 11.627 0.267 1.00 93.94 382 LEU A C 1
ATOM 3042 O O . LEU A 1 382 ? -0.183 12.046 1.154 1.00 93.94 382 LEU A O 1
ATOM 3046 N N . SER A 1 383 ? -0.685 10.487 -0.388 1.00 93.44 383 SER A N 1
ATOM 3047 C CA . SER A 1 383 ? 0.416 9.566 -0.081 1.00 93.44 383 SER A CA 1
ATOM 3048 C C . SER A 1 383 ? 0.882 8.835 -1.357 1.00 93.44 383 SER A C 1
ATOM 3050 O O . SER A 1 383 ? 0.577 7.648 -1.574 1.00 93.44 383 SER A O 1
ATOM 3052 N N . PRO A 1 384 ? 1.465 9.564 -2.319 1.00 92.19 384 PRO A N 1
ATOM 3053 C CA . PRO A 1 384 ? 1.685 9.035 -3.657 1.00 92.19 384 PRO A CA 1
ATOM 3054 C C . PRO A 1 384 ? 3.012 8.278 -3.830 1.00 92.19 384 PRO A C 1
ATOM 3056 O O . PRO A 1 384 ? 3.227 7.688 -4.895 1.00 92.19 384 PRO A O 1
ATOM 3059 N N . VAL A 1 385 ? 3.908 8.306 -2.841 1.00 90.88 385 VAL A N 1
ATOM 3060 C CA . VAL A 1 385 ? 5.331 7.959 -2.992 1.00 90.88 385 VAL A CA 1
ATOM 3061 C C . VAL A 1 385 ? 5.566 6.459 -2.891 1.00 90.88 385 VAL A C 1
ATOM 3063 O O . VAL A 1 385 ? 6.273 5.887 -3.726 1.00 90.88 385 VAL A O 1
ATOM 3066 N N . SER A 1 386 ? 4.933 5.790 -1.927 1.00 91.62 386 SER A N 1
ATOM 3067 C CA . SER A 1 386 ? 5.178 4.365 -1.662 1.00 91.62 386 SER A CA 1
ATOM 3068 C C . SER A 1 386 ? 4.892 3.459 -2.861 1.00 91.62 386 SER A C 1
ATOM 3070 O O . SER A 1 386 ? 5.552 2.438 -3.064 1.00 91.62 386 SER A O 1
ATOM 3072 N N . ALA A 1 387 ? 3.945 3.850 -3.717 1.00 93.19 387 ALA A N 1
ATOM 3073 C CA . ALA A 1 387 ? 3.660 3.131 -4.952 1.00 93.19 387 ALA A CA 1
ATOM 3074 C C . ALA A 1 387 ? 4.856 3.148 -5.919 1.00 93.19 387 ALA A C 1
ATOM 3076 O O . ALA A 1 387 ? 5.180 2.123 -6.515 1.00 93.19 387 ALA A O 1
ATOM 3077 N N . VAL A 1 388 ? 5.527 4.295 -6.056 1.00 91.44 388 VAL A N 1
ATOM 3078 C CA . VAL A 1 388 ? 6.676 4.486 -6.959 1.00 91.44 388 VAL A CA 1
ATOM 3079 C C . VAL A 1 388 ? 7.870 3.666 -6.485 1.00 91.44 388 VAL A C 1
ATOM 3081 O O . VAL A 1 388 ? 8.539 3.017 -7.290 1.00 91.44 388 VAL A O 1
ATOM 3084 N N . ILE A 1 389 ? 8.086 3.625 -5.170 1.00 91.88 389 ILE A N 1
ATOM 3085 C CA . ILE A 1 389 ? 9.076 2.748 -4.539 1.00 91.88 389 ILE A CA 1
ATOM 3086 C C . ILE A 1 389 ? 8.808 1.294 -4.917 1.00 91.88 389 ILE A C 1
ATOM 3088 O O . ILE A 1 389 ? 9.704 0.598 -5.395 1.00 91.88 389 ILE A O 1
ATOM 3092 N N . LEU A 1 390 ? 7.558 0.850 -4.780 1.00 94.75 390 LEU A N 1
ATOM 3093 C CA . LEU A 1 390 ? 7.183 -0.512 -5.131 1.00 94.75 390 LEU A CA 1
ATOM 3094 C C . LEU A 1 390 ? 7.349 -0.794 -6.633 1.00 94.75 390 LEU A C 1
ATOM 3096 O O . LEU A 1 390 ? 7.791 -1.883 -6.990 1.00 94.75 390 LEU A O 1
ATOM 3100 N N . ALA A 1 391 ? 7.088 0.176 -7.517 1.00 93.62 391 ALA A N 1
ATOM 3101 C CA . ALA A 1 391 ? 7.366 0.033 -8.949 1.00 93.62 391 ALA A CA 1
ATOM 3102 C C . ALA A 1 391 ? 8.850 -0.229 -9.229 1.00 93.62 391 ALA A C 1
ATOM 3104 O O . ALA A 1 391 ? 9.182 -1.110 -10.025 1.00 93.62 391 ALA A O 1
ATOM 3105 N N . LYS A 1 392 ? 9.744 0.488 -8.539 1.00 88.88 392 LYS A N 1
ATOM 3106 C CA . LYS A 1 392 ? 11.192 0.282 -8.656 1.00 88.88 392 LYS A CA 1
ATOM 3107 C C . LYS A 1 392 ? 11.626 -1.072 -8.120 1.00 88.88 392 LYS A C 1
ATOM 3109 O O . LYS A 1 392 ? 12.379 -1.768 -8.795 1.00 88.88 392 LYS A O 1
ATOM 3114 N N . VAL A 1 393 ? 11.096 -1.491 -6.974 1.00 92.44 393 VAL A N 1
ATOM 3115 C CA . VAL A 1 393 ? 11.323 -2.841 -6.440 1.00 92.44 393 VAL A CA 1
ATOM 3116 C C . VAL A 1 393 ? 10.883 -3.908 -7.449 1.00 92.44 393 VAL A C 1
ATOM 3118 O O . VAL A 1 393 ? 11.649 -4.822 -7.743 1.00 92.44 393 VAL A O 1
ATOM 3121 N N . LEU A 1 394 ? 9.678 -3.792 -8.013 1.00 94.19 394 LEU A N 1
ATOM 3122 C CA . LEU A 1 394 ? 9.151 -4.745 -8.996 1.00 94.19 394 LEU A CA 1
ATOM 3123 C C . LEU A 1 394 ? 10.038 -4.832 -10.239 1.00 94.19 394 LEU A C 1
ATOM 3125 O O . LEU A 1 394 ? 10.376 -5.935 -10.672 1.00 94.19 394 LEU A O 1
ATOM 3129 N N . GLN A 1 395 ? 10.441 -3.681 -10.778 1.00 86.56 395 GLN A N 1
ATOM 3130 C CA . GLN A 1 395 ? 11.340 -3.601 -11.926 1.00 86.56 395 GLN A CA 1
ATOM 3131 C C . GLN A 1 395 ? 12.692 -4.266 -11.624 1.00 86.56 395 GLN A C 1
ATOM 3133 O O . GLN A 1 395 ? 13.134 -5.133 -12.375 1.00 86.56 395 GLN A O 1
ATOM 3138 N N . LEU A 1 396 ? 13.317 -3.937 -10.488 1.00 82.19 396 LEU A N 1
ATOM 3139 C CA . LEU A 1 396 ? 14.599 -4.519 -10.064 1.00 82.19 396 LEU A CA 1
ATOM 3140 C C . LEU A 1 396 ? 14.526 -6.035 -9.841 1.00 82.19 396 LEU A C 1
ATOM 3142 O O . LEU A 1 396 ? 15.513 -6.742 -10.052 1.00 82.19 396 LEU A O 1
ATOM 3146 N N . SER A 1 397 ? 13.359 -6.544 -9.451 1.00 85.19 397 SER A N 1
ATOM 3147 C CA . SER A 1 397 ? 13.107 -7.974 -9.262 1.00 85.19 397 SER A CA 1
ATOM 3148 C C . SER A 1 397 ? 12.750 -8.716 -10.563 1.00 85.19 397 SER A C 1
ATOM 3150 O O . SER A 1 397 ? 12.552 -9.939 -10.547 1.00 85.19 397 SER A O 1
ATOM 3152 N N . GLY A 1 398 ? 12.740 -8.016 -11.702 1.00 82.69 398 GLY A N 1
ATOM 3153 C CA . GLY A 1 398 ? 12.562 -8.585 -13.038 1.00 82.69 398 GLY A CA 1
ATOM 3154 C C . GLY A 1 398 ? 11.108 -8.675 -13.496 1.00 82.69 398 GLY A C 1
ATOM 3155 O O . GLY A 1 398 ? 10.789 -9.538 -14.314 1.00 82.69 398 GLY A O 1
ATOM 3156 N N . LEU A 1 399 ? 10.216 -7.834 -12.961 1.00 89.94 399 LEU A N 1
ATOM 3157 C CA . LEU A 1 399 ? 8.897 -7.647 -13.561 1.00 89.94 399 LEU A CA 1
ATOM 3158 C C . LEU A 1 399 ? 9.066 -6.952 -14.928 1.00 89.94 399 LEU A C 1
ATOM 3160 O O . LEU A 1 399 ? 9.729 -5.917 -14.974 1.00 89.94 399 LEU A O 1
ATOM 3164 N N . PRO A 1 400 ? 8.476 -7.468 -16.025 1.00 88.31 400 PRO A N 1
ATOM 3165 C CA . PRO A 1 400 ? 8.611 -6.834 -17.332 1.00 88.31 400 PRO A CA 1
ATOM 3166 C C . PRO A 1 400 ? 8.049 -5.410 -17.354 1.00 88.31 400 PRO A C 1
ATOM 3168 O O . PRO A 1 400 ? 7.005 -5.125 -16.753 1.00 88.31 400 PRO A O 1
ATOM 3171 N N . ASP A 1 401 ? 8.721 -4.533 -18.096 1.00 89.44 401 ASP A N 1
ATOM 3172 C CA . ASP A 1 401 ? 8.310 -3.143 -18.248 1.00 89.44 401 ASP A CA 1
ATOM 3173 C C . ASP A 1 401 ? 6.874 -3.043 -18.775 1.00 89.44 401 ASP A C 1
ATOM 3175 O O . ASP A 1 401 ? 6.439 -3.789 -19.655 1.00 89.44 401 ASP A O 1
ATOM 3179 N N . GLY A 1 402 ? 6.107 -2.129 -18.184 1.00 88.12 402 GLY A N 1
ATOM 3180 C CA . GLY A 1 402 ? 4.705 -1.917 -18.525 1.00 88.12 402 GLY A CA 1
ATOM 3181 C C . GLY A 1 402 ? 3.724 -2.898 -17.882 1.00 88.12 402 GLY A C 1
ATOM 3182 O O . GLY A 1 402 ? 2.528 -2.641 -17.931 1.00 88.12 402 GLY A O 1
ATOM 3183 N N . VAL A 1 403 ? 4.155 -3.978 -17.220 1.00 97.94 403 VAL A N 1
ATOM 3184 C CA . VAL A 1 403 ? 3.213 -4.863 -16.499 1.00 97.94 403 VAL A CA 1
ATOM 3185 C C . VAL A 1 403 ? 2.605 -4.161 -15.283 1.00 97.94 403 VAL A C 1
ATOM 3187 O O . VAL A 1 403 ? 1.436 -4.383 -14.968 1.00 97.94 403 VAL A O 1
ATOM 3190 N N . PHE A 1 404 ? 3.366 -3.286 -14.629 1.00 98.56 404 PHE A N 1
ATOM 3191 C CA . PHE A 1 404 ? 2.889 -2.415 -13.561 1.00 98.56 404 PHE A CA 1
ATOM 3192 C C . PHE A 1 404 ? 3.130 -0.952 -13.933 1.00 98.56 404 PHE A C 1
ATOM 3194 O O . PHE A 1 404 ? 4.254 -0.568 -14.254 1.00 98.56 404 PHE A O 1
ATOM 3201 N N . ASN A 1 405 ? 2.070 -0.146 -13.886 1.00 98.31 405 ASN A N 1
ATOM 3202 C CA . ASN A 1 405 ? 2.118 1.288 -14.160 1.00 98.31 405 ASN A CA 1
ATOM 3203 C C . ASN A 1 405 ? 1.405 2.056 -13.048 1.00 98.31 405 ASN A C 1
ATOM 3205 O O . ASN A 1 405 ? 0.464 1.548 -12.437 1.00 98.31 405 ASN A O 1
ATOM 3209 N N . ILE A 1 406 ? 1.822 3.296 -12.827 1.00 98.00 406 ILE A N 1
ATOM 3210 C CA . ILE A 1 406 ? 1.277 4.214 -11.837 1.00 98.00 406 ILE A CA 1
ATOM 3211 C C . ILE A 1 406 ? 0.884 5.510 -12.526 1.00 98.00 406 ILE A C 1
ATOM 3213 O O . ILE A 1 406 ? 1.694 6.124 -13.222 1.00 98.00 406 ILE A O 1
ATOM 3217 N N . VAL A 1 407 ? -0.347 5.942 -12.269 1.00 97.75 407 VAL A N 1
ATOM 3218 C CA . VAL A 1 407 ? -0.848 7.260 -12.658 1.00 97.75 407 VAL A CA 1
ATOM 3219 C C . VAL A 1 407 ? -1.341 7.997 -11.421 1.00 97.75 407 VAL A C 1
ATOM 3221 O O . VAL A 1 407 ? -2.178 7.499 -10.671 1.00 97.75 407 VAL A O 1
ATOM 3224 N N . GLN A 1 408 ? -0.811 9.190 -11.194 1.00 95.50 408 GLN A N 1
ATOM 3225 C CA . GLN A 1 408 ? -1.193 10.051 -10.082 1.00 95.50 408 GLN A CA 1
ATOM 3226 C C . GLN A 1 408 ? -2.395 10.914 -10.450 1.00 95.50 408 GLN A C 1
ATOM 3228 O O . GLN A 1 408 ? -2.589 11.266 -11.612 1.00 95.50 408 GLN A O 1
ATOM 3233 N N . GLY A 1 409 ? -3.181 11.306 -9.453 1.00 95.12 409 GLY A N 1
ATOM 3234 C CA . GLY A 1 409 ? -4.180 12.357 -9.618 1.00 95.12 409 GLY A CA 1
ATOM 3235 C C . GLY A 1 409 ? -5.469 12.130 -8.847 1.00 95.12 409 GLY A C 1
ATOM 3236 O O . GLY A 1 409 ? -5.628 11.138 -8.135 1.00 95.12 409 GLY A O 1
ATOM 3237 N N . HIS A 1 410 ? -6.395 13.072 -8.980 1.00 95.62 410 HIS A N 1
ATOM 3238 C CA . HIS A 1 410 ? -7.641 13.128 -8.218 1.00 95.62 410 HIS A CA 1
ATOM 3239 C C . HIS A 1 410 ? -8.767 12.268 -8.835 1.00 95.62 410 HIS A C 1
ATOM 3241 O O . HIS A 1 410 ? -8.522 11.228 -9.461 1.00 95.62 410 HIS A O 1
ATOM 3247 N N . ALA A 1 411 ? -10.024 12.633 -8.571 1.00 95.81 411 ALA A N 1
ATOM 3248 C CA . ALA A 1 411 ? -11.205 11.860 -8.941 1.00 95.81 411 ALA A CA 1
ATOM 3249 C C . ALA A 1 411 ? -11.364 11.714 -10.463 1.00 95.81 411 ALA A C 1
ATOM 3251 O O . ALA A 1 411 ? -11.834 10.675 -10.930 1.00 95.81 411 ALA A O 1
ATOM 3252 N N . GLU A 1 412 ? -10.936 12.706 -11.241 1.00 96.31 412 GLU A N 1
ATOM 3253 C CA . GLU A 1 412 ? -10.991 12.710 -12.704 1.00 96.31 412 GLU A CA 1
ATOM 3254 C C . GLU A 1 412 ? -10.084 11.619 -13.284 1.00 96.31 412 GLU A C 1
ATOM 3256 O O . GLU A 1 412 ? -10.525 10.824 -14.114 1.00 96.31 412 GLU A O 1
ATOM 3261 N N . THR A 1 413 ? -8.852 11.506 -12.775 1.00 98.12 413 THR A N 1
ATOM 3262 C CA . THR A 1 413 ? -7.913 10.432 -13.133 1.00 98.12 413 THR A CA 1
ATOM 3263 C C . THR A 1 413 ? -8.492 9.057 -12.793 1.00 98.12 413 THR A C 1
ATOM 3265 O O . THR A 1 413 ? -8.441 8.133 -13.606 1.00 98.12 413 THR A O 1
ATOM 3268 N N . GLY A 1 414 ? -9.102 8.917 -11.609 1.00 97.69 414 GLY A N 1
ATOM 3269 C CA . GLY A 1 414 ? -9.792 7.685 -11.216 1.00 97.69 414 GLY A CA 1
ATOM 3270 C C . GLY A 1 414 ? -10.967 7.347 -12.135 1.00 97.69 414 GLY A C 1
ATOM 3271 O O . GLY A 1 414 ? -11.116 6.198 -12.545 1.00 97.69 414 GLY A O 1
ATOM 3272 N N . THR A 1 415 ? -11.759 8.347 -12.518 1.00 97.56 415 THR A N 1
ATOM 3273 C CA . THR A 1 415 ? -12.904 8.191 -13.427 1.00 97.56 415 THR A CA 1
ATOM 3274 C C . THR A 1 415 ? -12.455 7.738 -14.815 1.00 97.56 415 THR A C 1
ATOM 3276 O O . THR A 1 415 ? -13.030 6.800 -15.371 1.00 97.56 415 THR A O 1
ATOM 3279 N N . ALA A 1 416 ? -11.390 8.342 -15.350 1.00 98.00 416 ALA A N 1
ATOM 3280 C CA . ALA A 1 416 ? -10.801 7.923 -16.617 1.00 98.00 416 ALA A CA 1
ATOM 3281 C C . ALA A 1 416 ? -10.358 6.451 -16.571 1.00 98.00 416 ALA A C 1
ATOM 3283 O O . ALA A 1 416 ? -10.671 5.687 -17.485 1.00 98.00 416 ALA A O 1
ATOM 3284 N N . LEU A 1 417 ? -9.716 6.024 -15.477 1.00 98.44 417 LEU A N 1
ATOM 3285 C CA . LEU A 1 417 ? -9.253 4.644 -15.310 1.00 98.44 417 LEU A CA 1
ATOM 3286 C C . LEU A 1 417 ? -10.416 3.643 -15.243 1.00 98.44 417 LEU A C 1
ATOM 3288 O O . LEU A 1 417 ? -10.406 2.643 -15.961 1.00 98.44 417 LEU A O 1
ATOM 3292 N N . ILE A 1 418 ? -11.438 3.902 -14.417 1.00 97.81 418 ILE A N 1
ATOM 3293 C CA . ILE A 1 418 ? -12.562 2.961 -14.252 1.00 97.81 418 ILE A CA 1
ATOM 3294 C C . ILE A 1 418 ? -13.424 2.844 -15.512 1.00 97.81 418 ILE A C 1
ATOM 3296 O O . ILE A 1 418 ? -14.013 1.790 -15.767 1.00 97.81 418 ILE A O 1
ATOM 3300 N N . GLN A 1 419 ? -13.502 3.900 -16.325 1.00 97.06 419 GLN A N 1
ATOM 3301 C CA . GLN A 1 419 ? -14.300 3.901 -17.551 1.00 97.06 419 GLN A CA 1
ATOM 3302 C C . GLN A 1 419 ? -13.536 3.367 -18.768 1.00 97.06 419 GLN A C 1
ATOM 3304 O O . GLN A 1 419 ? -14.180 2.977 -19.744 1.00 97.06 419 GLN A O 1
ATOM 3309 N N . HIS A 1 420 ? -12.205 3.264 -18.704 1.00 98.06 420 HIS A N 1
ATOM 3310 C CA . HIS A 1 420 ? -11.380 2.845 -19.835 1.00 98.06 420 HIS A CA 1
ATOM 3311 C C . HIS A 1 420 ? -11.783 1.453 -20.383 1.00 98.06 420 HIS A C 1
ATOM 3313 O O . HIS A 1 420 ? -11.949 0.508 -19.602 1.00 98.06 420 HIS A O 1
ATOM 3319 N N . PRO A 1 421 ? -11.942 1.277 -21.712 1.00 96.62 421 PRO A N 1
ATOM 3320 C CA . PRO A 1 421 ? -12.478 0.042 -22.303 1.00 96.62 421 PRO A CA 1
ATOM 3321 C C . PRO A 1 421 ? -11.553 -1.180 -22.168 1.00 96.62 421 PRO A C 1
ATOM 3323 O O . PRO A 1 421 ? -12.032 -2.315 -22.094 1.00 96.62 421 PRO A O 1
ATOM 3326 N N . LEU A 1 422 ? -10.235 -0.960 -22.110 1.00 97.31 422 LEU A N 1
ATOM 3327 C CA . LEU A 1 422 ? -9.244 -2.033 -21.949 1.00 97.31 422 LEU A CA 1
ATOM 3328 C C . LEU A 1 422 ? -9.071 -2.508 -20.499 1.00 97.31 422 LEU A C 1
ATOM 3330 O O . LEU A 1 422 ? -8.503 -3.579 -20.282 1.00 97.31 422 LEU A O 1
ATOM 3334 N N . VAL A 1 423 ? -9.589 -1.768 -19.513 1.00 98.25 423 VAL A N 1
ATOM 3335 C CA . VAL A 1 423 ? -9.577 -2.211 -18.114 1.00 98.25 423 VAL A CA 1
ATOM 3336 C C . VAL A 1 423 ? -10.673 -3.252 -17.909 1.00 98.25 423 VAL A C 1
ATOM 3338 O O . VAL A 1 423 ? -11.834 -3.030 -18.254 1.00 98.25 423 VAL A O 1
ATOM 3341 N N . LYS A 1 424 ? -10.302 -4.408 -17.356 1.00 97.75 424 LYS A N 1
ATOM 3342 C CA . LYS A 1 424 ? -11.175 -5.585 -17.232 1.00 97.75 424 LYS A CA 1
ATOM 3343 C C . LYS A 1 424 ? -11.720 -5.802 -15.827 1.00 97.75 424 LYS A C 1
ATOM 3345 O O . LYS A 1 424 ? -12.734 -6.471 -15.677 1.00 97.75 424 LYS A O 1
ATOM 3350 N N . LYS A 1 425 ? -11.086 -5.222 -14.810 1.00 98.25 425 LYS A N 1
ATOM 3351 C CA . LYS A 1 425 ? -11.517 -5.288 -13.409 1.00 98.25 425 LYS A CA 1
ATOM 3352 C C . LYS A 1 425 ? -11.057 -4.048 -12.663 1.00 98.25 425 LYS A C 1
ATOM 3354 O O . LYS A 1 425 ? -9.964 -3.557 -12.942 1.00 98.25 425 LYS A O 1
ATOM 3359 N N . ILE A 1 426 ? -11.855 -3.610 -11.691 1.00 98.62 426 ILE A N 1
ATOM 3360 C CA . ILE A 1 426 ? -11.452 -2.594 -10.718 1.00 98.62 426 ILE A CA 1
ATOM 3361 C C . ILE A 1 426 ? -11.308 -3.200 -9.320 1.00 98.62 426 ILE A C 1
ATOM 3363 O O . ILE A 1 426 ? -12.125 -4.015 -8.886 1.00 98.62 426 ILE A O 1
ATOM 3367 N N . SER A 1 427 ? -10.251 -2.800 -8.617 1.00 98.56 427 SER A N 1
ATOM 3368 C CA . SER A 1 427 ? -10.079 -3.009 -7.179 1.00 98.56 427 SER A CA 1
ATOM 3369 C C . SER A 1 427 ? -9.902 -1.656 -6.502 1.00 98.56 427 SER A C 1
ATOM 3371 O O . SER A 1 427 ? -9.009 -0.895 -6.871 1.00 98.56 427 SER A O 1
ATOM 3373 N N . PHE A 1 428 ? -10.731 -1.354 -5.510 1.00 98.62 428 PHE A N 1
ATOM 3374 C CA . PHE A 1 428 ? -10.725 -0.078 -4.801 1.00 98.62 428 PHE A CA 1
ATOM 3375 C C . PHE A 1 428 ? -10.686 -0.298 -3.294 1.00 98.62 428 PHE A C 1
ATOM 3377 O O . PHE A 1 428 ? -11.342 -1.203 -2.785 1.00 98.62 428 PHE A O 1
ATOM 3384 N N . THR A 1 429 ? -9.918 0.540 -2.603 1.00 98.38 429 THR A N 1
ATOM 3385 C CA . THR A 1 429 ? -10.003 0.701 -1.150 1.00 98.38 429 THR A CA 1
ATOM 3386 C C . THR A 1 429 ? -10.224 2.174 -0.829 1.00 98.38 429 THR A C 1
ATOM 3388 O O . THR A 1 429 ? -9.508 3.020 -1.366 1.00 98.38 429 THR A O 1
ATOM 3391 N N . GLY A 1 430 ? -11.201 2.492 0.021 1.00 96.75 430 GLY A N 1
ATOM 3392 C CA . GLY A 1 430 ? -11.477 3.868 0.444 1.00 96.75 430 GLY A CA 1
ATOM 3393 C C . GLY A 1 430 ? -12.897 4.068 0.972 1.00 96.75 430 GLY A C 1
ATOM 3394 O O . GLY A 1 430 ? -13.528 3.137 1.452 1.00 96.75 430 GLY A O 1
ATOM 3395 N N . SER A 1 431 ? -13.430 5.289 0.891 1.00 96.50 431 SER A N 1
ATOM 3396 C CA . SER A 1 431 ? -14.733 5.600 1.496 1.00 96.50 431 SER A CA 1
ATOM 3397 C C . SER A 1 431 ? -15.913 4.921 0.789 1.00 96.50 431 SER A C 1
ATOM 3399 O O . SER A 1 431 ? -15.914 4.751 -0.435 1.00 96.50 431 SER A O 1
ATOM 3401 N N . ILE A 1 432 ? -16.984 4.637 1.542 1.00 96.38 432 ILE A N 1
ATOM 3402 C CA . ILE A 1 432 ? -18.238 4.071 1.007 1.00 96.38 432 ILE A CA 1
ATOM 3403 C C . ILE A 1 432 ? -18.815 4.945 -0.116 1.00 96.38 432 ILE A C 1
ATOM 3405 O O . ILE A 1 432 ? -19.222 4.442 -1.166 1.00 96.38 432 ILE A O 1
ATOM 3409 N N . SER A 1 433 ? -18.810 6.268 0.069 1.00 96.12 433 SER A N 1
ATOM 3410 C CA . SER A 1 433 ? -19.317 7.222 -0.924 1.00 96.12 433 SER A CA 1
ATOM 3411 C C . SER A 1 433 ? -18.550 7.156 -2.250 1.00 96.12 433 SER A C 1
ATOM 3413 O O . SER A 1 433 ? -19.161 7.217 -3.319 1.00 96.12 433 SER A O 1
ATOM 3415 N N . THR A 1 434 ? -17.230 6.969 -2.202 1.00 97.38 434 THR A N 1
ATOM 3416 C CA . THR A 1 434 ? -16.393 6.796 -3.397 1.00 97.38 434 THR A CA 1
ATOM 3417 C C . THR A 1 434 ? -16.584 5.412 -4.013 1.00 97.38 434 THR A C 1
ATOM 3419 O O . THR A 1 434 ? -16.709 5.307 -5.233 1.00 97.38 434 THR A O 1
ATOM 3422 N N . GLY A 1 435 ? -16.701 4.363 -3.193 1.00 97.56 435 GLY A N 1
ATOM 3423 C CA . GLY A 1 435 ? -16.985 3.001 -3.651 1.00 97.56 435 GLY A CA 1
ATOM 3424 C C . GLY A 1 435 ? -18.264 2.913 -4.487 1.00 97.56 435 GLY A C 1
ATOM 3425 O O . GLY A 1 435 ? -18.253 2.328 -5.570 1.00 97.56 435 GLY A O 1
ATOM 3426 N N . ARG A 1 436 ? -19.341 3.587 -4.055 1.00 97.12 436 ARG A N 1
ATOM 3427 C CA . ARG A 1 436 ? -20.600 3.681 -4.821 1.00 97.12 436 ARG A CA 1
ATOM 3428 C C . ARG A 1 436 ? -20.396 4.339 -6.187 1.00 97.12 436 ARG A C 1
ATOM 3430 O O . ARG A 1 436 ? -20.869 3.809 -7.190 1.00 97.12 436 ARG A O 1
ATOM 3437 N N . LYS A 1 437 ? -19.655 5.452 -6.243 1.00 97.75 437 LYS A N 1
ATOM 3438 C CA . LYS A 1 437 ? -19.330 6.145 -7.505 1.00 97.75 437 LYS A CA 1
ATOM 3439 C C . LYS A 1 437 ? -18.489 5.269 -8.435 1.00 97.75 437 LYS A C 1
ATOM 3441 O O . LYS A 1 437 ? -18.740 5.241 -9.636 1.00 97.75 437 LYS A O 1
ATOM 3446 N N . ILE A 1 438 ? -17.526 4.522 -7.892 1.00 97.38 438 ILE A N 1
ATOM 3447 C CA . ILE A 1 438 ? -16.705 3.581 -8.666 1.00 97.38 438 ILE A CA 1
ATOM 3448 C C . ILE A 1 438 ? -17.563 2.461 -9.242 1.00 97.38 438 ILE A C 1
ATOM 3450 O O . ILE A 1 438 ? -17.456 2.180 -10.434 1.00 97.38 438 ILE A O 1
ATOM 3454 N N . MET A 1 439 ? -18.436 1.857 -8.433 1.00 97.06 439 MET A N 1
ATOM 3455 C CA . MET A 1 439 ? -19.342 0.804 -8.890 1.00 97.06 439 MET A CA 1
ATOM 3456 C C . MET A 1 439 ? -20.246 1.294 -10.027 1.00 97.06 439 MET A C 1
ATOM 3458 O O . MET A 1 439 ? -20.353 0.626 -11.051 1.00 97.06 439 MET A O 1
ATOM 3462 N N . GLN A 1 440 ? -20.819 2.494 -9.891 1.00 96.81 440 GLN A N 1
ATOM 3463 C CA . GLN A 1 440 ? -21.608 3.135 -10.947 1.00 96.81 440 GLN A CA 1
ATOM 3464 C C . GLN A 1 440 ? -20.770 3.381 -12.210 1.00 96.81 440 GLN A C 1
ATOM 3466 O O . GLN A 1 440 ? -21.171 2.990 -13.303 1.00 96.81 440 GLN A O 1
ATOM 3471 N N . GLY A 1 441 ? -19.573 3.962 -12.073 1.00 96.38 441 GLY A N 1
ATOM 3472 C CA . GLY A 1 441 ? -18.664 4.222 -13.194 1.00 96.38 441 GLY A CA 1
ATOM 3473 C C . GLY A 1 441 ? -18.217 2.953 -13.929 1.00 96.38 441 GLY A C 1
ATOM 3474 O O . GLY A 1 441 ? -18.066 2.962 -15.152 1.00 96.38 441 GLY A O 1
ATOM 3475 N N . CYS A 1 442 ? -18.083 1.841 -13.203 1.00 96.69 442 CYS A N 1
ATOM 3476 C CA . CYS A 1 442 ? -17.783 0.518 -13.746 1.00 96.69 442 CYS A CA 1
ATOM 3477 C C . CYS A 1 442 ? -18.949 -0.129 -14.496 1.00 96.69 442 CYS A C 1
ATOM 3479 O O . CYS A 1 442 ? -18.746 -1.210 -15.030 1.00 96.69 442 CYS A O 1
ATOM 3481 N N . ALA A 1 443 ? -20.132 0.487 -14.537 1.00 95.19 443 ALA A N 1
ATOM 3482 C CA . ALA A 1 443 ? -21.273 0.029 -15.327 1.00 95.19 443 ALA A CA 1
ATOM 3483 C C . ALA A 1 443 ? -21.561 0.928 -16.545 1.00 95.19 443 ALA A C 1
ATOM 3485 O O . ALA A 1 443 ? -22.318 0.528 -17.421 1.00 95.19 443 ALA A O 1
ATOM 3486 N N . VAL A 1 444 ? -20.944 2.118 -16.639 1.00 90.56 444 VAL A N 1
ATOM 3487 C CA . VAL A 1 444 ? -21.268 3.127 -17.672 1.00 90.56 444 VAL A CA 1
ATOM 3488 C C . VAL A 1 444 ? -20.949 2.661 -19.096 1.00 90.56 444 VAL A C 1
ATOM 3490 O O . VAL A 1 444 ? -21.730 2.915 -20.005 1.00 90.56 444 VAL A O 1
ATOM 3493 N N . ARG A 1 445 ? -19.784 2.033 -19.314 1.00 81.88 445 ARG A N 1
ATOM 3494 C CA . ARG A 1 445 ? -19.326 1.627 -20.663 1.00 81.88 445 ARG A CA 1
ATOM 3495 C C . ARG A 1 445 ? -19.297 0.118 -20.874 1.00 81.88 445 ARG A C 1
ATOM 3497 O O . ARG A 1 445 ? -19.754 -0.363 -21.897 1.00 81.88 445 ARG A O 1
ATOM 3504 N N . ASN A 1 446 ? -18.753 -0.607 -19.902 1.00 82.00 446 ASN A N 1
ATOM 3505 C CA . ASN A 1 446 ? -18.659 -2.067 -19.864 1.00 82.00 446 ASN A CA 1
ATOM 3506 C C . ASN A 1 446 ? -18.999 -2.479 -18.441 1.00 82.00 446 ASN A C 1
ATOM 3508 O O . ASN A 1 446 ? -18.503 -1.799 -17.551 1.00 82.00 446 ASN A O 1
ATOM 3512 N N . ILE A 1 447 ? -19.727 -3.575 -18.220 1.00 92.50 447 ILE A N 1
ATOM 3513 C CA . ILE A 1 447 ? -19.918 -4.129 -16.872 1.00 92.50 447 ILE A CA 1
ATOM 3514 C C . ILE A 1 447 ? -18.593 -4.755 -16.425 1.00 92.50 447 ILE A C 1
ATOM 3516 O O . ILE A 1 447 ? -18.231 -5.848 -16.862 1.00 92.50 447 ILE A O 1
ATOM 3520 N N . LYS A 1 448 ? -17.835 -4.038 -15.590 1.00 95.31 448 LYS A N 1
ATOM 3521 C CA . LYS A 1 448 ? -16.561 -4.518 -15.036 1.00 95.31 448 LYS A CA 1
ATOM 3522 C C . LYS A 1 448 ? -16.787 -5.092 -13.636 1.00 95.31 448 LYS A C 1
ATOM 3524 O O . LYS A 1 448 ? -17.385 -4.406 -12.808 1.00 95.31 448 LYS A O 1
ATOM 3529 N N . PRO A 1 449 ? -16.264 -6.288 -13.315 1.00 96.88 449 PRO A N 1
ATOM 3530 C CA . PRO A 1 449 ? -16.213 -6.759 -11.938 1.00 96.88 449 PRO A CA 1
ATOM 3531 C C . PRO A 1 449 ? -15.472 -5.759 -11.044 1.00 96.88 449 PRO A C 1
ATOM 3533 O O . PRO A 1 449 ? -14.388 -5.279 -11.398 1.00 96.88 449 PRO A O 1
ATOM 3536 N N . VAL A 1 450 ? -16.029 -5.490 -9.864 1.00 97.50 450 VAL A N 1
ATOM 3537 C CA . VAL A 1 450 ? -15.437 -4.599 -8.860 1.00 97.50 450 VAL A CA 1
ATOM 3538 C C . VAL A 1 450 ? -15.175 -5.360 -7.565 1.00 97.50 450 VAL A C 1
ATOM 3540 O O . VAL A 1 450 ? -15.962 -6.216 -7.177 1.00 97.50 450 VAL A O 1
ATOM 3543 N N . THR A 1 451 ? -14.058 -5.063 -6.906 1.00 98.31 451 THR A N 1
ATOM 3544 C CA . THR A 1 451 ? -13.820 -5.427 -5.501 1.00 98.31 451 THR A CA 1
ATOM 3545 C C . THR A 1 451 ? -13.664 -4.132 -4.722 1.00 98.31 451 THR A C 1
ATOM 3547 O O . THR A 1 451 ? -12.845 -3.295 -5.109 1.00 98.31 451 THR A O 1
ATOM 3550 N N . LEU A 1 452 ? -14.474 -3.953 -3.680 1.00 98.06 452 LEU A N 1
ATOM 3551 C CA . LEU A 1 452 ? -14.545 -2.730 -2.888 1.00 98.06 452 LEU A CA 1
ATOM 3552 C C . LEU A 1 452 ? -14.265 -3.071 -1.423 1.00 98.06 452 LEU A C 1
ATOM 3554 O O . LEU A 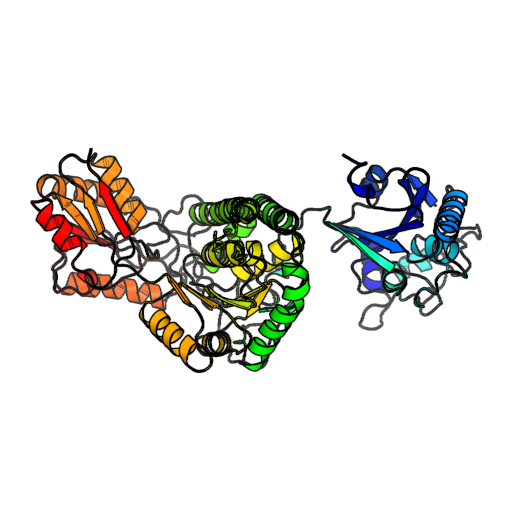1 452 ? -15.078 -3.737 -0.796 1.00 98.06 452 LEU A O 1
ATOM 3558 N N . GLU A 1 453 ? -13.147 -2.578 -0.900 1.00 97.62 453 GLU A N 1
ATOM 3559 C CA . GLU A 1 453 ? -12.838 -2.593 0.533 1.00 97.62 453 GLU A CA 1
ATOM 3560 C C . GLU A 1 453 ? -13.141 -1.202 1.093 1.00 97.62 453 GLU A C 1
ATOM 3562 O O . GLU A 1 453 ? -12.495 -0.222 0.706 1.00 97.62 453 GLU A O 1
ATOM 3567 N N . LEU A 1 454 ? -14.178 -1.087 1.922 1.00 96.94 454 LEU A N 1
ATOM 3568 C CA . LEU A 1 454 ? -14.745 0.205 2.319 1.00 96.94 454 LEU A CA 1
ATOM 3569 C C . LEU A 1 454 ? -14.589 0.473 3.823 1.00 96.94 454 LEU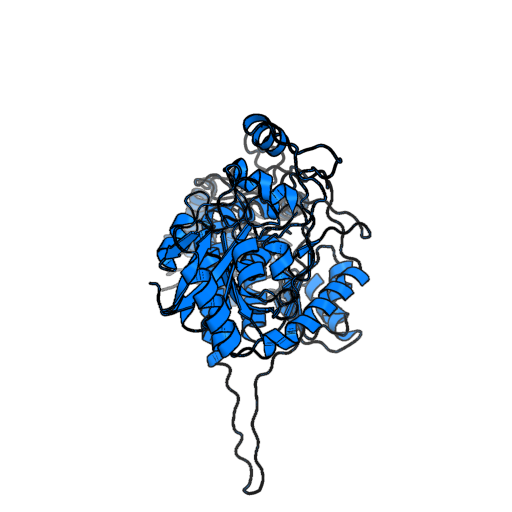 A C 1
ATOM 3571 O O . LEU A 1 454 ? -13.992 -0.320 4.544 1.00 96.94 454 LEU A O 1
ATOM 3575 N N . GLY A 1 455 ? -15.081 1.629 4.271 1.00 94.19 455 GLY A N 1
ATOM 3576 C CA . GLY A 1 455 ? -15.043 2.038 5.676 1.00 94.19 455 GLY A CA 1
ATOM 3577 C C . GLY A 1 455 ? -15.857 1.138 6.608 1.00 94.19 455 GLY A C 1
ATOM 3578 O O . GLY A 1 455 ? -16.732 0.380 6.170 1.00 94.19 455 GLY A O 1
ATOM 3579 N N . GLY A 1 456 ? -15.565 1.245 7.901 1.00 94.94 456 GLY A N 1
ATOM 3580 C CA . GLY A 1 456 ? -16.153 0.426 8.953 1.00 94.94 456 GLY A CA 1
ATOM 3581 C C . GLY A 1 456 ? -16.564 1.227 10.188 1.00 94.94 456 GLY A C 1
ATOM 3582 O O . GLY A 1 456 ? -16.087 2.328 10.455 1.00 94.94 456 GLY A O 1
ATOM 3583 N N . LYS A 1 457 ? -17.461 0.633 10.978 1.00 96.81 457 LYS A N 1
ATOM 3584 C CA . LYS A 1 457 ? -17.793 1.085 12.335 1.00 96.81 457 LYS A CA 1
ATOM 3585 C C . LYS A 1 457 ? -17.765 -0.108 13.285 1.00 96.81 457 LYS A C 1
ATOM 3587 O O . LYS A 1 457 ? -18.779 -0.468 13.879 1.00 96.81 457 LYS A O 1
ATOM 3592 N N . SER A 1 458 ? -16.605 -0.757 13.313 1.00 97.81 458 SER A N 1
ATOM 3593 C CA . SER A 1 458 ? -16.377 -2.037 13.977 1.00 97.81 458 SER A CA 1
ATOM 3594 C C . SER A 1 458 ? -16.532 -1.936 15.495 1.00 97.81 458 SER A C 1
ATOM 3596 O O . SER A 1 458 ? -16.282 -0.882 16.095 1.00 97.81 458 SER A O 1
ATOM 3598 N N . SER A 1 459 ? -16.905 -3.059 16.106 1.00 98.12 459 SER A N 1
ATOM 3599 C CA . SER A 1 459 ? -17.047 -3.200 17.555 1.00 98.12 459 SER A CA 1
ATOM 3600 C C . SER A 1 459 ? -15.988 -4.120 18.146 1.00 98.12 459 SER A C 1
ATOM 3602 O O . SER A 1 459 ? -15.634 -5.133 17.545 1.00 98.12 459 SER A O 1
ATOM 3604 N N . LEU A 1 460 ? -15.524 -3.784 19.347 1.00 98.50 460 LEU A N 1
ATOM 3605 C CA . LEU A 1 460 ? -14.767 -4.684 20.208 1.00 98.50 460 LEU A CA 1
ATOM 3606 C C . LEU A 1 460 ? -15.599 -4.967 21.455 1.00 98.50 460 LEU A C 1
ATOM 3608 O O . LEU A 1 460 ? -15.941 -4.024 22.158 1.00 98.50 460 LEU A O 1
ATOM 3612 N N . ILE A 1 461 ? -15.936 -6.227 21.715 1.00 98.69 461 ILE A N 1
ATOM 3613 C CA . ILE A 1 461 ? -16.797 -6.632 22.833 1.00 98.69 461 ILE A CA 1
ATOM 3614 C C . ILE A 1 461 ? -15.940 -7.256 23.931 1.00 98.69 461 ILE A C 1
ATOM 3616 O O . ILE A 1 461 ? -15.157 -8.162 23.660 1.00 98.69 461 ILE A O 1
ATOM 3620 N N . ILE A 1 462 ? -16.075 -6.766 25.158 1.00 98.69 462 ILE A N 1
ATOM 3621 C CA . ILE A 1 462 ? -15.310 -7.204 26.326 1.00 98.69 462 ILE A CA 1
ATOM 3622 C C . ILE A 1 462 ? -16.304 -7.698 27.381 1.00 98.69 462 ILE A C 1
ATOM 3624 O O . ILE A 1 462 ? -17.020 -6.887 27.974 1.00 98.69 462 ILE A O 1
ATOM 3628 N N . PHE A 1 463 ? -16.359 -9.017 27.574 1.00 98.56 463 PHE A N 1
ATOM 3629 C CA . PHE A 1 463 ? -17.236 -9.693 28.540 1.00 98.56 463 PHE A CA 1
ATOM 3630 C C . PHE A 1 463 ? -16.651 -9.694 29.952 1.00 98.56 463 PHE A C 1
ATOM 3632 O O . PHE A 1 463 ? -15.452 -9.479 30.123 1.00 98.56 463 PHE A O 1
ATOM 3639 N N . GLU A 1 464 ? -17.488 -9.950 30.964 1.00 98.00 464 GLU A N 1
ATOM 3640 C CA . GLU A 1 464 ? -17.099 -9.897 32.380 1.00 98.00 464 GLU A CA 1
ATOM 3641 C C . GLU A 1 464 ? -15.983 -10.868 32.786 1.00 98.00 464 GLU A C 1
ATOM 3643 O O . GLU A 1 464 ? -15.345 -10.677 33.821 1.00 98.00 464 GLU A O 1
ATOM 3648 N N . ASP A 1 465 ? -15.753 -11.918 32.001 1.00 97.62 465 ASP A N 1
ATOM 3649 C CA . ASP A 1 465 ? -14.760 -12.952 32.270 1.00 97.62 465 ASP A CA 1
ATOM 3650 C C . ASP A 1 465 ? -13.405 -12.694 31.588 1.00 97.62 465 ASP A C 1
ATOM 3652 O O . ASP A 1 465 ? -12.434 -13.416 31.858 1.00 97.62 465 ASP A O 1
ATOM 3656 N N . ALA A 1 466 ? -13.326 -11.654 30.750 1.00 98.12 466 ALA A N 1
ATOM 3657 C CA . ALA A 1 466 ? -12.133 -11.261 30.020 1.00 98.12 466 ALA A CA 1
ATOM 3658 C C . ALA A 1 466 ? -10.972 -10.881 30.951 1.00 98.12 466 ALA A C 1
ATOM 3660 O O . ALA A 1 466 ? -11.147 -10.267 32.004 1.00 98.12 466 ALA A O 1
ATOM 3661 N N . ASP A 1 467 ? -9.742 -11.175 30.522 1.00 97.75 467 ASP A N 1
ATOM 3662 C CA . ASP A 1 467 ? -8.562 -10.595 31.162 1.00 97.75 467 ASP A CA 1
ATOM 3663 C C . ASP A 1 467 ? -8.496 -9.091 30.870 1.00 97.75 467 ASP A C 1
ATOM 3665 O O . ASP A 1 467 ? -8.311 -8.670 29.723 1.00 97.75 467 ASP A O 1
ATOM 3669 N N . ILE A 1 468 ? -8.630 -8.271 31.913 1.00 96.44 468 ILE A N 1
ATOM 3670 C CA . ILE A 1 468 ? -8.736 -6.819 31.762 1.00 96.44 468 ILE A CA 1
ATOM 3671 C C . ILE A 1 468 ? -7.489 -6.200 31.116 1.00 96.44 468 ILE A C 1
ATOM 3673 O O . ILE A 1 468 ? -7.599 -5.285 30.299 1.00 96.44 468 ILE A O 1
ATOM 3677 N N . GLN A 1 469 ? -6.293 -6.712 31.423 1.00 96.69 469 GLN A N 1
ATOM 3678 C CA . GLN A 1 469 ? -5.041 -6.161 30.898 1.00 96.69 469 GLN A CA 1
ATOM 3679 C C . GLN A 1 469 ? -4.891 -6.418 29.398 1.00 96.69 469 GLN A C 1
ATOM 3681 O O . GLN A 1 469 ? -4.479 -5.519 28.650 1.00 96.69 469 GLN A O 1
ATOM 3686 N N . SER A 1 470 ? -5.270 -7.615 28.955 1.00 97.56 470 SER A N 1
ATOM 3687 C CA . SER A 1 470 ? -5.338 -7.991 27.546 1.00 97.56 470 SER A CA 1
ATOM 3688 C C . SER A 1 470 ? -6.420 -7.197 26.821 1.00 97.56 470 SER A C 1
ATOM 3690 O O . SER A 1 470 ? -6.148 -6.654 25.751 1.00 97.56 470 SER A O 1
ATOM 3692 N N . ALA A 1 471 ? -7.601 -7.044 27.427 1.00 98.06 471 ALA A N 1
ATOM 3693 C CA . ALA A 1 471 ? -8.712 -6.291 26.851 1.00 98.06 471 ALA A CA 1
ATOM 3694 C C . ALA A 1 471 ? -8.365 -4.808 26.640 1.00 98.06 471 ALA A C 1
ATOM 3696 O O . ALA A 1 471 ? -8.589 -4.272 25.555 1.00 98.06 471 ALA A O 1
ATOM 3697 N N . VAL A 1 472 ? -7.749 -4.146 27.631 1.00 98.38 472 VAL A N 1
ATOM 3698 C CA . VAL A 1 472 ? -7.279 -2.753 27.501 1.00 98.38 472 VAL A CA 1
ATOM 3699 C C . VAL A 1 472 ? -6.227 -2.638 26.396 1.00 98.38 472 VAL A C 1
ATOM 3701 O O . VAL A 1 472 ? -6.316 -1.751 25.548 1.00 98.38 472 VAL A O 1
ATOM 3704 N N . SER A 1 473 ? -5.247 -3.545 26.367 1.00 97.31 473 SER A N 1
ATOM 3705 C CA . SER A 1 473 ? -4.179 -3.514 25.355 1.00 97.31 473 SER A CA 1
ATOM 3706 C C . SER A 1 473 ? -4.731 -3.740 23.943 1.00 97.31 473 SER A C 1
ATOM 3708 O O . SER A 1 473 ? -4.354 -3.033 23.008 1.00 97.31 473 SER A O 1
ATOM 3710 N N . GLY A 1 474 ? -5.677 -4.670 23.795 1.00 97.81 474 GLY A N 1
ATOM 3711 C CA . GLY A 1 474 ? -6.388 -4.925 22.547 1.00 97.81 474 GLY A CA 1
ATOM 3712 C C . GLY A 1 474 ? -7.236 -3.742 22.092 1.00 97.81 474 GLY A C 1
ATOM 3713 O O . GLY A 1 474 ? -7.187 -3.379 20.919 1.00 97.81 474 GLY A O 1
ATOM 3714 N N . ALA A 1 475 ? -7.955 -3.090 23.009 1.00 98.31 475 ALA A N 1
ATOM 3715 C CA . ALA A 1 475 ? -8.746 -1.900 22.709 1.00 98.31 475 ALA A CA 1
ATOM 3716 C C . ALA A 1 475 ? -7.870 -0.734 22.231 1.00 98.31 475 ALA A C 1
ATOM 3718 O O . ALA A 1 475 ? -8.190 -0.108 21.220 1.00 98.31 475 ALA A O 1
ATOM 3719 N N . MET A 1 476 ? -6.738 -0.484 22.898 1.00 97.88 476 MET A N 1
ATOM 3720 C CA . MET A 1 476 ? -5.766 0.529 22.475 1.00 97.88 476 MET A CA 1
ATOM 3721 C C . MET A 1 476 ? -5.177 0.212 21.099 1.00 97.88 476 MET A C 1
ATOM 3723 O O . MET A 1 476 ? -5.146 1.085 20.236 1.00 97.88 476 MET A O 1
ATOM 3727 N N . MET A 1 477 ? -4.752 -1.034 20.862 1.00 96.06 477 MET A N 1
ATOM 3728 C CA . MET A 1 477 ? -4.242 -1.462 19.556 1.00 96.06 477 MET A CA 1
ATOM 3729 C C . MET A 1 477 ? -5.298 -1.270 18.460 1.00 96.06 477 MET A C 1
ATOM 3731 O O . MET A 1 477 ? -5.004 -0.699 17.416 1.00 96.06 477 MET A O 1
ATOM 3735 N N . ALA A 1 478 ? -6.541 -1.685 18.707 1.00 96.81 478 ALA A N 1
ATOM 3736 C CA . ALA A 1 478 ? -7.615 -1.593 17.725 1.00 96.81 478 ALA A CA 1
ATOM 3737 C C . ALA A 1 478 ? -8.027 -0.148 17.390 1.00 96.81 478 ALA A C 1
ATOM 3739 O O . ALA A 1 478 ? -8.621 0.063 16.335 1.00 96.81 478 ALA A O 1
ATOM 3740 N N . ASN A 1 479 ? -7.725 0.823 18.262 1.00 97.69 479 ASN A N 1
ATOM 3741 C CA . ASN A 1 479 ? -8.185 2.209 18.131 1.00 97.69 479 ASN A CA 1
ATOM 3742 C C . ASN A 1 479 ? -7.090 3.230 17.819 1.00 97.69 479 ASN A C 1
ATOM 3744 O O . ASN A 1 479 ? -7.371 4.241 17.176 1.00 97.69 479 ASN A O 1
ATOM 3748 N N . PHE A 1 480 ? -5.863 3.015 18.292 1.00 97.00 480 PHE A N 1
ATOM 3749 C CA . PHE A 1 480 ? -4.802 4.026 18.240 1.00 97.00 480 PHE A CA 1
ATOM 3750 C C . PHE A 1 480 ? -3.667 3.676 17.278 1.00 97.00 480 PHE A C 1
ATOM 3752 O O . PHE A 1 480 ? -2.912 4.574 16.896 1.00 97.00 480 PHE A O 1
ATOM 3759 N N . PHE A 1 481 ? -3.577 2.418 16.832 1.00 93.31 481 PHE A N 1
ATOM 3760 C CA . PHE A 1 481 ? -2.640 2.013 15.784 1.00 93.31 481 PHE A CA 1
ATOM 3761 C C . PHE A 1 481 ? -2.881 2.839 14.513 1.00 93.31 481 PHE A C 1
ATOM 3763 O O . PHE A 1 481 ? -4.027 3.111 14.142 1.00 93.31 481 PHE A O 1
ATOM 3770 N N . SER A 1 482 ? -1.807 3.321 13.890 1.00 94.12 482 SER A N 1
ATOM 3771 C CA . SER A 1 482 ? -1.832 4.225 12.731 1.00 94.12 482 SER A CA 1
ATOM 3772 C C . SER A 1 482 ? -2.739 5.447 12.924 1.00 94.12 482 SER A C 1
ATOM 3774 O O . SER A 1 482 ? -3.437 5.892 12.010 1.00 94.12 482 SER A O 1
ATOM 3776 N N . GLN A 1 483 ? -2.737 5.988 14.149 1.00 96.00 483 GLN A N 1
ATOM 3777 C CA . GLN A 1 483 ? -3.529 7.149 14.571 1.00 96.00 483 GLN A CA 1
ATOM 3778 C C . GLN A 1 483 ? -5.034 6.906 14.376 1.00 96.00 483 GLN A C 1
ATOM 3780 O O . GLN A 1 483 ? -5.785 7.835 14.091 1.00 96.00 483 GLN A O 1
ATOM 3785 N N . GLY A 1 484 ? -5.474 5.648 14.485 1.00 96.50 484 GLY A N 1
ATOM 3786 C CA . GLY A 1 484 ? -6.860 5.227 14.281 1.00 96.50 484 GLY A CA 1
ATOM 3787 C C . GLY A 1 484 ? -7.361 5.350 12.839 1.00 96.50 484 GLY A C 1
ATOM 3788 O O . GLY A 1 484 ? -8.558 5.192 12.591 1.00 96.50 484 GLY A O 1
ATOM 3789 N N . GLN A 1 485 ? -6.467 5.595 11.876 1.00 97.75 485 GLN A N 1
ATOM 3790 C CA . GLN A 1 485 ? -6.772 5.702 10.446 1.00 97.75 485 GLN A CA 1
ATOM 3791 C C . GLN A 1 485 ? -6.845 4.299 9.812 1.00 97.75 485 GLN A C 1
ATOM 3793 O O . GLN A 1 485 ? -6.156 3.985 8.844 1.00 97.75 485 GLN A O 1
ATOM 3798 N N . VAL A 1 486 ? -7.660 3.411 10.382 1.00 96.69 486 VAL A N 1
ATOM 3799 C CA . VAL A 1 486 ? -7.775 2.000 9.983 1.00 96.69 486 VAL A CA 1
ATOM 3800 C C . VAL A 1 486 ? -9.242 1.688 9.717 1.00 96.69 486 VAL A C 1
ATOM 3802 O O . VAL A 1 486 ? -10.093 1.993 10.543 1.00 96.69 486 VAL A O 1
ATOM 3805 N N . CYS A 1 487 ? -9.571 1.070 8.580 1.00 96.50 487 CYS A N 1
ATOM 3806 C CA . CYS A 1 487 ? -10.969 0.762 8.241 1.00 96.50 487 CYS A CA 1
ATOM 3807 C C . CYS A 1 487 ? -11.602 -0.238 9.219 1.00 96.50 487 CYS A C 1
ATOM 3809 O O . CYS A 1 487 ? -12.794 -0.166 9.504 1.00 96.50 487 CYS A O 1
ATOM 3811 N N . THR A 1 488 ? -10.801 -1.153 9.767 1.00 96.12 488 THR A N 1
ATOM 3812 C CA . THR A 1 488 ? -11.221 -2.126 10.781 1.00 96.12 488 THR A CA 1
ATOM 3813 C C . THR A 1 488 ? -11.156 -1.584 12.209 1.00 96.12 488 THR A C 1
ATOM 3815 O O . THR A 1 488 ? -11.434 -2.350 13.130 1.00 96.12 488 THR A O 1
ATOM 3818 N N . ASN A 1 489 ? -10.835 -0.296 12.406 1.00 95.06 489 ASN A N 1
ATOM 3819 C CA . ASN A 1 489 ? -10.751 0.336 13.724 1.00 95.06 489 ASN A CA 1
ATOM 3820 C C . ASN A 1 489 ? -12.021 0.051 14.546 1.00 95.06 489 ASN A C 1
ATOM 3822 O O . ASN A 1 489 ? -13.141 0.396 14.146 1.00 95.06 489 ASN A O 1
ATOM 3826 N N . ALA A 1 490 ? -11.838 -0.585 15.704 1.00 96.00 490 ALA A N 1
ATOM 3827 C CA . ALA A 1 490 ? -12.920 -0.993 16.590 1.00 96.00 490 ALA A CA 1
ATOM 3828 C C . ALA A 1 490 ? -13.364 0.160 17.501 1.00 96.00 490 ALA A C 1
ATOM 3830 O O . ALA A 1 490 ? -13.275 0.083 18.727 1.00 96.00 490 ALA A O 1
ATOM 3831 N N . SER A 1 491 ? -13.845 1.237 16.869 1.00 93.81 491 SER A N 1
ATOM 3832 C CA . SER A 1 491 ? -14.188 2.491 17.549 1.00 93.81 491 SER A CA 1
ATOM 3833 C C . SER A 1 491 ? -15.313 2.367 18.575 1.00 93.81 491 SER A C 1
ATOM 3835 O O . SER A 1 491 ? -15.358 3.177 19.495 1.00 93.81 491 SER A O 1
ATOM 3837 N N . LYS A 1 492 ? -16.205 1.369 18.458 1.00 98.06 492 LYS A N 1
ATOM 3838 C CA . LYS A 1 492 ? -17.188 1.035 19.501 1.00 98.06 492 LYS A CA 1
ATOM 3839 C C . LYS A 1 492 ? -16.615 -0.049 20.422 1.00 98.06 492 LYS A C 1
ATOM 3841 O O . LYS A 1 492 ? -16.734 -1.236 20.119 1.00 98.06 492 LYS A O 1
ATOM 3846 N N . VAL A 1 493 ? -16.029 0.340 21.547 1.00 98.69 493 VAL A N 1
ATOM 3847 C CA . VAL A 1 493 ? -15.550 -0.600 22.566 1.00 98.69 493 VAL A CA 1
ATOM 3848 C C . VAL A 1 493 ? -16.676 -0.851 23.564 1.00 98.69 493 VAL A C 1
ATOM 3850 O O . VAL A 1 493 ? -16.995 -0.002 24.399 1.00 98.69 493 VAL A O 1
ATOM 3853 N N . LEU A 1 494 ? -17.317 -2.008 23.421 1.00 98.75 494 LEU A N 1
ATOM 3854 C CA . LEU A 1 494 ? -18.413 -2.458 24.262 1.00 98.75 494 LEU A CA 1
ATOM 3855 C C . LEU A 1 494 ? -17.830 -3.174 25.478 1.00 98.75 494 LEU A C 1
ATOM 3857 O O . LEU A 1 494 ? -17.110 -4.155 25.315 1.00 98.75 494 LEU A O 1
ATOM 3861 N N . VAL A 1 495 ? -18.124 -2.692 26.682 1.00 98.81 495 VAL A N 1
ATOM 3862 C CA . VAL A 1 495 ? -17.548 -3.228 27.926 1.00 98.81 495 VAL A CA 1
ATOM 3863 C C . VAL A 1 495 ? -18.667 -3.674 28.850 1.00 98.81 495 VAL A C 1
ATOM 3865 O O . VAL A 1 495 ? -19.587 -2.897 29.110 1.00 98.81 495 VAL A O 1
ATOM 3868 N N . HIS A 1 496 ? -18.592 -4.899 29.364 1.00 98.75 496 HIS A N 1
ATOM 3869 C CA . HIS A 1 496 ? -19.578 -5.372 30.325 1.00 98.75 496 HIS A CA 1
ATOM 3870 C C . HIS A 1 496 ? -19.608 -4.449 31.553 1.00 98.75 496 HIS A C 1
ATOM 3872 O O . HIS A 1 496 ? -18.560 -4.042 32.067 1.00 98.75 496 HIS A O 1
ATOM 3878 N N . ARG A 1 497 ? -20.813 -4.110 32.031 1.00 98.50 497 ARG A N 1
ATOM 3879 C CA . ARG A 1 497 ? -21.076 -3.106 33.078 1.00 98.50 497 ARG A CA 1
ATOM 3880 C C . ARG A 1 497 ? -20.171 -3.249 34.301 1.00 98.50 497 ARG A C 1
ATOM 3882 O O . ARG A 1 497 ? -19.681 -2.245 34.812 1.00 98.50 497 ARG A O 1
ATOM 3889 N N . SER A 1 498 ? -19.933 -4.483 34.745 1.00 98.25 498 SER A N 1
ATOM 3890 C CA . SER A 1 498 ? -19.111 -4.791 35.925 1.00 98.25 498 SER A CA 1
ATOM 3891 C C . SER A 1 498 ? -17.634 -4.404 35.786 1.00 98.25 498 SER A C 1
ATOM 3893 O O . SER A 1 498 ? -16.971 -4.235 36.803 1.00 98.25 498 SER A O 1
ATOM 3895 N N . MET A 1 499 ? -17.114 -4.243 34.564 1.00 97.94 499 MET A N 1
ATOM 3896 C CA . MET A 1 499 ? -15.698 -3.951 34.303 1.00 97.94 499 MET A CA 1
ATOM 3897 C C . MET A 1 499 ? -15.424 -2.485 33.956 1.00 97.94 499 MET A C 1
ATOM 3899 O O . MET A 1 499 ? -14.266 -2.081 33.882 1.00 97.94 499 MET A O 1
ATOM 3903 N N . VAL A 1 500 ? -16.464 -1.681 33.709 1.00 98.31 500 VAL A N 1
ATOM 3904 C CA . VAL A 1 500 ? -16.334 -0.345 33.100 1.00 98.31 500 VAL A CA 1
ATOM 3905 C C . VAL A 1 500 ? -15.403 0.566 33.895 1.00 98.31 500 VAL A C 1
ATOM 3907 O O . VAL A 1 500 ? -14.556 1.229 33.301 1.00 98.31 500 VAL A O 1
ATOM 3910 N N . GLU A 1 501 ? -15.542 0.609 35.219 1.00 97.75 501 GLU A N 1
ATOM 3911 C CA . GLU A 1 501 ? -14.755 1.515 36.061 1.00 97.75 501 GLU A CA 1
ATOM 3912 C C . GLU A 1 501 ? -13.257 1.187 36.005 1.00 97.75 501 GLU A C 1
ATOM 3914 O O . GLU A 1 501 ? -12.444 2.054 35.671 1.00 97.75 501 GLU A O 1
ATOM 3919 N N . GLU A 1 502 ? -12.899 -0.074 36.255 1.00 97.94 502 GLU A N 1
ATOM 3920 C CA . GLU A 1 502 ? -11.512 -0.544 36.227 1.00 97.94 502 GLU A CA 1
ATOM 3921 C C . GLU A 1 502 ? -10.909 -0.423 34.817 1.00 97.94 502 GLU A C 1
ATOM 3923 O O . GLU A 1 502 ? -9.778 0.043 34.645 1.00 97.94 502 GLU A O 1
ATOM 3928 N N . PHE A 1 503 ? -11.693 -0.762 33.788 1.00 98.62 503 PHE A N 1
ATOM 3929 C CA . PHE A 1 503 ? -11.269 -0.687 32.394 1.00 98.62 503 PHE A CA 1
ATOM 3930 C C . PHE A 1 503 ? -10.974 0.754 31.976 1.00 98.62 503 PHE A C 1
ATOM 3932 O O . PHE A 1 503 ? -9.910 1.031 31.425 1.00 98.62 503 PHE A O 1
ATOM 3939 N N . VAL A 1 504 ? -11.885 1.692 32.264 1.00 98.56 504 VAL A N 1
ATOM 3940 C CA . VAL A 1 504 ? -11.717 3.114 31.927 1.00 98.56 504 VAL A CA 1
ATOM 3941 C C . VAL A 1 504 ? -10.537 3.721 32.683 1.00 98.56 504 VAL A C 1
ATOM 3943 O O . VAL A 1 504 ? -9.777 4.492 32.093 1.00 98.56 504 VAL A O 1
ATOM 3946 N N . ALA A 1 505 ? -10.345 3.365 33.958 1.00 98.19 505 ALA A N 1
ATOM 3947 C CA . ALA A 1 505 ? -9.203 3.824 34.743 1.00 98.19 505 ALA A CA 1
ATOM 3948 C C . ALA A 1 505 ? -7.869 3.376 34.120 1.00 98.19 505 ALA A C 1
ATOM 3950 O O . ALA A 1 505 ? -7.005 4.218 33.856 1.00 98.19 505 ALA A O 1
ATOM 3951 N N . SER A 1 506 ? -7.730 2.081 33.811 1.00 98.25 506 SER A N 1
ATOM 3952 C CA . SER A 1 506 ? -6.512 1.536 33.197 1.00 98.25 506 SER A CA 1
ATOM 3953 C C . SER A 1 506 ? -6.286 2.066 31.776 1.00 98.25 506 SER A C 1
ATOM 3955 O O . SER A 1 506 ? -5.166 2.438 31.415 1.00 98.25 506 SER A O 1
ATOM 3957 N N . LEU A 1 507 ? -7.351 2.167 30.974 1.00 98.19 507 LEU A N 1
ATOM 3958 C CA . LEU A 1 507 ? -7.292 2.716 29.621 1.00 98.19 507 LEU A CA 1
ATOM 3959 C C . LEU A 1 507 ? -6.817 4.172 29.634 1.00 98.19 507 LEU A C 1
ATOM 3961 O O . LEU A 1 507 ? -5.947 4.531 28.840 1.00 98.19 507 LEU A O 1
ATOM 3965 N N . ARG A 1 508 ? -7.343 5.005 30.541 1.00 98.44 508 ARG A N 1
ATOM 3966 C CA . ARG A 1 508 ? -6.922 6.404 30.696 1.00 98.44 508 ARG A CA 1
ATOM 3967 C C . ARG A 1 508 ? -5.436 6.503 31.020 1.00 98.44 508 ARG A C 1
ATOM 3969 O O . ARG A 1 508 ? -4.728 7.252 30.354 1.00 98.44 508 ARG A O 1
ATOM 3976 N N . GLU A 1 509 ? -4.968 5.757 32.019 1.00 98.31 509 GLU A N 1
ATOM 3977 C CA . GLU A 1 509 ? -3.560 5.763 32.432 1.00 98.31 509 GLU A CA 1
ATOM 3978 C C . GLU A 1 509 ? -2.632 5.438 31.254 1.00 98.31 509 GLU A C 1
ATOM 3980 O O . GLU A 1 509 ? -1.740 6.224 30.924 1.00 98.31 509 GLU A O 1
ATOM 3985 N N . LYS A 1 510 ? -2.889 4.321 30.562 1.00 98.19 510 LYS A N 1
ATOM 3986 C CA . LYS A 1 510 ? -2.056 3.874 29.438 1.00 98.19 510 LYS A CA 1
ATOM 3987 C C . LYS A 1 510 ? -2.152 4.804 28.229 1.00 98.19 510 LYS A C 1
ATOM 3989 O O . LYS A 1 510 ? -1.145 5.026 27.561 1.00 98.19 510 LYS A O 1
ATOM 3994 N N . THR A 1 511 ? -3.327 5.374 27.957 1.00 98.19 511 THR A N 1
ATOM 3995 C CA . THR A 1 511 ? -3.518 6.332 26.855 1.00 98.19 511 THR A CA 1
ATOM 3996 C C . THR A 1 511 ? -2.744 7.625 27.109 1.00 98.19 511 THR A C 1
ATOM 3998 O O . THR A 1 511 ? -2.028 8.090 26.226 1.00 98.19 511 THR A O 1
ATOM 4001 N N . CYS A 1 512 ? -2.811 8.176 28.326 1.00 97.44 512 CYS A N 1
ATOM 4002 C CA . CYS A 1 512 ? -2.053 9.373 28.703 1.00 97.44 512 CYS A CA 1
ATOM 4003 C C . CYS A 1 512 ? -0.530 9.156 28.688 1.00 97.44 512 CYS A C 1
ATOM 4005 O O . CYS A 1 512 ? 0.215 10.119 28.522 1.00 97.44 512 CYS A O 1
ATOM 4007 N N . ALA A 1 513 ? -0.062 7.915 28.840 1.00 97.44 513 ALA A N 1
ATOM 4008 C CA . ALA A 1 513 ? 1.355 7.568 28.752 1.00 97.44 513 ALA A CA 1
ATOM 4009 C C . ALA A 1 513 ? 1.880 7.450 27.305 1.00 97.44 513 ALA A C 1
ATOM 4011 O O . ALA A 1 513 ? 3.090 7.322 27.100 1.00 97.44 513 ALA A O 1
ATOM 4012 N N . MET A 1 514 ? 1.010 7.473 26.286 1.00 97.19 514 MET A N 1
ATOM 4013 C CA . MET A 1 514 ? 1.436 7.354 24.890 1.00 97.19 514 MET A CA 1
ATOM 4014 C C . MET A 1 514 ? 2.187 8.603 24.421 1.00 97.19 514 MET A C 1
ATOM 4016 O O . MET A 1 514 ? 1.711 9.731 24.538 1.00 97.19 514 MET A O 1
ATOM 4020 N N . ARG A 1 515 ? 3.348 8.395 23.794 1.00 97.12 515 ARG A N 1
ATOM 4021 C CA . ARG A 1 515 ? 4.140 9.477 23.206 1.00 97.12 515 ARG A CA 1
ATOM 4022 C C . ARG A 1 515 ? 3.605 9.864 21.828 1.00 97.12 515 ARG A C 1
ATOM 4024 O O . ARG A 1 515 ? 3.767 9.110 20.863 1.00 97.12 515 ARG A O 1
ATOM 4031 N N . VAL A 1 516 ? 3.023 11.057 21.748 1.00 98.25 516 VAL A N 1
ATOM 4032 C CA . VAL A 1 516 ? 2.763 11.770 20.490 1.00 98.25 516 VAL A CA 1
ATOM 4033 C C . VAL A 1 516 ? 4.036 12.515 20.096 1.00 98.25 516 VAL A C 1
ATOM 4035 O O . VAL A 1 516 ? 4.595 13.238 20.920 1.00 98.25 516 VAL A O 1
ATOM 4038 N N . GLY A 1 517 ? 4.532 12.330 18.876 1.00 97.69 517 GLY A N 1
ATOM 4039 C CA . GLY A 1 517 ? 5.819 12.911 18.501 1.00 97.69 517 GLY A CA 1
ATOM 4040 C C . GLY A 1 517 ? 6.213 12.687 17.053 1.00 97.69 517 GLY A C 1
ATOM 4041 O O . GLY A 1 517 ? 5.403 12.259 16.234 1.00 97.69 517 GLY A O 1
ATOM 4042 N N . ASP A 1 518 ? 7.480 12.982 16.757 1.00 97.94 518 ASP A N 1
ATOM 4043 C CA . ASP A 1 518 ? 8.078 12.740 15.448 1.00 97.94 518 ASP A CA 1
ATOM 4044 C C . ASP A 1 518 ? 7.883 11.262 15.047 1.00 97.94 518 ASP A C 1
ATOM 4046 O O . ASP A 1 518 ? 8.386 10.379 15.746 1.00 97.94 518 ASP A O 1
ATOM 4050 N N . PRO A 1 519 ? 7.187 10.962 13.937 1.00 97.25 519 PRO A N 1
ATOM 4051 C CA . PRO A 1 519 ? 6.981 9.597 13.470 1.00 97.25 519 PRO A CA 1
ATOM 4052 C C . PRO A 1 519 ? 8.276 8.813 13.192 1.00 97.25 519 PRO A C 1
ATOM 4054 O O . PRO A 1 519 ? 8.252 7.587 13.235 1.00 97.25 519 PRO A O 1
ATOM 4057 N N . LEU A 1 520 ? 9.404 9.486 12.939 1.00 96.31 520 LEU A N 1
ATOM 4058 C CA . LEU A 1 520 ? 10.715 8.856 12.729 1.00 96.31 520 LEU A CA 1
ATOM 4059 C C . LEU A 1 520 ? 11.472 8.548 14.034 1.00 96.31 520 LEU A C 1
ATOM 4061 O O . LEU A 1 520 ? 12.508 7.889 13.986 1.00 96.31 520 LEU A O 1
ATOM 4065 N N . ASP A 1 521 ? 10.990 9.020 15.184 1.00 97.38 521 ASP A N 1
ATOM 4066 C CA . ASP A 1 521 ? 11.545 8.685 16.498 1.00 97.38 521 ASP A CA 1
ATOM 4067 C C . ASP A 1 521 ? 11.011 7.315 16.956 1.00 97.38 521 ASP A C 1
ATOM 4069 O O . ASP A 1 521 ? 9.803 7.102 17.060 1.00 97.38 521 ASP A O 1
ATOM 4073 N N . GLU A 1 522 ? 11.915 6.384 17.269 1.00 96.75 522 GLU A N 1
ATOM 4074 C CA . GLU A 1 522 ? 11.601 5.009 17.703 1.00 96.75 522 GLU A CA 1
ATOM 4075 C C . GLU A 1 522 ? 10.722 4.937 18.965 1.00 96.75 522 GLU A C 1
ATOM 4077 O O . GLU A 1 522 ? 10.038 3.940 19.232 1.00 96.75 522 GLU A O 1
ATOM 4082 N N . THR A 1 523 ? 10.734 5.993 19.777 1.00 96.50 523 THR A N 1
ATOM 4083 C CA . THR A 1 523 ? 9.942 6.075 21.008 1.00 96.50 523 THR A CA 1
ATOM 4084 C C . THR A 1 523 ? 8.520 6.581 20.768 1.00 96.50 523 THR A C 1
ATOM 4086 O O . THR A 1 523 ? 7.660 6.418 21.637 1.00 96.50 523 THR A O 1
ATOM 4089 N N . THR A 1 524 ? 8.235 7.156 19.597 1.00 97.56 524 THR A N 1
ATOM 4090 C CA . THR A 1 524 ? 6.898 7.633 19.233 1.00 97.56 524 THR A CA 1
ATOM 4091 C C . THR A 1 524 ? 5.923 6.464 19.103 1.00 97.56 524 THR A C 1
ATOM 4093 O O . THR A 1 524 ? 6.237 5.401 18.560 1.00 97.56 524 THR A O 1
ATOM 4096 N N . ARG A 1 525 ? 4.708 6.653 19.625 1.00 96.44 525 ARG A N 1
ATOM 4097 C CA . ARG A 1 525 ? 3.589 5.702 19.495 1.00 96.44 525 ARG A CA 1
ATOM 4098 C C . ARG A 1 525 ? 2.392 6.293 18.761 1.00 96.44 525 ARG A C 1
ATOM 4100 O O . ARG A 1 525 ? 1.551 5.545 18.286 1.00 96.44 525 ARG A O 1
ATOM 4107 N N . VAL A 1 526 ? 2.335 7.616 18.625 1.00 97.94 526 VAL A N 1
ATOM 4108 C CA . VAL A 1 526 ? 1.292 8.323 17.877 1.00 97.94 526 VAL A CA 1
ATOM 4109 C C . VAL A 1 526 ? 1.965 9.354 16.976 1.00 97.94 526 VAL A C 1
ATOM 4111 O O . VAL A 1 526 ? 2.586 10.296 17.462 1.00 97.94 526 VAL A O 1
ATOM 4114 N N . GLY A 1 527 ? 1.881 9.135 15.666 1.00 98.06 527 GLY A N 1
ATOM 4115 C CA . GLY A 1 527 ? 2.449 10.016 14.653 1.00 98.06 527 GLY A CA 1
ATOM 4116 C C . GLY A 1 527 ? 1.496 11.128 14.211 1.00 98.06 527 GLY A C 1
ATOM 4117 O O . GLY A 1 527 ? 0.556 11.496 14.919 1.00 98.06 527 GLY A O 1
ATOM 4118 N N . ALA A 1 528 ? 1.741 11.654 13.014 1.00 98.00 528 ALA A N 1
ATOM 4119 C CA . ALA A 1 528 ? 0.912 12.681 12.398 1.00 98.00 528 ALA A CA 1
ATOM 4120 C C . ALA A 1 528 ? -0.263 12.055 11.627 1.00 98.00 528 ALA A C 1
ATOM 4122 O O . ALA A 1 528 ? -0.124 11.018 10.984 1.00 98.00 528 ALA A O 1
ATOM 4123 N N . HIS A 1 529 ? -1.418 12.715 11.646 1.00 98.38 529 HIS A N 1
ATOM 4124 C CA . HIS A 1 529 ? -2.530 12.409 10.747 1.00 98.38 529 HIS A CA 1
ATOM 4125 C C . HIS A 1 529 ? -2.140 12.746 9.310 1.00 98.38 529 HIS A C 1
ATOM 4127 O O . HIS A 1 529 ? -1.394 13.693 9.091 1.00 98.38 529 HIS A O 1
ATOM 4133 N N . ILE A 1 530 ? -2.714 12.054 8.324 1.00 97.06 530 ILE A N 1
ATOM 4134 C CA . ILE A 1 530 ? -2.324 12.196 6.909 1.00 97.06 530 ILE A CA 1
ATOM 4135 C C . ILE A 1 530 ? -2.400 13.637 6.372 1.00 97.06 530 ILE A C 1
ATOM 4137 O O . ILE A 1 530 ? -1.676 14.025 5.462 1.00 97.06 530 ILE A O 1
ATOM 4141 N N . SER A 1 531 ? -3.324 14.447 6.891 1.00 96.94 531 SER A N 1
ATOM 4142 C CA . SER A 1 531 ? -3.522 15.824 6.445 1.00 96.94 531 SER A CA 1
ATOM 4143 C C . SER A 1 531 ? -4.135 16.677 7.547 1.00 96.94 531 SER A C 1
ATOM 4145 O O . SER A 1 531 ? -4.906 16.181 8.372 1.00 96.94 531 SER A O 1
ATOM 4147 N N . ARG A 1 532 ? -3.873 17.987 7.497 1.00 96.94 532 ARG A N 1
ATOM 4148 C CA . ARG A 1 532 ? -4.506 18.981 8.376 1.00 96.94 532 ARG A CA 1
ATOM 4149 C C . ARG A 1 532 ? -6.031 18.889 8.349 1.00 96.94 532 ARG A C 1
ATOM 4151 O O . ARG A 1 532 ? -6.656 18.806 9.397 1.00 96.94 532 ARG A O 1
ATOM 4158 N N . LYS A 1 533 ? -6.616 18.816 7.149 1.00 97.81 533 LYS A N 1
ATOM 4159 C CA . LYS A 1 533 ? -8.069 18.701 6.962 1.00 97.81 533 LYS A CA 1
ATOM 4160 C C . LYS A 1 533 ? -8.642 17.456 7.648 1.00 97.81 533 LYS A C 1
ATOM 4162 O O . LYS A 1 533 ? -9.715 17.521 8.247 1.00 97.81 533 LYS A O 1
ATOM 4167 N N . HIS A 1 534 ? -7.949 16.320 7.543 1.00 98.19 534 HIS A N 1
ATOM 4168 C CA . HIS A 1 534 ? -8.375 15.084 8.202 1.00 98.19 534 HIS A CA 1
ATOM 4169 C C . HIS A 1 534 ? -8.298 15.216 9.726 1.00 98.19 534 HIS A C 1
ATOM 4171 O O . HIS A 1 534 ? -9.280 14.950 10.410 1.00 98.19 534 HIS A O 1
ATOM 4177 N N . MET A 1 535 ? -7.183 15.732 10.250 1.00 98.31 535 MET A N 1
ATOM 4178 C CA . MET A 1 535 ? -7.006 15.996 11.683 1.00 98.31 535 MET A CA 1
ATOM 4179 C C . MET A 1 535 ? -8.101 16.914 12.254 1.00 98.31 535 MET A C 1
ATOM 4181 O O . MET A 1 535 ? -8.676 16.619 13.298 1.00 98.31 535 MET A O 1
ATOM 4185 N N . GLU A 1 536 ? -8.426 18.004 11.555 1.00 98.56 536 GLU A N 1
ATOM 4186 C CA . GLU A 1 536 ? -9.493 18.938 11.938 1.00 98.56 536 GLU A CA 1
ATOM 4187 C C . GLU A 1 536 ? -10.876 18.273 11.919 1.00 98.56 536 GLU A C 1
ATOM 4189 O O . GLU A 1 536 ? -11.708 18.551 12.779 1.00 98.56 536 GLU A O 1
ATOM 4194 N N . THR A 1 537 ? -11.113 17.352 10.979 1.00 98.50 537 THR A N 1
ATOM 4195 C CA . THR A 1 537 ? -12.353 16.562 10.925 1.00 98.50 537 THR A CA 1
ATOM 4196 C C . THR A 1 537 ? -12.469 15.643 12.143 1.00 98.50 537 THR A C 1
ATOM 4198 O O . THR A 1 537 ? -13.515 15.615 12.790 1.00 98.50 537 THR A O 1
ATOM 4201 N N . VAL A 1 538 ? -11.389 14.944 12.508 1.00 98.62 538 VAL A N 1
ATOM 4202 C CA . VAL A 1 538 ? -11.346 14.100 13.715 1.00 98.62 538 VAL A CA 1
ATOM 4203 C C . VAL A 1 538 ? -11.580 14.944 14.972 1.00 98.62 538 VAL A C 1
ATOM 4205 O O . VAL A 1 538 ? -12.421 14.594 15.798 1.00 98.62 538 VAL A O 1
ATOM 4208 N N . LYS A 1 539 ? -10.904 16.095 15.095 1.00 98.75 539 LYS A N 1
ATOM 4209 C CA . LYS A 1 539 ? -11.100 17.026 16.216 1.00 98.75 539 LYS A CA 1
ATOM 4210 C C . LYS A 1 539 ? -12.545 17.513 16.309 1.00 98.75 539 LYS A C 1
ATOM 4212 O O . LYS A 1 539 ? -13.104 17.545 17.401 1.00 98.75 539 LYS A O 1
ATOM 4217 N N . LYS A 1 540 ? -13.169 17.825 15.172 1.00 98.69 540 LYS A N 1
ATOM 4218 C CA . LYS A 1 540 ? -14.575 18.225 15.124 1.00 98.69 540 LYS A CA 1
ATOM 4219 C C . LYS A 1 540 ? -15.509 17.130 15.650 1.00 98.69 540 LYS A C 1
ATOM 4221 O O . LYS A 1 540 ? -16.403 17.448 16.425 1.00 98.69 540 LYS A O 1
ATOM 4226 N N . TYR A 1 541 ? -15.292 15.861 15.297 1.00 98.69 541 TYR A N 1
ATOM 4227 C CA . TYR A 1 541 ? -16.083 14.753 15.855 1.00 98.69 541 TYR A CA 1
ATOM 4228 C C . TYR A 1 541 ? -15.983 14.671 17.384 1.00 98.69 541 TYR A C 1
ATOM 4230 O O . TYR A 1 541 ? -16.990 14.426 18.048 1.00 98.69 541 TYR A O 1
ATOM 4238 N N . ILE A 1 542 ? -14.787 14.891 17.939 1.00 98.81 542 ILE A N 1
ATOM 4239 C CA . ILE A 1 542 ? -14.563 14.919 19.391 1.00 98.81 542 ILE A CA 1
ATOM 4240 C C . ILE A 1 542 ? -15.340 16.081 20.023 1.00 98.81 542 ILE A C 1
ATOM 4242 O O . ILE A 1 542 ? -16.101 15.871 20.967 1.00 98.81 542 ILE A O 1
ATOM 4246 N N . ASP A 1 543 ? -15.201 17.290 19.475 1.00 98.69 543 ASP A N 1
ATOM 4247 C CA . ASP A 1 543 ? -15.845 18.499 20.005 1.00 98.69 543 ASP A CA 1
ATOM 4248 C C . ASP A 1 543 ? -17.371 18.432 19.940 1.00 98.69 543 ASP A C 1
ATOM 4250 O O . ASP A 1 543 ? -18.057 18.808 20.895 1.00 98.69 543 ASP A O 1
ATOM 4254 N N . ASP A 1 544 ? -17.909 17.914 18.835 1.00 98.69 544 ASP A N 1
ATOM 4255 C CA . ASP A 1 544 ? -19.344 17.726 18.651 1.00 98.69 544 ASP A CA 1
ATOM 4256 C C . ASP A 1 544 ? -19.888 16.686 19.643 1.00 98.69 544 ASP A C 1
ATOM 4258 O O . ASP A 1 544 ? -20.954 16.890 20.223 1.00 98.69 544 ASP A O 1
ATOM 4262 N N . ALA A 1 545 ? -19.157 15.590 19.886 1.00 98.69 545 ALA A N 1
ATOM 4263 C CA . ALA A 1 545 ? -19.558 14.571 20.854 1.00 98.69 545 ALA A CA 1
ATOM 4264 C C . ALA A 1 545 ? -19.585 15.120 22.287 1.00 98.69 545 ALA A C 1
ATOM 4266 O O . ALA A 1 545 ? -20.570 14.919 22.999 1.00 98.69 545 ALA A O 1
ATOM 4267 N N . VAL A 1 546 ? -18.545 15.856 22.694 1.00 98.69 546 VAL A N 1
ATOM 4268 C CA . VAL A 1 546 ? -18.491 16.511 24.012 1.00 98.69 546 VAL A CA 1
ATOM 4269 C C . VAL A 1 546 ? -19.621 17.532 24.152 1.00 98.69 546 VAL A C 1
ATOM 4271 O O . VAL A 1 546 ? -20.330 17.534 25.157 1.00 98.69 546 VAL A O 1
ATOM 4274 N N . SER A 1 547 ? -19.869 18.338 23.116 1.00 98.50 547 SER A N 1
ATOM 4275 C CA . SER A 1 547 ? -20.985 19.296 23.087 1.00 98.50 547 SER A CA 1
ATOM 4276 C C . SER A 1 547 ? -22.355 18.610 23.168 1.00 98.50 547 SER A C 1
ATOM 4278 O O . SER A 1 547 ? -23.285 19.150 23.762 1.00 98.50 547 SER A O 1
ATOM 4280 N N . ALA A 1 548 ? -22.481 17.398 22.619 1.00 98.12 548 ALA A N 1
ATOM 4281 C CA . ALA A 1 548 ? -23.679 16.565 22.714 1.00 98.12 548 ALA A CA 1
ATOM 4282 C C . ALA A 1 548 ? -23.810 15.815 24.057 1.00 98.12 548 ALA A C 1
ATOM 4284 O O . ALA A 1 548 ? -24.773 15.061 24.247 1.00 98.12 548 ALA A O 1
ATOM 4285 N N . GLY A 1 549 ? -22.876 16.009 24.993 1.00 98.38 549 GLY A N 1
ATOM 4286 C CA . GLY A 1 549 ? -22.907 15.446 26.343 1.00 98.38 549 GLY A CA 1
ATOM 4287 C C . GLY A 1 549 ? -22.128 14.143 26.525 1.00 98.38 549 GLY A C 1
ATOM 4288 O O . GLY A 1 549 ? -22.333 13.479 27.536 1.00 98.38 549 GLY A O 1
ATOM 4289 N N . ALA A 1 550 ? -21.262 13.759 25.581 1.00 98.62 550 ALA A N 1
ATOM 4290 C CA . ALA A 1 550 ? -20.279 12.707 25.836 1.00 98.62 550 ALA A CA 1
ATOM 4291 C C . ALA A 1 550 ? -19.262 13.190 26.877 1.00 98.62 550 ALA A C 1
ATOM 4293 O O . ALA A 1 550 ? -18.865 14.359 26.890 1.00 98.62 550 ALA A O 1
ATOM 4294 N N . ARG A 1 551 ? -18.783 12.283 27.723 1.00 98.56 551 ARG A N 1
ATOM 4295 C CA . ARG A 1 551 ? -17.728 12.594 28.686 1.00 98.56 551 ARG A CA 1
ATOM 4296 C C . ARG A 1 551 ? -16.360 12.385 28.048 1.00 98.56 551 ARG A C 1
ATOM 4298 O O . ARG A 1 551 ? -16.035 11.287 27.601 1.00 98.56 551 ARG A O 1
ATOM 4305 N N . LEU A 1 552 ? -15.529 13.426 28.075 1.00 98.69 552 LEU A N 1
ATOM 4306 C CA . LEU A 1 552 ? -14.117 13.330 27.711 1.00 98.69 552 LEU A CA 1
ATOM 4307 C C . LEU A 1 552 ? -13.327 12.684 28.856 1.00 98.69 552 LEU A C 1
ATOM 4309 O O . LEU A 1 552 ? -13.166 13.284 29.918 1.00 98.69 552 LEU A O 1
ATOM 4313 N N . VAL A 1 553 ? -12.842 11.457 28.651 1.00 98.69 553 VAL A N 1
ATOM 4314 C CA . VAL A 1 553 ? -12.023 10.743 29.645 1.00 98.69 553 VAL A CA 1
ATOM 4315 C C . VAL A 1 553 ? -10.579 11.252 29.613 1.00 98.69 553 VAL A C 1
ATOM 4317 O O . VAL A 1 553 ? -10.003 11.531 30.668 1.00 98.69 553 VAL A O 1
ATOM 4320 N N . CYS A 1 554 ? -9.997 11.383 28.416 1.00 98.62 554 CYS A N 1
ATOM 4321 C CA . CYS A 1 554 ? -8.683 11.989 28.181 1.00 98.62 554 CYS A CA 1
ATOM 4322 C C . CYS A 1 554 ? -8.434 12.294 26.690 1.00 98.62 554 CYS A C 1
ATOM 4324 O O . CYS A 1 554 ? -9.051 11.682 25.815 1.00 98.62 554 CYS A O 1
ATOM 4326 N N . GLY A 1 555 ? -7.470 13.185 26.425 1.00 98.25 555 GLY A N 1
ATOM 4327 C CA . GLY A 1 555 ? -6.895 13.450 25.102 1.00 98.25 555 GLY A CA 1
ATOM 4328 C C . GLY A 1 555 ? -7.800 14.222 24.139 1.00 98.25 555 GLY A C 1
ATOM 4329 O O . GLY A 1 555 ? -8.655 14.988 24.571 1.00 98.25 555 GLY A O 1
ATOM 4330 N N . GLY A 1 556 ? -7.594 14.051 22.828 1.00 97.69 556 GLY A N 1
ATOM 4331 C CA . GLY A 1 556 ? -8.308 14.816 21.795 1.00 97.69 556 GLY A CA 1
ATOM 4332 C C . GLY A 1 556 ? -7.797 16.248 21.599 1.00 97.69 556 GLY A C 1
ATOM 4333 O O . GLY A 1 556 ? -8.493 17.096 21.042 1.00 97.69 556 GLY A O 1
ATOM 4334 N N . GLU A 1 557 ? -6.581 16.528 22.050 1.00 97.56 557 GLU A N 1
ATOM 4335 C CA . GLU A 1 557 ? -5.940 17.840 21.991 1.00 97.56 557 GLU A CA 1
ATOM 4336 C C . GLU A 1 557 ? -5.013 17.926 20.777 1.00 97.56 557 GLU A C 1
ATOM 4338 O O . GLU A 1 557 ? -4.332 16.957 20.434 1.00 97.56 557 GLU A O 1
ATOM 4343 N N . MET A 1 558 ? -4.955 19.093 20.128 1.00 97.50 558 MET A N 1
ATOM 4344 C CA . MET A 1 558 ? -3.919 19.352 19.124 1.00 97.50 558 MET A CA 1
ATOM 4345 C C . MET A 1 558 ? -2.564 19.464 19.823 1.00 97.50 558 MET A C 1
ATOM 4347 O O . MET A 1 558 ? -2.427 20.210 20.792 1.00 97.50 558 MET A O 1
ATOM 4351 N N . VAL A 1 559 ? -1.566 18.735 19.326 1.00 97.44 559 VAL A N 1
ATOM 4352 C CA . VAL A 1 559 ? -0.235 18.662 19.942 1.00 97.44 559 VAL A CA 1
ATOM 4353 C C . VAL A 1 559 ? 0.766 19.430 19.085 1.00 97.44 559 VAL A C 1
ATOM 4355 O O . VAL A 1 559 ? 0.801 19.275 17.868 1.00 97.44 559 VAL A O 1
ATOM 4358 N N . SER A 1 560 ? 1.608 20.246 19.716 1.00 96.44 560 SER A N 1
ATOM 4359 C CA . SER A 1 560 ? 2.765 20.847 19.049 1.00 96.44 560 SER A CA 1
ATOM 4360 C C . SER A 1 560 ? 4.004 19.998 19.321 1.00 96.44 560 SER A C 1
ATOM 4362 O O . SER A 1 560 ? 4.344 19.754 20.480 1.00 96.44 560 SER A O 1
ATOM 4364 N N . VAL A 1 561 ? 4.672 19.533 18.266 1.00 97.44 561 VAL A N 1
ATOM 4365 C CA . VAL A 1 561 ? 5.911 18.749 18.359 1.00 97.44 561 VAL A CA 1
ATOM 4366 C C . VAL A 1 561 ? 7.090 19.668 18.053 1.00 97.44 561 VAL A C 1
ATOM 4368 O O . VAL A 1 561 ? 7.112 20.313 17.007 1.00 97.44 561 VAL A O 1
ATOM 4371 N N . ALA A 1 562 ? 8.070 19.730 18.956 1.00 95.56 562 ALA A N 1
ATOM 4372 C CA . ALA A 1 562 ? 9.223 20.620 18.822 1.00 95.56 562 ALA A CA 1
ATOM 4373 C C . ALA A 1 562 ? 9.995 20.369 17.511 1.00 95.56 562 ALA A C 1
ATOM 4375 O O . ALA A 1 562 ? 10.361 19.234 17.202 1.00 95.56 562 ALA A O 1
ATOM 4376 N N . GLY A 1 563 ? 10.241 21.432 16.742 1.00 95.00 563 GLY A N 1
ATOM 4377 C CA . GLY A 1 563 ? 10.868 21.384 15.417 1.00 95.00 563 GLY A CA 1
ATOM 4378 C C . GLY A 1 563 ? 9.947 20.912 14.282 1.00 95.00 563 GLY A C 1
ATOM 4379 O O . GLY A 1 563 ? 10.386 20.843 13.129 1.00 95.00 563 GLY A O 1
ATOM 4380 N N . LEU A 1 564 ? 8.692 20.575 14.592 1.00 96.44 564 LEU A N 1
ATOM 4381 C CA . LEU A 1 564 ? 7.665 20.056 13.686 1.00 96.44 564 LEU A CA 1
ATOM 4382 C C . LEU A 1 564 ? 6.296 20.704 13.959 1.00 96.44 564 LEU A C 1
ATOM 4384 O O . LEU A 1 564 ? 5.253 20.090 13.744 1.00 96.44 564 LEU A O 1
ATOM 4388 N N . GLU A 1 565 ? 6.282 21.964 14.395 1.00 96.56 565 GLU A N 1
ATOM 4389 C CA . GLU A 1 565 ? 5.091 22.688 14.869 1.00 96.56 565 GLU A CA 1
ATOM 4390 C C . GLU A 1 565 ? 3.997 22.827 13.794 1.00 96.56 565 GLU A C 1
ATOM 4392 O O . GLU A 1 565 ? 2.827 23.044 14.101 1.00 96.56 565 GLU A O 1
ATOM 4397 N N . ASN A 1 566 ? 4.368 22.690 12.519 1.00 95.50 566 ASN A N 1
ATOM 4398 C CA . ASN A 1 566 ? 3.452 22.760 11.381 1.00 95.50 566 ASN A CA 1
ATOM 4399 C C . ASN A 1 566 ? 2.846 21.402 10.977 1.00 95.50 566 ASN A C 1
ATOM 4401 O O . ASN A 1 566 ? 1.969 21.378 10.105 1.00 95.50 566 ASN A O 1
ATOM 4405 N N . GLY A 1 567 ? 3.297 20.297 11.583 1.00 96.75 567 GLY A N 1
ATOM 4406 C CA . GLY A 1 567 ? 2.770 18.953 11.349 1.00 96.75 567 GLY A CA 1
ATOM 4407 C C . GLY A 1 567 ? 1.367 18.736 11.923 1.00 96.75 567 GLY A C 1
ATOM 4408 O O . GLY A 1 567 ? 0.780 19.617 12.553 1.00 96.75 567 GLY A O 1
ATOM 4409 N N . PHE A 1 568 ? 0.795 17.561 11.658 1.00 98.00 568 PHE A N 1
ATOM 4410 C CA . PHE A 1 568 ? -0.626 17.285 11.908 1.00 98.00 568 PHE A CA 1
ATOM 4411 C C . PHE A 1 568 ? -0.831 16.335 13.096 1.00 98.00 568 PHE A C 1
ATOM 4413 O O . PHE A 1 568 ? -1.214 15.178 12.926 1.00 98.00 568 PHE A O 1
ATOM 4420 N N . TYR A 1 569 ? -0.568 16.811 14.312 1.00 98.50 569 TYR A N 1
ATOM 4421 C CA . TYR A 1 569 ? -0.604 15.982 15.519 1.00 98.50 569 TYR A CA 1
ATOM 4422 C C . TYR A 1 569 ? -1.852 16.223 16.374 1.00 98.50 569 TYR A C 1
ATOM 4424 O O . TYR A 1 569 ? -2.178 17.353 16.742 1.00 98.50 569 TYR A O 1
ATOM 4432 N N . LEU A 1 570 ? -2.510 15.128 16.747 1.00 98.44 570 LEU A N 1
ATOM 4433 C CA . LEU A 1 570 ? -3.661 15.100 17.645 1.00 98.44 570 LEU A CA 1
ATOM 4434 C C . LEU A 1 570 ? -3.465 13.949 18.635 1.00 98.44 570 LEU A C 1
ATOM 4436 O O . LEU A 1 570 ? -3.106 12.843 18.222 1.00 98.44 570 LEU A O 1
ATOM 4440 N N . SER A 1 571 ? -3.672 14.202 19.926 1.00 98.44 571 SER A N 1
ATOM 4441 C CA . SER A 1 571 ? -3.559 13.160 20.947 1.00 98.44 571 SER A CA 1
ATOM 4442 C C . SER A 1 571 ? -4.721 12.159 20.858 1.00 98.44 571 SER A C 1
ATOM 4444 O O . SER A 1 571 ? -5.845 12.560 20.535 1.00 98.44 571 SER A O 1
ATOM 4446 N N . PRO A 1 572 ? -4.491 10.861 21.147 1.00 98.38 572 PRO A N 1
ATOM 4447 C CA . PRO A 1 572 ? -5.559 9.866 21.177 1.00 98.38 572 PRO A CA 1
ATOM 4448 C C . PRO A 1 572 ? -6.649 10.255 22.171 1.00 98.38 572 PRO A C 1
ATOM 4450 O O . PRO A 1 572 ? -6.348 10.734 23.261 1.00 98.38 572 PRO A O 1
ATOM 4453 N N . CYS A 1 573 ? -7.906 10.039 21.807 1.00 98.69 573 CYS A N 1
ATOM 4454 C CA . CYS A 1 573 ? -9.061 10.454 22.585 1.00 98.69 573 CYS A CA 1
ATOM 4455 C C . CYS A 1 573 ? -9.858 9.244 23.076 1.00 98.69 573 CYS A C 1
ATOM 4457 O O . CYS A 1 573 ? -10.105 8.301 22.321 1.00 98.69 573 CYS A O 1
ATOM 4459 N N . VAL A 1 574 ? -10.295 9.300 24.333 1.00 98.88 574 VAL A N 1
ATOM 4460 C CA . VAL A 1 574 ? -11.241 8.343 24.915 1.00 98.88 574 VAL A CA 1
ATOM 4461 C C . VAL A 1 574 ? -12.495 9.100 25.333 1.00 98.88 574 VAL A C 1
ATOM 4463 O O . VAL A 1 574 ? -12.425 10.047 26.123 1.00 98.88 574 VAL A O 1
ATOM 4466 N N . LEU A 1 575 ? -13.641 8.662 24.816 1.00 98.88 575 LEU A N 1
ATOM 4467 C CA . LEU A 1 575 ? -14.956 9.202 25.145 1.00 98.88 575 LEU A CA 1
ATOM 4468 C C . LEU A 1 575 ? -15.821 8.124 25.807 1.00 98.88 575 LEU A C 1
ATOM 4470 O O . LEU A 1 575 ? -15.823 6.969 25.381 1.00 98.88 575 LEU A O 1
ATOM 4474 N N . SER A 1 576 ? -16.584 8.513 26.825 1.00 98.44 576 SER A N 1
ATOM 4475 C CA . SER A 1 576 ? -17.606 7.679 27.470 1.00 98.44 576 SER A CA 1
ATOM 4476 C C . SER A 1 576 ? -18.972 8.368 27.442 1.00 98.44 576 SER A C 1
ATOM 4478 O O . SER A 1 576 ? -19.113 9.473 26.915 1.00 98.44 576 SER A O 1
ATOM 4480 N N . ASP A 1 577 ? -19.986 7.710 28.008 1.00 97.69 577 ASP A N 1
ATOM 4481 C CA . ASP A 1 577 ? -21.369 8.209 28.060 1.00 97.69 577 ASP A CA 1
ATOM 4482 C C . ASP A 1 577 ? -21.963 8.449 26.658 1.00 97.69 577 ASP A C 1
ATOM 4484 O O . ASP A 1 577 ? -22.684 9.412 26.389 1.00 97.69 577 ASP A O 1
ATOM 4488 N N . ILE A 1 578 ? -21.629 7.540 25.737 1.00 98.44 578 ILE A N 1
ATOM 4489 C CA . ILE A 1 578 ? -22.002 7.621 24.326 1.00 98.44 578 ILE A CA 1
ATOM 4490 C C . ILE A 1 578 ? -23.446 7.178 24.125 1.00 98.44 578 ILE A C 1
ATOM 4492 O O . ILE A 1 578 ? -23.831 6.060 24.470 1.00 98.44 578 ILE A O 1
ATOM 4496 N N . ARG A 1 579 ? -24.234 8.044 23.487 1.00 96.88 579 ARG A N 1
ATOM 4497 C CA . ARG A 1 579 ? -25.625 7.767 23.126 1.00 96.88 579 ARG A CA 1
ATOM 4498 C C . ARG A 1 579 ? -25.781 7.501 21.630 1.00 96.88 579 ARG A C 1
ATOM 4500 O O . ARG A 1 579 ? -24.999 7.979 20.810 1.00 96.88 579 ARG A O 1
ATOM 4507 N N . LYS A 1 580 ? -26.839 6.769 21.266 1.00 96.25 580 LYS A N 1
ATOM 4508 C CA . LYS A 1 580 ? -27.117 6.337 19.882 1.00 96.25 580 LYS A CA 1
ATOM 4509 C C . LYS A 1 580 ? -27.415 7.482 18.903 1.00 96.25 580 LYS A C 1
ATOM 4511 O O . LYS A 1 580 ? -27.309 7.269 17.694 1.00 96.25 580 LYS A O 1
ATOM 4516 N N . ASP A 1 581 ? -27.823 8.645 19.415 1.00 95.69 581 ASP A N 1
ATOM 4517 C CA . ASP A 1 581 ? -28.103 9.872 18.657 1.00 95.69 581 ASP A CA 1
ATOM 4518 C C . ASP A 1 581 ? -26.837 10.672 18.311 1.00 95.69 581 ASP A C 1
ATOM 4520 O O . ASP A 1 581 ? -26.884 11.541 17.442 1.00 95.69 581 ASP A O 1
ATOM 4524 N N . MET A 1 582 ? -25.697 10.380 18.946 1.00 98.12 582 MET A N 1
ATOM 4525 C CA . MET A 1 582 ? -24.443 11.075 18.661 1.00 98.12 582 MET A CA 1
ATOM 4526 C C . MET A 1 582 ? -23.854 10.629 17.320 1.00 98.12 582 MET A C 1
ATOM 4528 O O . MET A 1 582 ? -23.766 9.432 17.036 1.00 98.12 582 MET A O 1
ATOM 4532 N N . ALA A 1 583 ? -23.344 11.579 16.531 1.00 97.69 583 ALA A N 1
ATOM 4533 C CA . ALA A 1 583 ? -22.704 11.289 15.245 1.00 97.69 583 ALA A CA 1
ATOM 4534 C C . ALA A 1 583 ? -21.567 10.261 15.385 1.00 97.69 583 ALA A C 1
ATOM 4536 O O . ALA A 1 583 ? -21.506 9.300 14.624 1.00 97.69 583 ALA A O 1
ATOM 4537 N N . VAL A 1 584 ? -20.738 10.383 16.429 1.00 98.00 584 VAL A N 1
ATOM 4538 C CA . VAL A 1 584 ? -19.639 9.444 16.710 1.00 98.00 584 VAL A CA 1
ATOM 4539 C C . VAL A 1 584 ? -20.097 7.999 16.922 1.00 98.00 584 VAL A C 1
ATOM 4541 O O . VAL A 1 584 ? -19.319 7.090 16.655 1.00 98.00 584 VAL A O 1
ATOM 4544 N N . TYR A 1 585 ? -21.343 7.742 17.337 1.00 98.19 585 TYR A N 1
ATOM 4545 C CA . TYR A 1 585 ? -21.872 6.378 17.450 1.00 98.19 585 TYR A CA 1
ATOM 4546 C C . TYR A 1 585 ? -22.139 5.749 16.072 1.00 98.19 585 TYR A C 1
ATOM 4548 O O . TYR A 1 585 ? -21.920 4.551 15.878 1.00 98.19 585 TYR A O 1
ATOM 4556 N N . ARG A 1 586 ? -22.597 6.553 15.104 1.00 96.19 586 ARG A N 1
ATOM 4557 C CA . ARG A 1 586 ? -23.079 6.103 13.786 1.00 96.19 586 ARG A CA 1
ATOM 4558 C C . ARG A 1 586 ? -22.026 6.194 12.687 1.00 96.19 586 ARG A C 1
ATOM 4560 O O . ARG A 1 586 ? -21.994 5.342 11.802 1.00 96.19 586 ARG A O 1
ATOM 4567 N N . GLU A 1 587 ? -21.197 7.227 12.731 1.00 96.88 587 GLU A N 1
ATOM 4568 C CA . GLU A 1 587 ? -20.302 7.610 11.645 1.00 96.88 587 GLU A CA 1
ATOM 4569 C C . GLU A 1 587 ? -18.864 7.139 11.886 1.00 96.88 587 GLU A C 1
ATOM 4571 O O . GLU A 1 587 ? -18.381 7.027 13.020 1.00 96.88 587 GLU A O 1
ATOM 4576 N N . GLU A 1 588 ? -18.164 6.847 10.793 1.00 96.62 588 GLU A N 1
ATOM 4577 C CA . GLU A 1 588 ? -16.739 6.529 10.806 1.00 96.62 588 GLU A CA 1
ATOM 4578 C C . GLU A 1 588 ? -15.931 7.814 11.048 1.00 96.62 588 GLU A C 1
ATOM 4580 O O . GLU A 1 588 ? -15.958 8.734 10.236 1.00 96.62 588 GLU A O 1
ATOM 4585 N N . ILE A 1 589 ? -15.206 7.868 12.171 1.00 97.69 589 ILE A N 1
ATOM 4586 C CA . ILE A 1 589 ? -14.347 9.010 12.539 1.00 97.69 589 ILE A CA 1
ATOM 4587 C C . ILE A 1 589 ? -13.006 8.931 11.794 1.00 97.69 589 ILE A C 1
ATOM 4589 O O . ILE A 1 589 ? -12.449 9.948 11.385 1.00 97.69 589 ILE A O 1
ATOM 4593 N N . PHE A 1 590 ? -12.497 7.705 11.621 1.00 97.62 590 PHE A N 1
ATOM 4594 C CA . PHE A 1 590 ? -11.222 7.394 10.968 1.00 97.62 590 PHE A CA 1
ATOM 4595 C C . PHE A 1 590 ? -10.008 8.108 11.595 1.00 97.62 590 PHE A C 1
ATOM 4597 O O . PHE A 1 590 ? -9.107 8.578 10.902 1.00 97.62 590 PHE A O 1
ATOM 4604 N N . GLY A 1 591 ? -10.002 8.202 12.924 1.00 97.69 591 GLY A N 1
ATOM 4605 C CA . GLY A 1 591 ? -8.927 8.771 13.734 1.00 97.69 591 GLY A CA 1
ATOM 4606 C C . GLY A 1 591 ? -8.857 8.091 15.101 1.00 97.69 591 GLY A C 1
ATOM 4607 O O . GLY A 1 591 ? -9.694 7.241 15.414 1.00 97.69 591 GLY A O 1
ATOM 4608 N N . ALA A 1 592 ? -7.864 8.457 15.911 1.00 97.44 592 ALA A N 1
ATOM 4609 C CA . ALA A 1 592 ? -7.575 7.851 17.212 1.00 97.44 592 ALA A CA 1
ATOM 4610 C C . ALA A 1 592 ? -8.607 8.256 18.283 1.00 97.44 592 ALA A C 1
ATOM 4612 O O . ALA A 1 592 ? -8.285 8.982 19.220 1.00 97.44 592 ALA A O 1
ATOM 4613 N N . VAL A 1 593 ? -9.857 7.814 18.126 1.00 98.50 593 VAL A N 1
ATOM 4614 C CA . VAL A 1 593 ? -10.984 8.120 19.018 1.00 98.50 593 VAL A CA 1
ATOM 4615 C C . VAL A 1 593 ? -11.701 6.828 19.395 1.00 98.50 593 VAL A C 1
ATOM 4617 O O . VAL A 1 593 ? -12.339 6.196 18.552 1.00 98.50 593 VAL A O 1
ATOM 4620 N N . LEU A 1 594 ? -11.606 6.464 20.672 1.00 98.50 594 LEU A N 1
ATOM 4621 C CA . LEU A 1 594 ? -12.191 5.260 21.253 1.00 98.50 594 LEU A CA 1
ATOM 4622 C C . LEU A 1 594 ? -13.468 5.617 22.020 1.00 98.50 594 LEU A C 1
ATOM 4624 O O . LEU A 1 594 ? -13.457 6.506 22.874 1.00 98.50 594 LEU A O 1
ATOM 4628 N N . LEU A 1 595 ? -14.560 4.908 21.731 1.00 98.75 595 LEU A N 1
ATOM 4629 C CA . LEU A 1 595 ? -15.856 5.076 22.389 1.00 98.75 595 LEU A CA 1
ATOM 4630 C C . LEU A 1 595 ? -16.105 3.927 23.365 1.00 98.75 595 LEU A C 1
ATOM 4632 O O . LEU A 1 595 ? -16.212 2.781 22.935 1.00 98.75 595 LEU A O 1
ATOM 4636 N N . VAL A 1 596 ? -16.234 4.225 24.657 1.00 98.75 596 VAL A N 1
ATOM 4637 C CA . VAL A 1 596 ? -16.609 3.235 25.677 1.00 98.75 596 VAL A CA 1
ATOM 4638 C C . VAL A 1 596 ? -18.127 3.210 25.818 1.00 98.75 596 VAL A C 1
ATOM 4640 O O . VAL A 1 596 ? -18.742 4.220 26.171 1.00 98.75 596 VAL A O 1
ATOM 4643 N N . ILE A 1 597 ? -18.731 2.055 25.542 1.00 98.69 597 ILE A N 1
ATOM 4644 C CA . ILE A 1 597 ? -20.181 1.846 25.593 1.00 98.69 597 ILE A CA 1
ATOM 4645 C C . ILE A 1 597 ? -20.465 0.652 26.516 1.00 98.69 597 ILE A C 1
ATOM 4647 O O . ILE A 1 597 ? -20.083 -0.470 26.188 1.00 98.69 597 ILE A O 1
ATOM 4651 N N . PRO A 1 598 ? -21.111 0.853 27.672 1.00 98.50 598 PRO A N 1
ATOM 4652 C CA . PRO A 1 598 ? -21.417 -0.249 28.572 1.00 98.50 598 PRO A CA 1
ATOM 4653 C C . PRO A 1 598 ? -22.572 -1.118 28.050 1.00 98.50 598 PRO A C 1
ATOM 4655 O O . PRO A 1 598 ? -23.488 -0.596 27.414 1.00 98.50 598 PRO A O 1
ATOM 4658 N N . PHE A 1 599 ? -22.552 -2.412 28.374 1.00 98.56 599 PHE A N 1
ATOM 4659 C CA . PHE A 1 599 ? -23.661 -3.353 28.149 1.00 98.56 599 PHE A CA 1
ATOM 4660 C C . PHE A 1 599 ? -23.861 -4.274 29.364 1.00 98.56 599 PHE A C 1
ATOM 4662 O O . PHE A 1 599 ? -22.942 -4.431 30.169 1.00 98.56 599 PHE A O 1
ATOM 4669 N N . ASP A 1 600 ? -25.044 -4.877 29.491 1.00 98.25 600 ASP A N 1
ATOM 4670 C CA . ASP A 1 600 ? -25.415 -5.763 30.607 1.00 98.25 600 ASP A CA 1
ATOM 4671 C C . ASP A 1 600 ? -25.609 -7.233 30.197 1.00 98.25 600 ASP A C 1
ATOM 4673 O O . ASP A 1 600 ? -25.562 -8.117 31.045 1.00 98.25 600 ASP A O 1
ATOM 4677 N N . SER A 1 601 ? -25.863 -7.518 28.916 1.00 98.31 601 SER A N 1
ATOM 4678 C CA . SER A 1 601 ? -26.059 -8.890 28.422 1.00 98.31 601 SER A CA 1
ATOM 4679 C C . SER A 1 601 ? -25.436 -9.110 27.046 1.00 98.31 601 SER A C 1
ATOM 4681 O O . SER A 1 601 ? -25.250 -8.164 26.279 1.00 98.31 601 SER A O 1
ATOM 4683 N N . GLU A 1 602 ? -25.156 -10.370 26.712 1.00 98.00 602 GLU A N 1
ATOM 4684 C CA . GLU A 1 602 ? -24.648 -10.766 25.393 1.00 98.00 602 GLU A CA 1
ATOM 4685 C C . GLU A 1 602 ? -25.566 -10.297 24.252 1.00 98.00 602 GLU A C 1
ATOM 4687 O O . GLU A 1 602 ? -25.094 -9.682 23.293 1.00 98.00 602 GLU A O 1
ATOM 4692 N N . ASP A 1 603 ? -26.880 -10.503 24.387 1.00 98.44 603 ASP A N 1
ATOM 4693 C CA . ASP A 1 603 ? -27.874 -10.076 23.394 1.00 98.44 603 ASP A CA 1
ATOM 4694 C C . ASP A 1 603 ? -27.834 -8.558 23.161 1.00 98.44 603 ASP A C 1
ATOM 4696 O O . ASP A 1 603 ? -27.922 -8.081 22.023 1.00 98.44 603 ASP A O 1
ATOM 4700 N N . GLU A 1 604 ? -27.664 -7.776 24.231 1.00 98.25 604 GLU A N 1
ATOM 4701 C CA . GLU A 1 604 ? -27.506 -6.327 24.129 1.00 98.25 604 GLU A CA 1
ATOM 4702 C C . GLU A 1 604 ? -26.200 -5.957 23.413 1.00 98.25 604 GLU A C 1
ATOM 4704 O O . GLU A 1 604 ? -26.221 -5.117 22.509 1.00 98.25 604 GLU A O 1
ATOM 4709 N N . ALA A 1 605 ? -25.080 -6.596 23.761 1.00 98.06 605 ALA A N 1
ATOM 4710 C CA . ALA A 1 605 ? -23.788 -6.347 23.126 1.00 98.06 605 ALA A CA 1
ATOM 4711 C C . ALA A 1 605 ? -23.839 -6.615 21.615 1.00 98.06 605 ALA A C 1
ATOM 4713 O O . ALA A 1 605 ? -23.418 -5.773 20.816 1.00 98.06 605 ALA A O 1
ATOM 4714 N N . VAL A 1 606 ? -24.416 -7.751 21.214 1.00 98.06 606 VAL A N 1
ATOM 4715 C CA . VAL A 1 606 ? -24.602 -8.134 19.806 1.00 98.06 606 VAL A CA 1
ATOM 4716 C C . VAL A 1 606 ? -25.523 -7.141 19.094 1.00 98.06 606 VAL A C 1
ATOM 4718 O O . VAL A 1 606 ? -25.234 -6.719 17.971 1.00 98.06 606 VAL A O 1
ATOM 4721 N N . SER A 1 607 ? -26.606 -6.711 19.748 1.00 98.19 607 SER A N 1
ATOM 4722 C CA . SER A 1 607 ? -27.527 -5.704 19.212 1.00 98.19 607 SER A CA 1
ATOM 4723 C C . SER A 1 607 ? -26.833 -4.357 18.974 1.00 98.19 607 SER A C 1
ATOM 4725 O O . SER A 1 607 ? -26.957 -3.777 17.895 1.00 98.19 607 SER A O 1
ATOM 4727 N N . ILE A 1 608 ? -26.033 -3.874 19.931 1.00 97.88 608 ILE A N 1
ATOM 4728 C CA . ILE A 1 608 ? -25.261 -2.626 19.803 1.00 97.88 608 ILE A CA 1
ATOM 4729 C C . ILE A 1 608 ? -24.191 -2.739 18.708 1.00 97.88 608 ILE A C 1
ATOM 4731 O O . ILE A 1 608 ? -23.992 -1.788 17.940 1.00 97.88 608 ILE A O 1
ATOM 4735 N N . ALA A 1 609 ? -23.498 -3.879 18.629 1.00 97.69 609 ALA A N 1
ATOM 4736 C CA . ALA A 1 609 ? -22.471 -4.123 17.621 1.00 97.69 609 ALA A CA 1
ATOM 4737 C C . ALA A 1 609 ? -23.060 -4.089 16.203 1.00 97.69 609 ALA A C 1
ATOM 4739 O O . ALA A 1 609 ? -22.521 -3.410 15.328 1.00 97.69 609 ALA A O 1
ATOM 4740 N N . ASN A 1 610 ? -24.216 -4.728 16.010 1.00 97.44 610 ASN A N 1
ATOM 4741 C CA . ASN A 1 610 ? -24.926 -4.774 14.732 1.00 97.44 610 ASN A CA 1
ATOM 4742 C C . ASN A 1 610 ? -25.725 -3.496 14.410 1.00 97.44 610 ASN A C 1
ATOM 4744 O O . ASN A 1 610 ? -26.212 -3.355 13.289 1.00 97.44 610 ASN A O 1
ATOM 4748 N N . ASP A 1 611 ? -25.844 -2.538 15.339 1.00 97.31 611 ASP A N 1
ATOM 4749 C CA . ASP A 1 611 ? -26.518 -1.251 15.112 1.00 97.31 611 ASP A CA 1
ATOM 4750 C C . ASP A 1 611 ? -25.641 -0.293 14.273 1.00 97.31 611 ASP A C 1
ATOM 4752 O O . ASP A 1 611 ? -25.093 0.713 14.747 1.00 97.31 611 ASP A O 1
ATOM 4756 N N . THR A 1 612 ? -25.431 -0.649 13.006 1.00 95.50 612 THR A N 1
ATOM 4757 C CA . THR A 1 612 ? -24.626 0.080 12.019 1.00 95.50 612 THR A CA 1
ATOM 4758 C C . THR A 1 612 ? -25.051 -0.286 10.592 1.00 95.50 612 THR A C 1
ATOM 4760 O O . THR A 1 612 ? -25.629 -1.337 10.343 1.00 95.50 612 THR A O 1
ATOM 4763 N N . THR A 1 613 ? -24.765 0.590 9.628 1.00 93.69 613 THR A N 1
ATOM 4764 C CA . THR A 1 613 ? -24.967 0.309 8.190 1.00 93.69 613 THR A CA 1
ATOM 4765 C C . THR A 1 613 ? -23.721 -0.283 7.519 1.00 93.69 613 THR A C 1
ATOM 4767 O O . THR A 1 613 ? -23.709 -0.506 6.309 1.00 93.69 613 THR A O 1
ATOM 4770 N N . MET A 1 614 ? -22.662 -0.507 8.299 1.00 94.94 614 MET A N 1
ATOM 4771 C CA . MET A 1 614 ? -21.365 -1.039 7.874 1.00 94.94 614 MET A CA 1
ATOM 4772 C C . MET A 1 614 ? -21.163 -2.448 8.452 1.00 94.94 614 MET A C 1
ATOM 4774 O O . MET A 1 614 ? -21.879 -2.842 9.363 1.00 94.94 614 MET A O 1
ATOM 4778 N N . GLY A 1 615 ? -20.179 -3.210 7.968 1.00 93.50 615 GLY A N 1
ATOM 4779 C CA . GLY A 1 615 ? -19.976 -4.591 8.431 1.00 93.50 615 GLY A CA 1
ATOM 4780 C C . GLY A 1 615 ? -18.610 -5.159 8.071 1.00 93.50 615 GLY A C 1
ATOM 4781 O O . GLY A 1 615 ? -18.537 -6.170 7.383 1.00 93.50 615 GLY A O 1
ATOM 4782 N N . LEU A 1 616 ? -17.536 -4.466 8.467 1.00 96.12 616 LEU A N 1
ATOM 4783 C CA . LEU A 1 616 ? -16.175 -4.838 8.072 1.00 96.12 616 LEU A CA 1
ATOM 4784 C C . LEU A 1 616 ? -15.490 -5.796 9.056 1.00 96.12 616 LEU A C 1
ATOM 4786 O O . LEU A 1 616 ? -14.888 -6.773 8.626 1.00 96.12 616 LEU A O 1
ATOM 4790 N N . ALA A 1 617 ? -15.548 -5.515 10.361 1.00 97.12 617 ALA A N 1
ATOM 4791 C CA . ALA A 1 617 ? -14.899 -6.337 11.380 1.00 97.12 617 ALA A CA 1
ATOM 4792 C C . ALA A 1 617 ? -15.605 -6.245 12.743 1.00 97.12 617 ALA A C 1
ATOM 4794 O O . ALA A 1 617 ? -16.351 -5.302 13.016 1.00 97.12 617 ALA A O 1
ATOM 4795 N N . ALA A 1 618 ? -15.313 -7.215 13.606 1.00 97.12 618 ALA A N 1
ATOM 4796 C CA . ALA A 1 618 ? -15.604 -7.201 15.034 1.00 97.12 618 ALA A CA 1
ATOM 4797 C C . ALA A 1 618 ? -14.521 -8.000 15.779 1.00 97.12 618 ALA A C 1
ATOM 4799 O O . ALA A 1 618 ? -13.858 -8.847 15.178 1.00 97.12 618 ALA A O 1
ATOM 4800 N N . GLY A 1 619 ? -14.340 -7.739 17.072 1.00 97.25 619 GLY A N 1
ATOM 4801 C CA . GLY A 1 619 ? -13.464 -8.519 17.948 1.00 97.25 619 GLY A CA 1
ATOM 4802 C C . GLY A 1 619 ? -14.121 -8.781 19.300 1.00 97.25 619 GLY A C 1
ATOM 4803 O O . GLY A 1 619 ? -14.997 -8.023 19.716 1.00 97.25 619 GLY A O 1
ATOM 4804 N N . LEU A 1 620 ? -13.717 -9.860 19.969 1.00 97.44 620 LEU A N 1
ATOM 4805 C CA . LEU A 1 620 ? -14.279 -10.291 21.248 1.00 97.44 620 LEU A CA 1
ATOM 4806 C C . LEU A 1 620 ? -13.150 -10.653 22.225 1.00 97.44 620 LEU A C 1
ATOM 4808 O O . LEU A 1 620 ? -12.174 -11.288 21.829 1.00 97.44 620 LEU A O 1
ATOM 4812 N N . PHE A 1 621 ? -13.305 -10.264 23.490 1.00 98.19 621 PHE A N 1
ATOM 4813 C CA . PHE A 1 621 ? -12.487 -10.686 24.627 1.00 98.19 621 PHE A CA 1
ATOM 4814 C C . PHE A 1 621 ? -13.392 -11.397 25.644 1.00 98.19 621 PHE A C 1
ATOM 4816 O O . PHE A 1 621 ? -14.295 -10.772 26.198 1.00 98.19 621 PHE A O 1
ATOM 4823 N N . THR A 1 622 ? -13.148 -12.692 25.847 1.00 97.38 622 THR A N 1
ATOM 4824 C CA . THR A 1 622 ? -13.829 -13.621 26.776 1.00 97.38 622 THR A CA 1
ATOM 4825 C C . THR A 1 622 ? -12.952 -14.888 26.914 1.00 97.38 622 THR A C 1
ATOM 4827 O O . THR A 1 622 ? -11.957 -14.982 26.181 1.00 97.38 622 THR A O 1
ATOM 4830 N N . LYS A 1 623 ? -13.220 -15.809 27.851 1.00 93.44 623 LYS A N 1
ATOM 4831 C CA . LYS A 1 623 ? -12.363 -16.990 28.114 1.00 93.44 623 LYS A CA 1
ATOM 4832 C C . LYS A 1 623 ? -12.757 -18.262 27.373 1.00 93.44 623 LYS A C 1
ATOM 4834 O O . LYS A 1 623 ? -13.960 -18.491 27.135 1.00 93.44 623 LYS A O 1
#

Secondary structure (DSSP, 8-state):
--TTTSTT--TT-EEEEE-S--S-HHHHHHHHHHTSSEEEEEEE-GGG-EEEEETTEEEEE-HHHHHHHH--SEEEEEEE-S-HHHHHHHHHHHHHTTTPPB-TT--TTSB-TTS-B-B-HHHHHHHHTTTT--PPPEE---B-TTSPBPHHHHHHHHTTT----TT-EE--HHHHTT-TTEEEEEEEE-S-----HHHHSS-SEEETTEEE--SSSPEE--B-TTT--BSTT--SS---EEPPPHHHHHHHHHHHHHHHHHHHHS-HHHHHHHHHHHHHHHHHTHHHHHHHHHHHH---HHHHHHHHHHHHHHHHHHHHHGGG----EEE--TT-EEE------SEEEEE--SSSHHHHHHHHHHHHHHTT-EEEEE--TTS-HHHHHHHHHHHHTTPPTTSEEE---SHHHHHHHHH-TTEEEEEEES-HHHHHHHHHHHHHSS---EEEE-----EEEE-TTS-HHHHHHHHHHHHHGGGG--TT---EEEEEGGGHHHHHHHHHHHHHT--B--TTSTT-SB---S-HHHHHHHHHHHHHHHHTT-EEEE---B-PPTT-TTS--B--EEEES--TTSHHHHS---SSEEEEEEESSHHHHHHHHH-SS--S-EEEE--

pLDDT: mean 91.06, std 11.18, range [39.72, 98.88]

Organism: Angiostrongylus costaricensis (NCBI:txid334426)

Foldseek 3Di:
DACVVCVQPAQLWKKWFFDPDDPDPVQVLQCQFPVGRTFAMWGQAPPRWTWFADQAAIATGGPVVVCVVVVGQKMWTWDFQDDNVLSNQLRVQRVVRHPHHAQLQQDLVCAHLVGGRHDHGFSSNCVSCPVNFDFAWDFGGQDGPVGHGDPVQVVSQVVSVHDRRGRHTGGGSVRRCPGPSIHTDDMARDDQPQVDLQQLQPALWAAQRHGDADDPADWDWAAFQQQRDTSPSHPDPPSTGGFQALVSLVRLLVLQQVLLVVLQPDDLLVLLQLLLLLLVSLVVNLQVLLVLLCRLFFAASVLSSVLSNLLSVLSNCLSPCLVVQDKDWDDDPPVDTDIDHQAQQEEEEEEEERLSQQNSLSNPVSNNSSRSYAYEYEYASLRSRSLSVSSVSSVNSPNGGSSYIYGYDDPNSVLSNLQPPRHQAYEYEEAPVVVVVSCVSNVPHHVHHYHYHYAAQAAEEEDPAFDLVVLLVVLQCLQCRSQNLDRSRRQHYEYAPVCQVVNLVVNLVVLVVADEERSHDPRHSHTFGSDQVLLVLLLVLVVQQVVVPWDWSDWSDFDQYVVSRSHHTGRATETEPDDPPRCSLADDSSGRYHYYHYDHDPVRSVVSRPPYPGDNDYHYGHD

Sequence (623 aa):
MDDIELSRAEVGDLIFLAKFVTSSLFEQAVFDCASSPFYHVAIIANDRRIVHALPCGVLCQSFGDFLTECEPHCTEILHVKVSEELKIRAANFSESKTGLPYNDIFSPDCVNSVGEESYYCSQLITEAYRGVIKFPEHKLNFRKKDGQFIEFWEQYYEARKRRIPQDEPGSHPASIRRAPELAMRLIRNLQQQVLKVNDITNALHFIGGAAVNFTTGQKFEVVEPRSGRRNLIFRSKVDDCHNATANEVSRAVETAHEARQNWSRMGWLERGNVLKRVAETIRKNLEEISRWECLDSGKPIYEARLDVLSCVDTFNYYAGAGQALVGEHIPLDQDRFAFTKREPLGVVGCIGAWNYPIQTCTWKIAPALACGNSVVYKPSPLSPVSAVILAKVLQLSGLPDGVFNIVQGHAETGTALIQHPLVKKISFTGSISTGRKIMQGCAVRNIKPVTLELGGKSSLIIFEDADIQSAVSGAMMANFFSQGQVCTNASKVLVHRSMVEEFVASLREKTCAMRVGDPLDETTRVGAHISRKHMETVKKYIDDAVSAGARLVCGGEMVSVAGLENGFYLSPCVLSDIRKDMAVYREEIFGAVLLVIPFDSEDEAVSIANDTTMGLAAGLFTK

InterPro domains:
  IPR015590 Aldehyde dehydrogenase domain [PF00171] (236-623)
  IPR016160 Aldehyde dehydrogenase, cysteine active site [PS00070] (480-491)
  IPR016161 Aldehyde/histidinol dehydrogenase [SSF53720] (198-623)
  IPR016162 Aldehyde dehydrogenase, N-terminal [G3DSA:3.40.605.10] (186-455)
  IPR016163 Aldehyde dehydrogenase, C-terminal [G3DSA:3.40.309.10] (456-623)
  IPR024453 Permuted papain-like amidase enzyme, YaeF/YiiX, C92 family [PF05708] (10-180)
  IPR038765 Papain-like cysteine peptidase superfamily [SSF54001] (9-183)